Protein AF-0000000070211323 (afdb_homodimer)

Structure (mmCIF, N/CA/C/O backbone):
data_AF-0000000070211323-model_v1
#
loop_
_entity.id
_entity.type
_entity.pdbx_description
1 polymer 'DUF6590 domain-containing protein'
#
loop_
_atom_site.group_PDB
_atom_site.id
_atom_site.type_symbol
_atom_site.label_atom_id
_atom_site.label_alt_id
_atom_site.label_comp_id
_atom_site.label_asym_id
_atom_site.label_entity_id
_atom_site.label_seq_id
_atom_site.pdbx_PDB_ins_code
_atom_site.Cartn_x
_atom_site.Cartn_y
_atom_site.Cartn_z
_atom_site.occupancy
_atom_site.B_iso_or_equiv
_atom_site.auth_seq_id
_atom_site.auth_comp_id
_atom_site.auth_asym_id
_atom_site.auth_atom_id
_atom_site.pdbx_PDB_model_num
ATOM 1 N N . MET A 1 1 ? 38.844 -28.625 9.797 1 27.36 1 MET A N 1
ATOM 2 C CA . MET A 1 1 ? 38.656 -27.453 10.641 1 27.36 1 MET A CA 1
ATOM 3 C C . MET A 1 1 ? 37.281 -26.812 10.414 1 27.36 1 MET A C 1
ATOM 5 O O . MET A 1 1 ? 37.062 -26.203 9.375 1 27.36 1 MET A O 1
ATOM 9 N N . SER A 1 2 ? 36.188 -27.453 10.875 1 35.66 2 SER A N 1
ATOM 10 C CA . SER A 1 2 ? 34.812 -27.016 10.688 1 35.66 2 SER A CA 1
ATOM 11 C C . SER A 1 2 ? 34.625 -25.578 11.148 1 35.66 2 SER A C 1
ATOM 13 O O . SER A 1 2 ? 34.969 -25.234 12.289 1 35.66 2 SER A O 1
ATOM 15 N N . SER A 1 3 ? 34.844 -24.578 10.297 1 41.53 3 SER A N 1
ATOM 16 C CA . SER A 1 3 ? 34.688 -23.156 10.523 1 41.53 3 SER A CA 1
ATOM 17 C C . SER A 1 3 ? 33.375 -22.812 11.203 1 41.53 3 SER A C 1
ATOM 19 O O . SER A 1 3 ? 32.312 -23.125 10.672 1 41.53 3 SER A O 1
ATOM 21 N N . THR A 1 4 ? 33.25 -22.828 12.516 1 47.28 4 THR A N 1
ATOM 22 C CA . THR A 1 4 ? 32.125 -22.359 13.32 1 47.28 4 THR A CA 1
ATOM 23 C C . THR A 1 4 ? 31.734 -20.938 12.938 1 47.28 4 THR A C 1
ATOM 25 O O . THR A 1 4 ? 32.562 -20.016 13.047 1 47.28 4 THR A O 1
ATOM 28 N N . ASN A 1 5 ? 30.859 -20.797 12.031 1 51.59 5 ASN A N 1
ATOM 29 C CA . ASN A 1 5 ? 30.328 -19.516 11.594 1 51.59 5 ASN A CA 1
ATOM 30 C C . ASN A 1 5 ? 29.656 -18.766 12.75 1 51.59 5 ASN A C 1
ATOM 32 O O . ASN A 1 5 ? 28.609 -19.188 13.234 1 51.59 5 ASN A O 1
ATOM 36 N N . TRP A 1 6 ? 30.312 -17.875 13.453 1 62.31 6 TRP A N 1
ATOM 37 C CA . TRP A 1 6 ? 29.812 -17 14.508 1 62.31 6 TRP A CA 1
ATOM 38 C C . TRP A 1 6 ? 28.953 -15.891 13.93 1 62.31 6 TRP A C 1
ATOM 40 O O . TRP A 1 6 ? 29.297 -15.289 12.906 1 62.31 6 TRP A O 1
ATOM 50 N N . ILE A 1 7 ? 27.75 -15.922 14.391 1 62.44 7 ILE A N 1
ATOM 51 C CA . ILE A 1 7 ? 26.781 -14.906 13.992 1 62.44 7 ILE A CA 1
ATOM 52 C C . ILE A 1 7 ? 26.672 -13.852 15.094 1 62.44 7 ILE A C 1
ATOM 54 O O . ILE A 1 7 ? 26.531 -14.195 16.266 1 62.44 7 ILE A O 1
ATOM 58 N N . TRP A 1 8 ? 26.844 -12.57 14.969 1 61.06 8 TRP A N 1
ATOM 59 C CA . TRP A 1 8 ? 26.719 -11.469 15.914 1 61.06 8 TRP A CA 1
ATOM 60 C C . TRP A 1 8 ? 25.25 -11.219 16.266 1 61.06 8 TRP A C 1
ATOM 62 O O . TRP A 1 8 ? 24.406 -11.117 15.383 1 61.06 8 TRP A O 1
ATOM 72 N N . SER A 1 9 ? 25.062 -11.352 17.578 1 59.03 9 SER A N 1
ATOM 73 C CA . SER A 1 9 ? 23.781 -10.898 18.125 1 59.03 9 SER A CA 1
ATOM 74 C C . SER A 1 9 ? 23.938 -9.562 18.844 1 59.03 9 SER A C 1
ATOM 76 O O . SER A 1 9 ? 24.641 -9.469 19.844 1 59.03 9 SER A O 1
ATOM 78 N N . ALA A 1 10 ? 23.312 -8.57 18.359 1 57.69 10 ALA A N 1
ATOM 79 C CA . ALA A 1 10 ? 23.359 -7.25 18.984 1 57.69 10 ALA A CA 1
ATOM 80 C C . ALA A 1 10 ? 22.562 -7.23 20.281 1 57.69 10 ALA A C 1
ATOM 82 O O . ALA A 1 10 ? 22.906 -6.504 21.219 1 57.69 10 ALA A O 1
ATOM 83 N N . GLN A 1 11 ? 21.625 -7.988 20.391 1 50.47 11 GLN A N 1
ATOM 84 C CA . GLN A 1 11 ? 20.812 -8.062 21.594 1 50.47 11 GLN A CA 1
ATOM 85 C C . GLN A 1 11 ? 21.641 -8.516 22.797 1 50.47 11 GLN A C 1
ATOM 87 O O . GLN A 1 11 ? 21.5 -7.988 23.891 1 50.47 11 GLN A O 1
ATOM 92 N N . TYR A 1 12 ? 22.516 -9.383 22.531 1 59.28 12 TYR A N 1
ATOM 93 C CA . TYR A 1 12 ? 23.312 -9.953 23.625 1 59.28 12 TYR A CA 1
ATOM 94 C C . TYR A 1 12 ? 24.75 -9.477 23.562 1 59.28 12 TYR A C 1
ATOM 96 O O . TYR A 1 12 ? 25.578 -9.875 24.375 1 59.28 12 TYR A O 1
ATOM 104 N N . ASN A 1 13 ? 24.906 -8.531 22.609 1 58 13 ASN A N 1
ATOM 105 C CA . ASN A 1 13 ? 26.266 -8.031 22.422 1 58 13 ASN A CA 1
ATOM 106 C C . ASN A 1 13 ? 27.297 -9.156 22.453 1 58 13 ASN A C 1
ATOM 108 O O . ASN A 1 13 ? 28.297 -9.07 23.172 1 58 13 ASN A O 1
ATOM 112 N N . ASP A 1 14 ? 26.938 -10.219 21.953 1 62.78 14 ASP A N 1
ATOM 113 C CA . ASP A 1 14 ? 27.766 -11.406 21.938 1 62.78 14 ASP A CA 1
ATOM 114 C C . ASP A 1 14 ? 27.656 -12.141 20.594 1 62.78 14 ASP A C 1
ATOM 116 O O . ASP A 1 14 ? 26.688 -11.953 19.859 1 62.78 14 ASP A O 1
ATOM 120 N N . TYR A 1 15 ? 28.75 -12.734 20.172 1 66.81 15 TYR A N 1
ATOM 121 C CA . TYR A 1 15 ? 28.75 -13.656 19.031 1 66.81 15 TYR A CA 1
ATOM 122 C C . TYR A 1 15 ? 28.219 -15.023 19.453 1 66.81 15 TYR A C 1
ATOM 124 O O . TYR A 1 15 ? 28.469 -15.492 20.562 1 66.81 15 TYR A O 1
ATOM 132 N N . TYR A 1 16 ? 27.281 -15.555 18.703 1 65.12 16 TYR A N 1
ATOM 133 C CA . TYR A 1 16 ? 26.844 -16.922 18.984 1 65.12 16 TYR A CA 1
ATOM 134 C C . TYR A 1 16 ? 27 -17.797 17.75 1 65.12 16 TYR A C 1
ATOM 136 O O . TYR A 1 16 ? 27.047 -17.297 16.625 1 65.12 16 TYR A O 1
ATOM 144 N N . CYS A 1 17 ? 27.484 -19.031 17.969 1 66.38 17 CYS A N 1
ATOM 145 C CA . CYS A 1 17 ? 27.422 -20.062 16.938 1 66.38 17 CYS A CA 1
ATOM 146 C C . CYS A 1 17 ? 26.438 -21.172 17.328 1 66.38 17 CYS A C 1
ATOM 148 O O . CYS A 1 17 ? 26.188 -21.375 18.516 1 66.38 17 CYS A O 1
ATOM 150 N N . VAL A 1 18 ? 25.719 -21.688 16.359 1 62.56 18 VAL A N 1
ATOM 151 C CA . VAL A 1 18 ? 24.719 -22.719 16.594 1 62.56 18 VAL A CA 1
ATOM 152 C C . VAL A 1 18 ? 25.281 -24.078 16.203 1 62.56 18 VAL A C 1
ATOM 154 O O . VAL A 1 18 ? 25.766 -24.266 15.086 1 62.56 18 VAL A O 1
ATOM 157 N N . THR A 1 19 ? 25.422 -24.891 17.234 1 63.66 19 THR A N 1
ATOM 158 C CA . THR A 1 19 ? 25.703 -26.312 17 1 63.66 19 THR A CA 1
ATOM 159 C C . THR A 1 19 ? 24.484 -27.172 17.281 1 63.66 19 THR A C 1
ATOM 161 O O . THR A 1 19 ? 23.469 -26.672 17.797 1 63.66 19 THR A O 1
ATOM 164 N N . TYR A 1 20 ? 24.453 -28.359 16.656 1 59.72 20 TYR A N 1
ATOM 165 C CA . TYR A 1 20 ? 23.328 -29.266 16.844 1 59.72 20 TYR A CA 1
ATOM 166 C C . TYR A 1 20 ? 23.75 -30.469 17.703 1 59.72 20 TYR A C 1
ATOM 168 O O . TYR A 1 20 ? 24.859 -30.969 17.578 1 59.72 20 TYR A O 1
ATOM 176 N N . ASP A 1 21 ? 23 -30.719 18.672 1 53.22 21 ASP A N 1
ATOM 177 C CA . ASP A 1 21 ? 23.312 -31.875 19.516 1 53.22 21 ASP A CA 1
ATOM 178 C C . ASP A 1 21 ? 22.938 -33.188 18.797 1 53.22 21 ASP A C 1
ATOM 180 O O . ASP A 1 21 ? 22.484 -33.156 17.656 1 53.22 21 ASP A O 1
ATOM 184 N N . GLU A 1 22 ? 23.406 -34.281 19.406 1 56.22 22 GLU A N 1
ATOM 185 C CA . GLU A 1 22 ? 23.234 -35.625 18.875 1 56.22 22 GLU A CA 1
ATOM 186 C C . GLU A 1 22 ? 21.797 -35.875 18.422 1 56.22 22 GLU A C 1
ATOM 188 O O . GLU A 1 22 ? 21.531 -36.719 17.547 1 56.22 22 GLU A O 1
ATOM 193 N N . TYR A 1 23 ? 20.922 -35 18.875 1 55.41 23 TYR A N 1
ATOM 194 C CA . TYR A 1 23 ? 19.516 -35.125 18.547 1 55.41 23 TYR A CA 1
ATOM 195 C C . TYR A 1 23 ? 19.094 -34.031 17.562 1 55.41 23 TYR A C 1
ATOM 197 O O . TYR A 1 23 ? 17.906 -33.781 17.391 1 55.41 23 TYR A O 1
ATOM 205 N N . ASN A 1 24 ? 20.047 -33.312 16.938 1 52.94 24 ASN A N 1
ATOM 206 C CA . ASN A 1 24 ? 19.906 -32.281 15.93 1 52.94 24 ASN A CA 1
ATOM 207 C C . ASN A 1 24 ? 19.141 -31.062 16.469 1 52.94 24 ASN A C 1
ATOM 209 O O . ASN A 1 24 ? 18.453 -30.359 15.727 1 52.94 24 ASN A O 1
ATOM 213 N N . ARG A 1 25 ? 19.234 -30.922 17.609 1 54.88 25 ARG A N 1
ATOM 214 C CA . ARG A 1 25 ? 18.734 -29.703 18.25 1 54.88 25 ARG A CA 1
ATOM 215 C C . ARG A 1 25 ? 19.812 -28.625 18.266 1 54.88 25 ARG A C 1
ATOM 217 O O . ARG A 1 25 ? 20.984 -28.906 18.5 1 54.88 25 ARG A O 1
ATOM 224 N N . PRO A 1 26 ? 19.375 -27.344 17.906 1 55.75 26 PRO A N 1
ATOM 225 C CA . PRO A 1 26 ? 20.391 -26.297 17.906 1 55.75 26 PRO A CA 1
ATOM 226 C C . PRO A 1 26 ? 20.844 -25.922 19.312 1 55.75 26 PRO A C 1
ATOM 228 O O . PRO A 1 26 ? 20.031 -25.812 20.234 1 55.75 26 PRO A O 1
ATOM 231 N N . VAL A 1 27 ? 22.078 -25.969 19.516 1 64.19 27 VAL A N 1
ATOM 232 C CA . VAL A 1 27 ? 22.781 -25.516 20.719 1 64.19 27 VAL A CA 1
ATOM 233 C C . VAL A 1 27 ? 23.5 -24.203 20.422 1 64.19 27 VAL A C 1
ATOM 235 O O . VAL A 1 27 ? 24.328 -24.125 19.5 1 64.19 27 VAL A O 1
ATOM 238 N N . TYR A 1 28 ? 23.016 -23.141 21.141 1 60.88 28 TYR A N 1
ATOM 239 C CA . TYR A 1 28 ? 23.656 -21.844 20.953 1 60.88 28 TYR A CA 1
ATOM 240 C C . TYR A 1 28 ? 24.891 -21.719 21.844 1 60.88 28 TYR A C 1
ATOM 242 O O . TYR A 1 28 ? 24.844 -22.031 23.031 1 60.88 28 TYR A O 1
ATOM 250 N N . HIS A 1 29 ? 25.969 -21.344 21.25 1 67.44 29 HIS A N 1
ATOM 251 C CA . HIS A 1 29 ? 27.25 -21.078 21.891 1 67.44 29 HIS A CA 1
ATOM 252 C C . HIS A 1 29 ? 27.609 -19.594 21.812 1 67.44 29 HIS A C 1
ATOM 254 O O . HIS A 1 29 ? 27.688 -19.031 20.734 1 67.44 29 HIS A O 1
ATOM 260 N N . TRP A 1 30 ? 27.594 -18.922 23.047 1 63.94 30 TRP A N 1
ATOM 261 C CA . TRP A 1 30 ? 27.938 -17.5 23.078 1 63.94 30 TRP A CA 1
ATOM 262 C C . TRP A 1 30 ? 29.422 -17.312 23.375 1 63.94 30 TRP A C 1
ATOM 264 O O . TRP A 1 30 ? 30 -18.047 24.188 1 63.94 30 TRP A O 1
ATOM 274 N N . SER A 1 31 ? 29.969 -16.391 22.719 1 62.88 31 SER A N 1
ATOM 275 C CA . SER A 1 31 ? 31.422 -16.188 22.734 1 62.88 31 SER A CA 1
ATOM 276 C C . SER A 1 31 ? 31.891 -15.703 24.109 1 62.88 31 SER A C 1
ATOM 278 O O . SER A 1 31 ? 32.938 -16.156 24.609 1 62.88 31 SER A O 1
ATOM 280 N N . LYS A 1 32 ? 31.125 -14.781 24.688 1 55.84 32 LYS A N 1
ATOM 281 C CA . LYS A 1 32 ? 31.547 -14.266 25.984 1 55.84 32 LYS A CA 1
ATOM 282 C C . LYS A 1 32 ? 31.391 -15.312 27.078 1 55.84 32 LYS A C 1
ATOM 284 O O . LYS A 1 32 ? 32.125 -15.32 28.062 1 55.84 32 LYS A O 1
ATOM 289 N N . GLN A 1 33 ? 30.469 -16.156 26.953 1 46.75 33 GLN A N 1
ATOM 290 C CA . GLN A 1 33 ? 30.25 -17.156 27.984 1 46.75 33 GLN A CA 1
ATOM 291 C C . GLN A 1 33 ? 31.344 -18.219 27.969 1 46.75 33 GLN A C 1
ATOM 293 O O . GLN A 1 33 ? 31.531 -18.953 28.938 1 46.75 33 GLN A O 1
ATOM 298 N N . THR A 1 34 ? 32 -18.328 26.766 1 38.97 34 THR A N 1
ATOM 299 C CA . THR A 1 34 ? 33.031 -19.375 26.75 1 38.97 34 THR A CA 1
ATOM 300 C C . THR A 1 34 ? 34.312 -18.875 27.391 1 38.97 34 THR A C 1
ATOM 302 O O . THR A 1 34 ? 35.344 -19.562 27.359 1 38.97 34 THR A O 1
ATOM 305 N N . ALA A 1 35 ? 34.469 -17.547 27.703 1 33.62 35 ALA A N 1
ATOM 306 C CA . ALA A 1 35 ? 35.75 -17.219 28.359 1 33.62 35 ALA A CA 1
ATOM 307 C C . ALA A 1 35 ? 35.906 -18 29.656 1 33.62 35 ALA A C 1
ATOM 309 O O . ALA A 1 35 ? 34.938 -18.281 30.344 1 33.62 35 ALA A O 1
ATOM 310 N N . THR A 1 36 ? 37.094 -18.359 30.016 1 29.55 36 THR A N 1
ATOM 311 C CA . THR A 1 36 ? 37.75 -19.172 31.016 1 29.55 36 THR A CA 1
ATOM 312 C C . THR A 1 36 ? 37.375 -18.719 32.438 1 29.55 36 THR A C 1
ATOM 314 O O . THR A 1 36 ? 37.781 -17.641 32.875 1 29.55 36 THR A O 1
ATOM 317 N N . ALA A 1 37 ? 36.25 -18.969 32.938 1 30.92 37 ALA A N 1
ATOM 318 C CA . ALA A 1 37 ? 36.156 -18.812 34.406 1 30.92 37 ALA A CA 1
ATOM 319 C C . ALA A 1 37 ? 37.344 -19.5 35.094 1 30.92 37 ALA A C 1
ATOM 321 O O . ALA A 1 37 ? 37.5 -20.719 34.969 1 30.92 37 ALA A O 1
ATOM 322 N N . LEU A 1 38 ? 38.406 -18.891 35.188 1 28.06 38 LEU A N 1
ATOM 323 C CA . LEU A 1 38 ? 39.406 -19.359 36.188 1 28.06 38 LEU A CA 1
ATOM 324 C C . LEU A 1 38 ? 38.719 -19.75 37.469 1 28.06 38 LEU A C 1
ATOM 326 O O . LEU A 1 38 ? 37.75 -19.094 37.906 1 28.06 38 LEU A O 1
ATOM 330 N N . PRO A 1 39 ? 38.938 -20.953 38.031 1 27.45 39 PRO A N 1
ATOM 331 C CA . PRO A 1 39 ? 38.375 -21.516 39.25 1 27.45 39 PRO A CA 1
ATOM 332 C C . PRO A 1 39 ? 38.531 -20.609 40.438 1 27.45 39 PRO A C 1
ATOM 334 O O . PRO A 1 39 ? 39.688 -20.297 40.844 1 27.45 39 PRO A O 1
ATOM 337 N N . ARG A 1 40 ? 38 -19.453 40.5 1 26.92 40 ARG A N 1
ATOM 338 C CA . ARG A 1 40 ? 38.25 -18.844 41.812 1 26.92 40 ARG A CA 1
ATOM 339 C C . ARG A 1 40 ? 37.938 -19.812 42.938 1 26.92 40 ARG A C 1
ATOM 341 O O . ARG A 1 40 ? 36.938 -20.516 42.906 1 26.92 40 ARG A O 1
ATOM 348 N N . GLN A 1 41 ? 38.875 -20.281 43.75 1 22.44 41 GLN A N 1
ATOM 349 C CA . GLN A 1 41 ? 39.062 -21.219 44.875 1 22.44 41 GLN A CA 1
ATOM 350 C C . GLN A 1 41 ? 38 -21.031 45.938 1 22.44 41 GLN A C 1
ATOM 352 O O . GLN A 1 41 ? 37.688 -21.969 46.688 1 22.44 41 GLN A O 1
ATOM 357 N N . ASP A 1 42 ? 37.812 -19.797 46.438 1 21.34 42 ASP A N 1
ATOM 358 C CA . ASP A 1 42 ? 37.594 -19.797 47.906 1 21.34 42 ASP A CA 1
ATOM 359 C C . ASP A 1 42 ? 36.219 -20.375 48.25 1 21.34 42 ASP A C 1
ATOM 361 O O . ASP A 1 42 ? 36.031 -20.969 49.312 1 21.34 42 ASP A O 1
ATOM 365 N N . SER A 1 43 ? 35.031 -19.609 47.844 1 22.81 43 SER A N 1
ATOM 366 C CA . SER A 1 43 ? 33.969 -19.453 48.844 1 22.81 43 SER A CA 1
ATOM 367 C C . SER A 1 43 ? 33.188 -20.75 49.031 1 22.81 43 SER A C 1
ATOM 369 O O . SER A 1 43 ? 33.25 -21.641 48.156 1 22.81 43 SER A O 1
ATOM 371 N N . GLY A 1 44 ? 32.406 -20.922 50.188 1 23.16 44 GLY A N 1
ATOM 372 C CA . GLY A 1 44 ? 31.75 -22.016 50.906 1 23.16 44 GLY A CA 1
ATOM 373 C C . GLY A 1 44 ? 30.797 -22.797 50.031 1 23.16 44 GLY A C 1
ATOM 374 O O . GLY A 1 44 ? 30.438 -22.359 48.938 1 23.16 44 GLY A O 1
ATOM 375 N N . PRO A 1 45 ? 30.531 -24.031 50.406 1 22.94 45 PRO A N 1
ATOM 376 C CA . PRO A 1 45 ? 29.859 -25.141 49.719 1 22.94 45 PRO A CA 1
ATOM 377 C C . PRO A 1 45 ? 28.453 -24.781 49.25 1 22.94 45 PRO A C 1
ATOM 379 O O . PRO A 1 45 ? 27.562 -24.594 50.094 1 22.94 45 PRO A O 1
ATOM 382 N N . GLN A 1 46 ? 28.312 -23.641 48.688 1 21.08 46 GLN A N 1
ATOM 383 C CA . GLN A 1 46 ? 26.906 -23.281 48.469 1 21.08 46 GLN A CA 1
ATOM 384 C C . GLN A 1 46 ? 26.141 -24.422 47.812 1 21.08 46 GLN A C 1
ATOM 386 O O . GLN A 1 46 ? 26.656 -25.062 46.875 1 21.08 46 GLN A O 1
ATOM 391 N N . GLN A 1 47 ? 25.125 -24.906 48.562 1 21.61 47 GLN A N 1
ATOM 392 C CA . GLN A 1 47 ? 24.203 -25.984 48.281 1 21.61 47 GLN A CA 1
ATOM 393 C C . GLN A 1 47 ? 23.703 -25.906 46.844 1 21.61 47 GLN A C 1
ATOM 395 O O . GLN A 1 47 ? 23.469 -24.812 46.312 1 21.61 47 GLN A O 1
ATOM 400 N N . ASP A 1 48 ? 24.031 -26.906 46.094 1 21.33 48 ASP A N 1
ATOM 401 C CA . ASP A 1 48 ? 23.781 -27.203 44.688 1 21.33 48 ASP A CA 1
ATOM 402 C C . ASP A 1 48 ? 22.297 -27.094 44.344 1 21.33 48 ASP A C 1
ATOM 404 O O . ASP A 1 48 ? 21.5 -27.922 44.781 1 21.33 48 ASP A O 1
ATOM 408 N N . TYR A 1 49 ? 21.766 -25.953 44.719 1 21.86 49 TYR A N 1
ATOM 409 C CA . TYR A 1 49 ? 20.344 -25.859 44.375 1 21.86 49 TYR A CA 1
ATOM 410 C C . TYR A 1 49 ? 20.078 -26.469 43 1 21.86 49 TYR A C 1
ATOM 412 O O . TYR A 1 49 ? 20.828 -26.234 42.031 1 21.86 49 TYR A O 1
ATOM 420 N N . GLY A 1 50 ? 19.547 -27.672 43 1 21.67 50 GLY A N 1
ATOM 421 C CA . GLY A 1 50 ? 19.094 -28.516 41.938 1 21.67 50 GLY A CA 1
ATOM 422 C C . GLY A 1 50 ? 18.453 -27.75 40.781 1 21.67 50 GLY A C 1
ATOM 423 O O . GLY A 1 50 ? 17.781 -26.75 41 1 21.67 50 GLY A O 1
ATOM 424 N N . SER A 1 51 ? 19.219 -27.625 39.781 1 23.56 51 SER A N 1
ATOM 425 C CA . SER A 1 51 ? 18.891 -27.078 38.469 1 23.56 51 SER A CA 1
ATOM 426 C C . SER A 1 51 ? 17.531 -27.594 37.969 1 23.56 51 SER A C 1
ATOM 428 O O . SER A 1 51 ? 17.375 -28.781 37.719 1 23.56 51 SER A O 1
ATOM 430 N N . ASN A 1 52 ? 16.5 -27.312 38.719 1 21.44 52 ASN A N 1
ATOM 431 C CA . ASN A 1 52 ? 15.172 -27.656 38.219 1 21.44 52 ASN A CA 1
ATOM 432 C C . ASN A 1 52 ? 15.062 -27.438 36.719 1 21.44 52 ASN A C 1
ATOM 434 O O . ASN A 1 52 ? 14.992 -26.297 36.281 1 21.44 52 ASN A O 1
ATOM 438 N N . VAL A 1 53 ? 15.781 -28.219 36 1 22.47 53 VAL A N 1
ATOM 439 C CA . VAL A 1 53 ? 15.641 -28.312 34.562 1 22.47 53 VAL A CA 1
ATOM 440 C C . VAL A 1 53 ? 14.18 -28.531 34.188 1 22.47 53 VAL A C 1
ATOM 442 O O . VAL A 1 53 ? 13.547 -29.484 34.688 1 22.47 53 VAL A O 1
ATOM 445 N N . ALA A 1 54 ? 13.445 -27.516 34.094 1 21.42 54 ALA A N 1
ATOM 446 C CA . ALA A 1 54 ? 12.094 -27.625 33.562 1 21.42 54 ALA A CA 1
ATOM 447 C C . ALA A 1 54 ? 12.016 -28.703 32.5 1 21.42 54 ALA A C 1
ATOM 449 O O . ALA A 1 54 ? 12.836 -28.734 31.578 1 21.42 54 ALA A O 1
ATOM 450 N N . LEU A 1 55 ? 11.672 -29.828 32.906 1 22.09 55 LEU A N 1
ATOM 451 C CA . LEU A 1 55 ? 11.406 -30.969 32.031 1 22.09 55 LEU A CA 1
ATOM 452 C C . LEU A 1 55 ? 10.609 -30.547 30.797 1 22.09 55 LEU A C 1
ATOM 454 O O . LEU A 1 55 ? 9.562 -29.906 30.906 1 22.09 55 LEU A O 1
ATOM 458 N N . MET A 1 56 ? 11.312 -30.25 29.766 1 23.52 56 MET A N 1
ATOM 459 C CA . MET A 1 56 ? 10.703 -29.922 28.484 1 23.52 56 MET A CA 1
ATOM 460 C C . MET A 1 56 ? 9.672 -30.969 28.094 1 23.52 56 MET A C 1
ATOM 462 O O . MET A 1 56 ? 9.875 -32.156 28.328 1 23.52 56 MET A O 1
ATOM 466 N N . PRO A 1 57 ? 8.398 -30.641 27.953 1 22.86 57 PRO A N 1
ATOM 467 C CA . PRO A 1 57 ? 7.371 -31.641 27.641 1 22.86 57 PRO A CA 1
ATOM 468 C C . PRO A 1 57 ? 7.781 -32.562 26.5 1 22.86 57 PRO A C 1
ATOM 470 O O . PRO A 1 57 ? 8.672 -32.25 25.719 1 22.86 57 PRO A O 1
ATOM 473 N N . ASP A 1 58 ? 7.441 -33.844 26.531 1 23.59 58 ASP A N 1
ATOM 474 C CA . ASP A 1 58 ? 7.715 -34.969 25.656 1 23.59 58 ASP A CA 1
ATOM 475 C C . ASP A 1 58 ? 7.438 -34.594 24.188 1 23.59 58 ASP A C 1
ATOM 477 O O . ASP A 1 58 ? 6.523 -33.812 23.906 1 23.59 58 ASP A O 1
ATOM 481 N N . PRO A 1 59 ? 8.414 -34.812 23.312 1 24.64 59 PRO A N 1
ATOM 482 C CA . PRO A 1 59 ? 8.305 -34.531 21.875 1 24.64 59 PRO A CA 1
ATOM 483 C C . PRO A 1 59 ? 7.074 -35.188 21.25 1 24.64 59 PRO A C 1
ATOM 485 O O . PRO A 1 59 ? 6.637 -36.25 21.688 1 24.64 59 PRO A O 1
ATOM 488 N N . ALA A 1 60 ? 6.152 -34.406 20.719 1 24.05 60 ALA A N 1
ATOM 489 C CA . ALA A 1 60 ? 4.957 -34.969 20.094 1 24.05 60 ALA A CA 1
ATOM 490 C C . ALA A 1 60 ? 5.324 -36 19.047 1 24.05 60 ALA A C 1
ATOM 492 O O . ALA A 1 60 ? 6.406 -35.969 18.453 1 24.05 60 ALA A O 1
ATOM 493 N N . PRO A 1 61 ? 4.633 -37.125 18.969 1 23.5 61 PRO A N 1
ATOM 494 C CA . PRO A 1 61 ? 4.926 -38.25 18.078 1 23.5 61 PRO A CA 1
ATOM 495 C C . PRO A 1 61 ? 5.02 -37.844 16.609 1 23.5 61 PRO A C 1
ATOM 497 O O . PRO A 1 61 ? 4.453 -36.812 16.219 1 23.5 61 PRO A O 1
ATOM 500 N N . PRO A 1 62 ? 5.91 -38.469 15.766 1 23.5 62 PRO A N 1
ATOM 501 C CA . PRO A 1 62 ? 6.355 -38.312 14.375 1 23.5 62 PRO A CA 1
ATOM 502 C C . PRO A 1 62 ? 5.195 -38.219 13.391 1 23.5 62 PRO A C 1
ATOM 504 O O . PRO A 1 62 ? 5.414 -38.031 12.188 1 23.5 62 PRO A O 1
ATOM 507 N N . GLN A 1 63 ? 3.998 -38.688 13.758 1 26.39 63 GLN A N 1
ATOM 508 C CA . GLN A 1 63 ? 3.086 -39.031 12.68 1 26.39 63 GLN A CA 1
ATOM 509 C C . GLN A 1 63 ? 2.584 -37.781 11.938 1 26.39 63 GLN A C 1
ATOM 511 O O . GLN A 1 63 ? 1.771 -37.906 11.023 1 26.39 63 GLN A O 1
ATOM 516 N N . PHE A 1 64 ? 2.609 -36.656 12.641 1 25.06 64 PHE A N 1
ATOM 517 C CA . PHE A 1 64 ? 1.754 -35.656 12.016 1 25.06 64 PHE A CA 1
ATOM 518 C C . PHE A 1 64 ? 2.418 -35.062 10.766 1 25.06 64 PHE A C 1
ATOM 520 O O . PHE A 1 64 ? 2.457 -33.844 10.594 1 25.06 64 PHE A O 1
ATOM 527 N N . ARG A 1 65 ? 3.504 -35.688 10.188 1 26.98 65 ARG A N 1
ATOM 528 C CA . ARG A 1 65 ? 4.238 -35.188 9.023 1 26.98 65 ARG A CA 1
ATOM 529 C C . ARG A 1 65 ? 3.336 -35.125 7.801 1 26.98 65 ARG A C 1
ATOM 531 O O . ARG A 1 65 ? 3.748 -34.594 6.754 1 26.98 65 ARG A O 1
ATOM 538 N N . SER A 1 66 ? 2.389 -36 7.645 1 25.5 66 SER A N 1
ATOM 539 C CA . SER A 1 66 ? 1.965 -36.281 6.273 1 25.5 66 SER A CA 1
ATOM 540 C C . SER A 1 66 ? 1.096 -35.156 5.727 1 25.5 66 SER A C 1
ATOM 542 O O . SER A 1 66 ? 0.557 -35.25 4.625 1 25.5 66 SER A O 1
ATOM 544 N N . LEU A 1 67 ? 0.49 -34.344 6.656 1 25.14 67 LEU A N 1
ATOM 545 C CA . LEU A 1 67 ? -0.55 -33.688 5.883 1 25.14 67 LEU A CA 1
ATOM 546 C C . LEU A 1 67 ? 0.049 -32.594 4.977 1 25.14 67 LEU A C 1
ATOM 548 O O . LEU A 1 67 ? 0.796 -31.734 5.438 1 25.14 67 LEU A O 1
ATOM 552 N N . ARG A 1 68 ? 0.149 -32.844 3.656 1 28.48 68 ARG A N 1
ATOM 553 C CA . ARG A 1 68 ? 0.847 -32.25 2.529 1 28.48 68 ARG A CA 1
ATOM 554 C C . ARG A 1 68 ? 0.76 -30.719 2.588 1 28.48 68 ARG A C 1
ATOM 556 O O . ARG A 1 68 ? 1.73 -30.031 2.281 1 28.48 68 ARG A O 1
ATOM 563 N N . GLY A 1 69 ? -0.416 -30.047 2.586 1 29.73 69 GLY A N 1
ATOM 564 C CA . GLY A 1 69 ? -0.537 -28.625 2.285 1 29.73 69 GLY A CA 1
ATOM 565 C C . GLY A 1 69 ? -0.621 -27.766 3.527 1 29.73 69 GLY A C 1
ATOM 566 O O . GLY A 1 69 ? -1.03 -26.594 3.455 1 29.73 69 GLY A O 1
ATOM 567 N N . ALA A 1 70 ? -1.036 -28.406 4.609 1 25.61 70 ALA A N 1
ATOM 568 C CA . ALA A 1 70 ? -1.347 -27.641 5.812 1 25.61 70 ALA A CA 1
ATOM 569 C C . ALA A 1 70 ? -0.125 -26.875 6.301 1 25.61 70 ALA A C 1
ATOM 571 O O . ALA A 1 70 ? 0.954 -27.438 6.469 1 25.61 70 ALA A O 1
ATOM 572 N N . ILE A 1 71 ? -0.241 -25.562 6.086 1 28.41 71 ILE A N 1
ATOM 573 C CA . ILE A 1 71 ? 0.748 -24.844 6.883 1 28.41 71 ILE A CA 1
ATOM 574 C C . ILE A 1 71 ? 0.624 -25.25 8.352 1 28.41 71 ILE A C 1
ATOM 576 O O . ILE A 1 71 ? -0.424 -25.047 8.969 1 28.41 71 ILE A O 1
ATOM 580 N N . GLN A 1 72 ? 1.212 -26.375 8.648 1 26.84 72 GLN A N 1
ATOM 581 C CA . GLN A 1 72 ? 1.222 -26.844 10.031 1 26.84 72 GLN A CA 1
ATOM 582 C C . GLN A 1 72 ? 1.558 -25.719 10.992 1 26.84 72 GLN A C 1
ATOM 584 O O . GLN A 1 72 ? 2.693 -25.234 11.023 1 26.84 72 GLN A O 1
ATOM 589 N N . GLY A 1 73 ? 0.63 -24.812 11.211 1 27.78 73 GLY A N 1
ATOM 590 C CA . GLY A 1 73 ? 0.933 -24.016 12.391 1 27.78 73 GLY A CA 1
ATOM 591 C C . GLY A 1 73 ? 1.007 -24.844 13.656 1 27.78 73 GLY A C 1
ATOM 592 O O . GLY A 1 73 ? 0.023 -25.469 14.055 1 27.78 73 GLY A O 1
ATOM 593 N N . THR A 1 74 ? 2.059 -25.688 13.844 1 27.56 74 THR A N 1
ATOM 594 C CA . THR A 1 74 ? 2.195 -26.438 15.078 1 27.56 74 THR A CA 1
ATOM 595 C C . THR A 1 74 ? 2.162 -25.5 16.297 1 27.56 74 THR A C 1
ATOM 597 O O . THR A 1 74 ? 2.926 -24.547 16.359 1 27.56 74 THR A O 1
ATOM 600 N N . PRO A 1 75 ? 1.11 -25.406 17.031 1 29.53 75 PRO A N 1
ATOM 601 C CA . PRO A 1 75 ? 0.895 -24.672 18.297 1 29.53 75 PRO A CA 1
ATOM 602 C C . PRO A 1 75 ? 2.098 -24.75 19.234 1 29.53 75 PRO A C 1
ATOM 604 O O . PRO A 1 75 ? 2.279 -23.875 20.078 1 29.53 75 PRO A O 1
ATOM 607 N N . GLN A 1 76 ? 2.66 -25.922 19.516 1 27.97 76 GLN A N 1
ATOM 608 C CA . GLN A 1 76 ? 3.514 -26.172 20.672 1 27.97 76 GLN A CA 1
ATOM 609 C C . GLN A 1 76 ? 4.828 -25.406 20.562 1 27.97 76 GLN A C 1
ATOM 611 O O . GLN A 1 76 ? 5.352 -24.922 21.562 1 27.97 76 GLN A O 1
ATOM 616 N N . THR A 1 77 ? 5.879 -25.891 19.688 1 30.48 77 THR A N 1
ATOM 617 C CA . THR A 1 77 ? 7.227 -25.344 19.578 1 30.48 77 THR A CA 1
ATOM 618 C C . THR A 1 77 ? 7.195 -23.969 18.906 1 30.48 77 THR A C 1
ATOM 620 O O . THR A 1 77 ? 6.652 -23.812 17.812 1 30.48 77 THR A O 1
ATOM 623 N N . GLY A 1 78 ? 7.02 -22.812 19.547 1 32.16 78 GLY A N 1
ATOM 624 C CA . GLY A 1 78 ? 7.125 -21.453 19.047 1 32.16 78 GLY A CA 1
ATOM 625 C C . GLY A 1 78 ? 8.031 -21.328 17.844 1 32.16 78 GLY A C 1
ATOM 626 O O . GLY A 1 78 ? 9.016 -20.594 17.875 1 32.16 78 GLY A O 1
ATOM 627 N N . TRP A 1 79 ? 8.398 -22.359 17.062 1 32.09 79 TRP A N 1
ATOM 628 C CA . TRP A 1 79 ? 9.242 -22.266 15.867 1 32.09 79 TRP A CA 1
ATOM 629 C C . TRP A 1 79 ? 8.75 -21.156 14.945 1 32.09 79 TRP A C 1
ATOM 631 O O . TRP A 1 79 ? 7.59 -21.141 14.539 1 32.09 79 TRP A O 1
ATOM 641 N N . TYR A 1 80 ? 9.258 -19.953 15.266 1 39.78 80 TYR A N 1
ATOM 642 C CA . TYR A 1 80 ? 9.016 -18.891 14.297 1 39.78 80 TYR A CA 1
ATOM 643 C C . TYR A 1 80 ? 9.328 -19.375 12.883 1 39.78 80 TYR A C 1
ATOM 645 O O . TYR A 1 80 ? 10.375 -19.969 12.633 1 39.78 80 TYR A O 1
ATOM 653 N N . ASP A 1 81 ? 8.484 -19.922 12.211 1 49.31 81 ASP A N 1
ATOM 654 C CA . ASP A 1 81 ? 8.68 -20.234 10.797 1 49.31 81 ASP A CA 1
ATOM 655 C C . ASP A 1 81 ? 9.383 -19.094 10.07 1 49.31 81 ASP A C 1
ATOM 657 O O . ASP A 1 81 ? 8.992 -17.938 10.211 1 49.31 81 ASP A O 1
ATOM 661 N N . LEU A 1 82 ? 10.789 -19.188 9.867 1 59.47 82 LEU A N 1
ATOM 662 C CA . LEU A 1 82 ? 11.547 -18.281 9.008 1 59.47 82 LEU A CA 1
ATOM 663 C C . LEU A 1 82 ? 11.062 -18.375 7.566 1 59.47 82 LEU A C 1
ATOM 665 O O . LEU A 1 82 ? 10.508 -19.391 7.152 1 59.47 82 LEU A O 1
ATOM 669 N N . LEU A 1 83 ? 11.125 -17.234 6.953 1 73.19 83 LEU A N 1
ATOM 670 C CA . LEU A 1 83 ? 10.906 -17.297 5.512 1 73.19 83 LEU A CA 1
ATOM 671 C C . LEU A 1 83 ? 11.883 -18.266 4.852 1 73.19 83 LEU A C 1
ATOM 673 O O . LEU A 1 83 ? 13.055 -18.328 5.238 1 73.19 83 LEU A O 1
ATOM 677 N N . ASP A 1 84 ? 11.344 -19.094 4.016 1 75.94 84 ASP A N 1
ATOM 678 C CA . ASP A 1 84 ? 12.203 -19.969 3.215 1 75.94 84 ASP A CA 1
ATOM 679 C C . ASP A 1 84 ? 13.297 -19.156 2.516 1 75.94 84 ASP A C 1
ATOM 681 O O . ASP A 1 84 ? 13.164 -17.953 2.33 1 75.94 84 ASP A O 1
ATOM 685 N N . LEU A 1 85 ? 14.477 -19.688 2.279 1 77.62 85 LEU A N 1
ATOM 686 C CA . LEU A 1 85 ? 15.648 -19.062 1.674 1 77.62 85 LEU A CA 1
ATOM 687 C C . LEU A 1 85 ? 15.305 -18.484 0.3 1 77.62 85 LEU A C 1
ATOM 689 O O . LEU A 1 85 ? 16.062 -17.672 -0.245 1 77.62 85 LEU A O 1
ATOM 693 N N . SER A 1 86 ? 14.156 -18.922 -0.185 1 84.75 86 SER A N 1
ATOM 694 C CA . SER A 1 86 ? 13.758 -18.438 -1.499 1 84.75 86 SER A CA 1
ATOM 695 C C . SER A 1 86 ? 13.336 -16.969 -1.434 1 84.75 86 SER A C 1
ATOM 697 O O . SER A 1 86 ? 13.234 -16.297 -2.465 1 84.75 86 SER A O 1
ATOM 699 N N . TYR A 1 87 ? 13.141 -16.562 -0.245 1 88.56 87 TYR A N 1
ATOM 700 C CA . TYR A 1 87 ? 12.852 -15.141 -0.059 1 88.56 87 TYR A CA 1
ATOM 701 C C . TYR A 1 87 ? 14.133 -14.352 0.174 1 88.56 87 TYR A C 1
ATOM 703 O O . TYR A 1 87 ? 14.836 -14.578 1.159 1 88.56 87 TYR A O 1
ATOM 711 N N . ARG A 1 88 ? 14.352 -13.406 -0.729 1 88.62 88 ARG A N 1
ATOM 712 C CA . ARG A 1 88 ? 15.57 -12.617 -0.561 1 88.62 88 ARG A CA 1
ATOM 713 C C . ARG A 1 88 ? 15.398 -11.219 -1.136 1 88.62 88 ARG A C 1
ATOM 715 O O . ARG A 1 88 ? 14.609 -11.016 -2.061 1 88.62 88 ARG A O 1
ATOM 722 N N . MET A 1 89 ? 16.109 -10.352 -0.549 1 89.69 89 MET A N 1
ATOM 723 C CA . MET A 1 89 ? 16.156 -8.984 -1.052 1 89.69 89 MET A CA 1
ATOM 724 C C . MET A 1 89 ? 17.109 -8.867 -2.232 1 89.69 89 MET A C 1
ATOM 726 O O . MET A 1 89 ? 18.188 -9.469 -2.227 1 89.69 89 MET A O 1
ATOM 730 N N . ARG A 1 90 ? 16.703 -8.18 -3.227 1 89.38 90 ARG A N 1
ATOM 731 C CA . ARG A 1 90 ? 17.547 -7.906 -4.383 1 89.38 90 ARG A CA 1
ATOM 732 C C . ARG A 1 90 ? 18.016 -6.453 -4.387 1 89.38 90 ARG A C 1
ATOM 734 O O . ARG A 1 90 ? 17.312 -5.566 -3.906 1 89.38 90 ARG A O 1
ATOM 741 N N . THR A 1 91 ? 19.25 -6.203 -4.906 1 87.38 91 THR A N 1
ATOM 742 C CA . THR A 1 91 ? 19.781 -4.848 -4.863 1 87.38 91 THR A CA 1
ATOM 743 C C . THR A 1 91 ? 20.375 -4.461 -6.211 1 87.38 91 THR A C 1
ATOM 745 O O . THR A 1 91 ? 20.656 -5.324 -7.047 1 87.38 91 THR A O 1
ATOM 748 N N . GLY A 1 92 ? 20.453 -3.109 -6.387 1 88.31 92 GLY A N 1
ATOM 749 C CA . GLY A 1 92 ? 21.125 -2.576 -7.562 1 88.31 92 GLY A CA 1
ATOM 750 C C . GLY A 1 92 ? 20.516 -3.059 -8.867 1 88.31 92 GLY A C 1
ATOM 751 O O . GLY A 1 92 ? 19.297 -2.965 -9.062 1 88.31 92 GLY A O 1
ATOM 752 N N . THR A 1 93 ? 21.344 -3.598 -9.672 1 90.5 93 THR A N 1
ATOM 753 C CA . THR A 1 93 ? 20.969 -4.031 -11.016 1 90.5 93 THR A CA 1
ATOM 754 C C . THR A 1 93 ? 20.031 -5.242 -10.945 1 90.5 93 THR A C 1
ATOM 756 O O . THR A 1 93 ? 19.109 -5.363 -11.75 1 90.5 93 THR A O 1
ATOM 759 N N . GLU A 1 94 ? 20.266 -6.074 -9.992 1 93.62 94 GLU A N 1
ATOM 760 C CA . GLU A 1 94 ? 19.422 -7.258 -9.844 1 93.62 94 GLU A CA 1
ATOM 761 C C . GLU A 1 94 ? 17.984 -6.867 -9.555 1 93.62 94 GLU A C 1
ATOM 763 O O . GLU A 1 94 ? 17.047 -7.48 -10.07 1 93.62 94 GLU A O 1
ATOM 768 N N . ALA A 1 95 ? 17.812 -5.883 -8.703 1 92.94 95 ALA A N 1
ATOM 769 C CA . ALA A 1 95 ? 16.469 -5.398 -8.398 1 92.94 95 ALA A CA 1
ATOM 770 C C . ALA A 1 95 ? 15.805 -4.824 -9.648 1 92.94 95 ALA A C 1
ATOM 772 O O . ALA A 1 95 ? 14.625 -5.082 -9.898 1 92.94 95 ALA A O 1
ATOM 773 N N . ARG A 1 96 ? 16.547 -4.098 -10.406 1 93.25 96 ARG A N 1
ATOM 774 C CA . ARG A 1 96 ? 16.031 -3.484 -11.625 1 93.25 96 ARG A CA 1
ATOM 775 C C . ARG A 1 96 ? 15.586 -4.547 -12.617 1 93.25 96 ARG A C 1
ATOM 777 O O . ARG A 1 96 ? 14.547 -4.398 -13.273 1 93.25 96 ARG A O 1
ATOM 784 N N . ASP A 1 97 ? 16.328 -5.586 -12.672 1 95.62 97 ASP A N 1
ATOM 785 C CA . ASP A 1 97 ? 16.031 -6.656 -13.609 1 95.62 97 ASP A CA 1
ATOM 786 C C . ASP A 1 97 ? 14.859 -7.512 -13.117 1 95.62 97 ASP A C 1
ATOM 788 O O . ASP A 1 97 ? 14.133 -8.094 -13.922 1 95.62 97 ASP A O 1
ATOM 792 N N . PHE A 1 98 ? 14.773 -7.578 -11.867 1 97.25 98 PHE A N 1
ATOM 793 C CA . PHE A 1 98 ? 13.742 -8.43 -11.289 1 97.25 98 PHE A CA 1
ATOM 794 C C . PHE A 1 98 ? 12.383 -7.746 -11.359 1 97.25 98 PHE A C 1
ATOM 796 O O . PHE A 1 98 ? 11.398 -8.352 -11.797 1 97.25 98 PHE A O 1
ATOM 803 N N . PHE A 1 99 ? 12.359 -6.516 -10.914 1 97.94 99 PHE A N 1
ATOM 804 C CA . PHE A 1 99 ? 11.094 -5.801 -10.797 1 97.94 99 PHE A CA 1
ATOM 805 C C . PHE A 1 99 ? 10.719 -5.145 -12.125 1 97.94 99 PHE A C 1
ATOM 807 O O . PHE A 1 99 ? 10.789 -3.922 -12.258 1 97.94 99 PHE A O 1
ATOM 814 N N . VAL A 1 100 ? 10.258 -5.938 -13.008 1 98.12 100 VAL A N 1
ATOM 815 C CA . VAL A 1 100 ? 9.805 -5.484 -14.32 1 98.12 100 VAL A CA 1
ATOM 816 C C . VAL A 1 100 ? 8.344 -5.859 -14.523 1 98.12 100 VAL A C 1
ATOM 818 O O . VAL A 1 100 ? 7.824 -6.754 -13.852 1 98.12 100 VAL A O 1
ATOM 821 N N . VAL A 1 101 ? 7.723 -5.156 -15.383 1 98.56 101 VAL A N 1
ATOM 822 C CA . VAL A 1 101 ? 6.32 -5.418 -15.68 1 98.56 101 VAL A CA 1
ATOM 823 C C . VAL A 1 101 ? 6.133 -6.895 -16.031 1 98.56 101 VAL A C 1
ATOM 825 O O . VAL A 1 101 ? 6.895 -7.449 -16.828 1 98.56 101 VAL A O 1
ATOM 828 N N . GLY A 1 102 ? 5.125 -7.543 -15.391 1 98.88 102 GLY A N 1
ATOM 829 C CA . GLY A 1 102 ? 4.828 -8.945 -15.656 1 98.88 102 GLY A CA 1
ATOM 830 C C . GLY A 1 102 ? 5.477 -9.883 -14.656 1 98.88 102 GLY A C 1
ATOM 831 O O . GLY A 1 102 ? 5.141 -11.07 -14.602 1 98.88 102 GLY A O 1
ATOM 832 N N . ARG A 1 103 ? 6.422 -9.398 -13.844 1 98.81 103 ARG A N 1
ATOM 833 C CA . ARG A 1 103 ? 7.023 -10.234 -12.805 1 98.81 103 ARG A CA 1
ATOM 834 C C . ARG A 1 103 ? 5.988 -10.633 -11.758 1 98.81 103 ARG A C 1
ATOM 836 O O . ARG A 1 103 ? 5.207 -9.797 -11.297 1 98.81 103 ARG A O 1
ATOM 843 N N . VAL A 1 104 ? 5.941 -11.914 -11.453 1 98.75 104 VAL A N 1
ATOM 844 C CA . VAL A 1 104 ? 5.102 -12.438 -10.383 1 98.75 104 VAL A CA 1
ATOM 845 C C . VAL A 1 104 ? 5.973 -12.875 -9.211 1 98.75 104 VAL A C 1
ATOM 847 O O . VAL A 1 104 ? 6.945 -13.609 -9.391 1 98.75 104 VAL A O 1
ATOM 850 N N . PHE A 1 105 ? 5.672 -12.422 -7.992 1 97.94 105 PHE A N 1
ATOM 851 C CA . PHE A 1 105 ? 6.488 -12.734 -6.828 1 97.94 105 PHE A CA 1
ATOM 852 C C . PHE A 1 105 ? 5.625 -12.844 -5.574 1 97.94 105 PHE A C 1
ATOM 854 O O . PHE A 1 105 ? 4.453 -12.461 -5.586 1 97.94 105 PHE A O 1
ATOM 861 N N . ALA A 1 106 ? 6.109 -13.531 -4.625 1 95.94 106 ALA A N 1
ATOM 862 C CA . ALA A 1 106 ? 5.512 -13.602 -3.293 1 95.94 106 ALA A CA 1
ATOM 863 C C . ALA A 1 106 ? 6.34 -12.828 -2.275 1 95.94 106 ALA A C 1
ATOM 865 O O . ALA A 1 106 ? 7.559 -12.711 -2.416 1 95.94 106 ALA A O 1
ATOM 866 N N . MET A 1 107 ? 5.645 -12.266 -1.294 1 93.56 107 MET A N 1
ATOM 867 C CA . MET A 1 107 ? 6.328 -11.531 -0.23 1 93.56 107 MET A CA 1
ATOM 868 C C . MET A 1 107 ? 5.512 -11.555 1.059 1 93.56 107 MET A C 1
ATOM 870 O O . MET A 1 107 ? 4.332 -11.898 1.043 1 93.56 107 MET A O 1
ATOM 874 N N . LEU A 1 108 ? 6.223 -11.25 2.115 1 89.62 108 LEU A N 1
ATOM 875 C CA . LEU A 1 108 ? 5.516 -10.977 3.361 1 89.62 108 LEU A CA 1
ATOM 876 C C . LEU A 1 108 ? 4.906 -9.578 3.348 1 89.62 108 LEU A C 1
ATOM 878 O O . LEU A 1 108 ? 5.609 -8.586 3.146 1 89.62 108 LEU A O 1
ATOM 882 N N . TYR A 1 109 ? 3.676 -9.5 3.453 1 90.44 109 TYR A N 1
ATOM 883 C CA . TYR A 1 109 ? 2.943 -8.242 3.408 1 90.44 109 TYR A CA 1
ATOM 884 C C . TYR A 1 109 ? 2.207 -7.988 4.719 1 90.44 109 TYR A C 1
ATOM 886 O O . TYR A 1 109 ? 1.516 -8.875 5.227 1 90.44 109 TYR A O 1
ATOM 894 N N . SER A 1 110 ? 2.383 -6.793 5.262 1 87.25 110 SER A N 1
ATOM 895 C CA . SER A 1 110 ? 1.782 -6.426 6.539 1 87.25 110 SER A CA 1
ATOM 896 C C . SER A 1 110 ? 0.794 -5.277 6.379 1 87.25 110 SER A C 1
ATOM 898 O O . SER A 1 110 ? 1.077 -4.301 5.676 1 87.25 110 SER A O 1
ATOM 900 N N . GLU A 1 111 ? -0.334 -5.398 7 1 86.5 111 GLU A N 1
ATOM 901 C CA . GLU A 1 111 ? -1.358 -4.359 6.98 1 86.5 111 GLU A CA 1
ATOM 902 C C . GLU A 1 111 ? -2.023 -4.215 8.352 1 86.5 111 GLU A C 1
ATOM 904 O O . GLU A 1 111 ? -1.972 -5.133 9.172 1 86.5 111 GLU A O 1
ATOM 909 N N . ALA A 1 112 ? -2.48 -3.014 8.594 1 81.25 112 ALA A N 1
ATOM 910 C CA . ALA A 1 112 ? -3.236 -2.793 9.828 1 81.25 112 ALA A CA 1
ATOM 911 C C . ALA A 1 112 ? -4.434 -3.736 9.906 1 81.25 112 ALA A C 1
ATOM 913 O O . ALA A 1 112 ? -5.145 -3.936 8.922 1 81.25 112 ALA A O 1
ATOM 914 N N . ALA A 1 113 ? -4.523 -4.309 11.102 1 79.94 113 ALA A N 1
ATOM 915 C CA . ALA A 1 113 ? -5.672 -5.188 11.297 1 79.94 113 ALA A CA 1
ATOM 916 C C . ALA A 1 113 ? -6.961 -4.383 11.453 1 79.94 113 ALA A C 1
ATOM 918 O O . ALA A 1 113 ? -6.969 -3.33 12.094 1 79.94 113 ALA A O 1
ATOM 919 N N . GLY A 1 114 ? -7.906 -4.734 10.633 1 72.12 114 GLY A N 1
ATOM 920 C CA . GLY A 1 114 ? -9.195 -4.09 10.805 1 72.12 114 GLY A CA 1
ATOM 921 C C . GLY A 1 114 ? -9.797 -4.297 12.18 1 72.12 114 GLY A C 1
ATOM 922 O O . GLY A 1 114 ? -9.281 -5.094 12.969 1 72.12 114 GLY A O 1
ATOM 923 N N . GLY A 1 115 ? -10.734 -3.432 12.492 1 62.91 115 GLY A N 1
ATOM 924 C CA . GLY A 1 115 ? -11.398 -3.449 13.789 1 62.91 115 GLY A CA 1
ATOM 925 C C . GLY A 1 115 ? -11.953 -4.812 14.148 1 62.91 115 GLY A C 1
ATOM 926 O O . GLY A 1 115 ? -12.055 -5.152 15.336 1 62.91 115 GLY A O 1
ATOM 927 N N . THR A 1 116 ? -12.266 -5.531 13.164 1 57.75 116 THR A N 1
ATOM 928 C CA . THR A 1 116 ? -12.906 -6.809 13.469 1 57.75 116 THR A CA 1
ATOM 929 C C . THR A 1 116 ? -11.867 -7.918 13.602 1 57.75 116 THR A C 1
ATOM 931 O O . THR A 1 116 ? -12.203 -9.062 13.906 1 57.75 116 THR A O 1
ATOM 934 N N . ALA A 1 117 ? -10.688 -7.496 13.281 1 59.25 117 ALA A N 1
ATOM 935 C CA . ALA A 1 117 ? -9.656 -8.531 13.352 1 59.25 117 ALA A CA 1
ATOM 936 C C . ALA A 1 117 ? -9.344 -8.891 14.797 1 59.25 117 ALA A C 1
ATOM 938 O O . ALA A 1 117 ? -9.188 -8.008 15.648 1 59.25 117 ALA A O 1
ATOM 939 N N . GLN A 1 118 ? -9.836 -10.062 15.281 1 51.22 118 GLN A N 1
ATOM 940 C CA . GLN A 1 118 ? -9.484 -10.586 16.594 1 51.22 118 GLN A CA 1
ATOM 941 C C . GLN A 1 118 ? -8.156 -11.344 16.547 1 51.22 118 GLN A C 1
ATOM 943 O O . GLN A 1 118 ? -8.023 -12.312 15.805 1 51.22 118 GLN A O 1
ATOM 948 N N . ALA A 1 119 ? -7.078 -10.617 16.969 1 53.56 119 ALA A N 1
ATOM 949 C CA . ALA A 1 119 ? -5.824 -11.359 17.109 1 53.56 119 ALA A CA 1
ATOM 950 C C . ALA A 1 119 ? -6.023 -12.617 17.953 1 53.56 119 ALA A C 1
ATOM 952 O O . ALA A 1 119 ? -6.457 -12.539 19.094 1 53.56 119 ALA A O 1
ATOM 953 N N . GLN A 1 120 ? -6.293 -13.68 17.281 1 51.56 120 GLN A N 1
ATOM 954 C CA . GLN A 1 120 ? -6.309 -14.898 18.094 1 51.56 120 GLN A CA 1
ATOM 955 C C . GLN A 1 120 ? -4.914 -15.242 18.594 1 51.56 120 GLN A C 1
ATOM 957 O O . GLN A 1 120 ? -3.928 -15.094 17.875 1 51.56 120 GLN A O 1
ATOM 962 N N . PRO A 1 121 ? -4.688 -15.336 19.922 1 47.91 121 PRO A N 1
ATOM 963 C CA . PRO A 1 121 ? -3.393 -15.578 20.562 1 47.91 121 PRO A CA 1
ATOM 964 C C . PRO A 1 121 ? -2.521 -16.562 19.781 1 47.91 121 PRO A C 1
ATOM 966 O O . PRO A 1 121 ? -1.294 -16.438 19.797 1 47.91 121 PRO A O 1
ATOM 969 N N . ASN A 1 122 ? -3.273 -17.375 19 1 48.41 122 ASN A N 1
ATOM 970 C CA . ASN A 1 122 ? -2.486 -18.406 18.344 1 48.41 122 ASN A CA 1
ATOM 971 C C . ASN A 1 122 ? -2.387 -18.156 16.844 1 48.41 122 ASN A C 1
ATOM 973 O O . ASN A 1 122 ? -1.921 -19.031 16.094 1 48.41 122 ASN A O 1
ATOM 977 N N . ASP A 1 123 ? -2.814 -16.938 16.641 1 60.28 123 ASP A N 1
ATOM 978 C CA . ASP A 1 123 ? -2.691 -16.672 15.211 1 60.28 123 ASP A CA 1
ATOM 979 C C . ASP A 1 123 ? -1.449 -15.828 14.922 1 60.28 123 ASP A C 1
ATOM 981 O O . ASP A 1 123 ? -1.433 -14.625 15.18 1 60.28 123 ASP A O 1
ATOM 985 N N . ASP A 1 124 ? -0.38 -16.516 14.539 1 65.5 124 ASP A N 1
ATOM 986 C CA . ASP A 1 124 ? 0.921 -15.898 14.289 1 65.5 124 ASP A CA 1
ATOM 987 C C . ASP A 1 124 ? 0.823 -14.828 13.203 1 65.5 124 ASP A C 1
ATOM 989 O O . ASP A 1 124 ? 1.777 -14.086 12.969 1 65.5 124 ASP A O 1
ATOM 993 N N . ALA A 1 125 ? -0.37 -14.734 12.719 1 76.62 125 ALA A N 1
ATOM 994 C CA . ALA A 1 125 ? -0.518 -13.75 11.641 1 76.62 125 ALA A CA 1
ATOM 995 C C . ALA A 1 125 ? -0.759 -12.359 12.211 1 76.62 125 ALA A C 1
ATOM 997 O O . ALA A 1 125 ? -0.6 -11.359 11.5 1 76.62 125 ALA A O 1
ATOM 998 N N . TYR A 1 126 ? -1.086 -12.336 13.453 1 78.75 126 TYR A N 1
ATOM 999 C CA . TYR A 1 126 ? -1.369 -11.055 14.078 1 78.75 126 TYR A CA 1
ATOM 1000 C C . TYR A 1 126 ? -0.297 -10.695 15.102 1 78.75 126 TYR A C 1
ATOM 1002 O O . TYR A 1 126 ? 0.07 -11.523 15.945 1 78.75 126 TYR A O 1
ATOM 1010 N N . THR A 1 127 ? 0.288 -9.617 14.961 1 79.06 127 THR A N 1
ATOM 1011 C CA . THR A 1 127 ? 1.367 -9.18 15.844 1 79.06 127 THR A CA 1
ATOM 1012 C C . THR A 1 127 ? 1.073 -7.789 16.406 1 79.06 127 THR A C 1
ATOM 1014 O O . THR A 1 127 ? 0.58 -6.914 15.688 1 79.06 127 THR A O 1
ATOM 1017 N N . LEU A 1 128 ? 1.349 -7.672 17.641 1 78.38 128 LEU A N 1
ATOM 1018 C CA . LEU A 1 128 ? 1.253 -6.355 18.266 1 78.38 128 LEU A CA 1
ATOM 1019 C C . LEU A 1 128 ? 2.418 -5.465 17.828 1 78.38 128 LEU A C 1
ATOM 1021 O O . LEU A 1 128 ? 3.564 -5.914 17.797 1 78.38 128 LEU A O 1
ATOM 1025 N N . VAL A 1 129 ? 2.029 -4.289 17.422 1 78.12 129 VAL A N 1
ATOM 1026 C CA . VAL A 1 129 ? 3.059 -3.34 17.016 1 78.12 129 VAL A CA 1
ATOM 1027 C C . VAL A 1 129 ? 2.988 -2.094 17.891 1 78.12 129 VAL A C 1
ATOM 1029 O O . VAL A 1 129 ? 2.363 -2.109 18.953 1 78.12 129 VAL A O 1
ATOM 1032 N N . ARG A 1 130 ? 3.717 -1.108 17.375 1 77.06 130 ARG A N 1
ATOM 1033 C CA . ARG A 1 130 ? 3.777 0.158 18.094 1 77.06 130 ARG A CA 1
ATOM 1034 C C . ARG A 1 130 ? 2.381 0.652 18.469 1 77.06 130 ARG A C 1
ATOM 1036 O O . ARG A 1 130 ? 1.452 0.547 17.656 1 77.06 130 ARG A O 1
ATOM 1043 N N . PHE A 1 131 ? 2.229 1.257 19.75 1 79.38 131 PHE A N 1
ATOM 1044 C CA . PHE A 1 131 ? 0.997 1.854 20.25 1 79.38 131 PHE A CA 1
ATOM 1045 C C . PHE A 1 131 ? -0.044 0.78 20.547 1 79.38 131 PHE A C 1
ATOM 1047 O O . PHE A 1 131 ? -1.245 1.058 20.547 1 79.38 131 PHE A O 1
ATOM 1054 N N . ASN A 1 132 ? 0.388 -0.441 20.516 1 76.75 132 ASN A N 1
ATOM 1055 C CA . ASN A 1 132 ? -0.453 -1.58 20.875 1 76.75 132 ASN A CA 1
ATOM 1056 C C . ASN A 1 132 ? -1.483 -1.871 19.781 1 76.75 132 ASN A C 1
ATOM 1058 O O . ASN A 1 132 ? -2.6 -2.303 20.078 1 76.75 132 ASN A O 1
ATOM 1062 N N . GLU A 1 133 ? -1.084 -1.487 18.703 1 82 133 GLU A N 1
ATOM 1063 C CA . GLU A 1 133 ? -1.937 -1.818 17.562 1 82 133 GLU A CA 1
ATOM 1064 C C . GLU A 1 133 ? -1.564 -3.174 16.969 1 82 133 GLU A C 1
ATOM 1066 O O . GLU A 1 133 ? -0.49 -3.707 17.266 1 82 133 GLU A O 1
ATOM 1071 N N . VAL A 1 134 ? -2.523 -3.682 16.266 1 81.56 134 VAL A N 1
ATOM 1072 C CA . VAL A 1 134 ? -2.324 -5.023 15.727 1 81.56 134 VAL A CA 1
ATOM 1073 C C . VAL A 1 134 ? -2.129 -4.953 14.219 1 81.56 134 VAL A C 1
ATOM 1075 O O . VAL A 1 134 ? -2.863 -4.246 13.523 1 81.56 134 VAL A O 1
ATOM 1078 N N . VAL A 1 135 ? -1.13 -5.621 13.805 1 84.31 135 VAL A N 1
ATOM 1079 C CA . VAL A 1 135 ? -0.876 -5.746 12.367 1 84.31 135 VAL A CA 1
ATOM 1080 C C . VAL A 1 135 ? -1.075 -7.199 11.938 1 84.31 135 VAL A C 1
ATOM 1082 O O . VAL A 1 135 ? -0.699 -8.125 12.656 1 84.31 135 VAL A O 1
ATOM 1085 N N . HIS A 1 136 ? -1.721 -7.316 10.805 1 86.44 136 HIS A N 1
ATOM 1086 C CA . HIS A 1 136 ? -1.88 -8.617 10.156 1 86.44 136 HIS A CA 1
ATOM 1087 C C . HIS A 1 136 ? -0.8 -8.844 9.109 1 86.44 136 HIS A C 1
ATOM 1089 O O . HIS A 1 136 ? -0.618 -8.016 8.211 1 86.44 136 HIS A O 1
ATOM 1095 N N . THR A 1 137 ? -0.094 -9.914 9.297 1 86.12 137 THR A N 1
ATOM 1096 C CA . THR A 1 137 ? 0.995 -10.227 8.383 1 86.12 137 THR A CA 1
ATOM 1097 C C . THR A 1 137 ? 0.77 -11.586 7.723 1 86.12 137 THR A C 1
ATOM 1099 O O . THR A 1 137 ? 0.487 -12.57 8.406 1 86.12 137 THR A O 1
ATOM 1102 N N . ASN A 1 138 ? 0.846 -11.594 6.402 1 85.75 138 ASN A N 1
ATOM 1103 C CA . ASN A 1 138 ? 0.719 -12.836 5.648 1 85.75 138 ASN A CA 1
ATOM 1104 C C . ASN A 1 138 ? 1.518 -12.789 4.348 1 85.75 138 ASN A C 1
ATOM 1106 O O . ASN A 1 138 ? 1.955 -11.719 3.922 1 85.75 138 ASN A O 1
ATOM 1110 N N . ILE A 1 139 ? 1.763 -14 3.809 1 89.31 139 ILE A N 1
ATOM 1111 C CA . ILE A 1 139 ? 2.402 -14.055 2.498 1 89.31 139 ILE A CA 1
ATOM 1112 C C . ILE A 1 139 ? 1.381 -13.734 1.411 1 89.31 139 ILE A C 1
ATOM 1114 O O . ILE A 1 139 ? 0.282 -14.289 1.396 1 89.31 139 ILE A O 1
ATOM 1118 N N . ARG A 1 140 ? 1.736 -12.797 0.574 1 93.69 140 ARG A N 1
ATOM 1119 C CA . ARG A 1 140 ? 0.883 -12.414 -0.548 1 93.69 140 ARG A CA 1
ATOM 1120 C C . ARG A 1 140 ? 1.65 -12.477 -1.864 1 93.69 140 ARG A C 1
ATOM 1122 O O . ARG A 1 140 ? 2.875 -12.336 -1.883 1 93.69 140 ARG A O 1
ATOM 1129 N N . ARG A 1 141 ? 0.896 -12.75 -2.883 1 97.44 141 ARG A N 1
ATOM 1130 C CA . ARG A 1 141 ? 1.464 -12.781 -4.227 1 97.44 141 ARG A CA 1
ATOM 1131 C C . ARG A 1 141 ? 1.034 -11.555 -5.027 1 97.44 141 ARG A C 1
ATOM 1133 O O . ARG A 1 141 ? -0.106 -11.102 -4.914 1 97.44 141 ARG A O 1
ATOM 1140 N N . PHE A 1 142 ? 1.978 -11.078 -5.867 1 98.44 142 PHE A N 1
ATOM 1141 C CA . PHE A 1 142 ? 1.741 -9.875 -6.66 1 98.44 142 PHE A CA 1
ATOM 1142 C C . PHE A 1 142 ? 2.232 -10.07 -8.094 1 98.44 142 PHE A C 1
ATOM 1144 O O . PHE A 1 142 ? 3.105 -10.906 -8.344 1 98.44 142 PHE A O 1
ATOM 1151 N N . VAL A 1 143 ? 1.641 -9.32 -8.969 1 98.88 143 VAL A N 1
ATOM 1152 C CA . VAL A 1 143 ? 2.141 -9.18 -10.328 1 98.88 143 VAL A CA 1
ATOM 1153 C C . VAL A 1 143 ? 2.408 -7.711 -10.641 1 98.88 143 VAL A C 1
ATOM 1155 O O . VAL A 1 143 ? 1.555 -6.855 -10.398 1 98.88 143 VAL A O 1
ATOM 1158 N N . VAL A 1 144 ? 3.57 -7.43 -11.141 1 98.81 144 VAL A N 1
ATOM 1159 C CA . VAL A 1 144 ? 3.979 -6.055 -11.414 1 98.81 144 VAL A CA 1
ATOM 1160 C C . VAL A 1 144 ? 3.256 -5.539 -12.656 1 98.81 144 VAL A C 1
ATOM 1162 O O . VAL A 1 144 ? 3.24 -6.203 -13.695 1 98.81 144 VAL A O 1
ATOM 1165 N N . VAL A 1 145 ? 2.734 -4.309 -12.578 1 98.62 145 VAL A N 1
ATOM 1166 C CA . VAL A 1 145 ? 1.991 -3.771 -13.711 1 98.62 145 VAL A CA 1
ATOM 1167 C C . VAL A 1 145 ? 2.629 -2.461 -14.172 1 98.62 145 VAL A C 1
ATOM 1169 O O . VAL A 1 145 ? 2.371 -1.996 -15.281 1 98.62 145 VAL A O 1
ATOM 1172 N N . GLU A 1 146 ? 3.436 -1.871 -13.328 1 97.94 146 GLU A N 1
ATOM 1173 C CA . GLU A 1 146 ? 4.133 -0.646 -13.711 1 97.94 146 GLU A CA 1
ATOM 1174 C C . GLU A 1 146 ? 5.426 -0.477 -12.914 1 97.94 146 GLU A C 1
ATOM 1176 O O . GLU A 1 146 ? 5.441 -0.679 -11.695 1 97.94 146 GLU A O 1
ATOM 1181 N N . ASP A 1 147 ? 6.488 -0.191 -13.648 1 96.25 147 ASP A N 1
ATOM 1182 C CA . ASP A 1 147 ? 7.781 0.091 -13.031 1 96.25 147 ASP A CA 1
ATOM 1183 C C . ASP A 1 147 ? 7.938 1.582 -12.742 1 96.25 147 ASP A C 1
ATOM 1185 O O . ASP A 1 147 ? 7.812 2.41 -13.648 1 96.25 147 ASP A O 1
ATOM 1189 N N . LYS A 1 148 ? 8.109 1.949 -11.484 1 94.62 148 LYS A N 1
ATOM 1190 C CA . LYS A 1 148 ? 8.344 3.322 -11.047 1 94.62 148 LYS A CA 1
ATOM 1191 C C . LYS A 1 148 ? 9.742 3.477 -10.453 1 94.62 148 LYS A C 1
ATOM 1193 O O . LYS A 1 148 ? 10.492 2.504 -10.359 1 94.62 148 LYS A O 1
ATOM 1198 N N . HIS A 1 149 ? 10.109 4.711 -10.148 1 88.56 149 HIS A N 1
ATOM 1199 C CA . HIS A 1 149 ? 11.406 4.961 -9.531 1 88.56 149 HIS A CA 1
ATOM 1200 C C . HIS A 1 149 ? 11.406 4.547 -8.062 1 88.56 149 HIS A C 1
ATOM 1202 O O . HIS A 1 149 ? 10.742 5.18 -7.234 1 88.56 149 HIS A O 1
ATOM 1208 N N . GLY A 1 150 ? 12.141 3.459 -7.773 1 89.38 150 GLY A N 1
ATOM 1209 C CA . GLY A 1 150 ? 12.32 3.023 -6.398 1 89.38 150 GLY A CA 1
ATOM 1210 C C . GLY A 1 150 ? 11.266 2.035 -5.938 1 89.38 150 GLY A C 1
ATOM 1211 O O . GLY A 1 150 ? 11.445 1.349 -4.93 1 89.38 150 GLY A O 1
ATOM 1212 N N . PHE A 1 151 ? 10.195 2.004 -6.668 1 94.62 151 PHE A N 1
ATOM 1213 C CA . PHE A 1 151 ? 9.109 1.089 -6.332 1 94.62 151 PHE A CA 1
ATOM 1214 C C . PHE A 1 151 ? 8.352 0.656 -7.582 1 94.62 151 PHE A C 1
ATOM 1216 O O . PHE A 1 151 ? 8.641 1.137 -8.68 1 94.62 151 PHE A O 1
ATOM 1223 N N . VAL A 1 152 ? 7.434 -0.336 -7.414 1 97.75 152 VAL A N 1
ATOM 1224 C CA . VAL A 1 152 ? 6.57 -0.76 -8.508 1 97.75 152 VAL A CA 1
ATOM 1225 C C . VAL A 1 152 ? 5.113 -0.742 -8.055 1 97.75 152 VAL A C 1
ATOM 1227 O O . VAL A 1 152 ? 4.824 -0.858 -6.863 1 97.75 152 VAL A O 1
ATOM 1230 N N . TYR A 1 153 ? 4.297 -0.543 -8.992 1 98 153 TYR A N 1
ATOM 1231 C CA . TYR A 1 153 ? 2.891 -0.849 -8.766 1 98 153 TYR A CA 1
ATOM 1232 C C . TYR A 1 153 ? 2.584 -2.301 -9.117 1 98 153 TYR A C 1
ATOM 1234 O O . TYR A 1 153 ? 3.037 -2.807 -10.148 1 98 153 TYR A O 1
ATOM 1242 N N . ALA A 1 154 ? 1.873 -2.916 -8.281 1 98.5 154 ALA A N 1
ATOM 1243 C CA . ALA A 1 154 ? 1.548 -4.324 -8.484 1 98.5 154 ALA A CA 1
ATOM 1244 C C . ALA A 1 154 ? 0.113 -4.625 -8.055 1 98.5 154 ALA A C 1
ATOM 1246 O O . ALA A 1 154 ? -0.447 -3.928 -7.207 1 98.5 154 ALA A O 1
ATOM 1247 N N . CYS A 1 155 ? -0.443 -5.629 -8.672 1 98.56 155 CYS A N 1
ATOM 1248 C CA . CYS A 1 155 ? -1.769 -6.121 -8.32 1 98.56 155 CYS A CA 1
ATOM 1249 C C . CYS A 1 155 ? -1.674 -7.422 -7.527 1 98.56 155 CYS A C 1
ATOM 1251 O O . CYS A 1 155 ? -0.81 -8.258 -7.801 1 98.56 155 CYS A O 1
ATOM 1253 N N . GLY A 1 156 ? -2.611 -7.535 -6.609 1 97.75 156 GLY A N 1
ATOM 1254 C CA . GLY A 1 156 ? -2.611 -8.727 -5.773 1 97.75 156 GLY A CA 1
ATOM 1255 C C . GLY A 1 156 ? -3.186 -9.945 -6.477 1 97.75 156 GLY A C 1
ATOM 1256 O O . GLY A 1 156 ? -4.09 -9.82 -7.305 1 97.75 156 GLY A O 1
ATOM 1257 N N . ILE A 1 157 ? -2.662 -11.062 -6.133 1 97.94 157 ILE A N 1
ATOM 1258 C CA . ILE A 1 157 ? -3.166 -12.367 -6.555 1 97.94 157 ILE A CA 1
ATOM 1259 C C . ILE A 1 157 ? -3.709 -13.125 -5.344 1 97.94 157 ILE A C 1
ATOM 1261 O O . ILE A 1 157 ? -2.992 -13.336 -4.363 1 97.94 157 ILE A O 1
ATOM 1265 N N . GLY A 1 158 ? -4.953 -13.547 -5.41 1 95.56 158 GLY A N 1
ATOM 1266 C CA . GLY A 1 158 ? -5.562 -14.227 -4.277 1 95.56 158 GLY A CA 1
ATOM 1267 C C . GLY A 1 158 ? -6.574 -15.281 -4.688 1 95.56 158 GLY A C 1
ATOM 1268 O O . GLY A 1 158 ? -7.035 -15.297 -5.828 1 95.56 158 GLY A O 1
ATOM 1269 N N . THR A 1 159 ? -6.836 -16.203 -3.742 1 95.81 159 THR A N 1
ATOM 1270 C CA . THR A 1 159 ? -7.805 -17.266 -3.986 1 95.81 159 THR A CA 1
ATOM 1271 C C . THR A 1 159 ? -9.133 -16.953 -3.303 1 95.81 159 THR A C 1
ATOM 1273 O O . THR A 1 159 ? -10.141 -17.609 -3.562 1 95.81 159 THR A O 1
ATOM 1276 N N . TYR A 1 160 ? -9.078 -15.961 -2.41 1 91.81 160 TYR A N 1
ATOM 1277 C CA . TYR A 1 160 ? -10.242 -15.594 -1.609 1 91.81 160 TYR A CA 1
ATOM 1278 C C . TYR A 1 160 ? -10.82 -16.812 -0.896 1 91.81 160 TYR A C 1
ATOM 1280 O O . TYR A 1 160 ? -12.023 -17.078 -0.981 1 91.81 160 TYR A O 1
ATOM 1288 N N . SER A 1 161 ? -9.914 -17.5 -0.277 1 89.25 161 SER A N 1
ATOM 1289 C CA . SER A 1 161 ? -10.242 -18.703 0.482 1 89.25 161 SER A CA 1
ATOM 1290 C C . SER A 1 161 ? -10.961 -19.719 -0.39 1 89.25 161 SER A C 1
ATOM 1292 O O . SER A 1 161 ? -11.93 -20.344 0.048 1 89.25 161 SER A O 1
ATOM 1294 N N . GLY A 1 162 ? -10.641 -19.75 -1.574 1 92.81 162 GLY A N 1
ATOM 1295 C CA . GLY A 1 162 ? -11.164 -20.75 -2.492 1 92.81 162 GLY A CA 1
ATOM 1296 C C . GLY A 1 162 ? -12.453 -20.328 -3.166 1 92.81 162 GLY A C 1
ATOM 1297 O O . GLY A 1 162 ? -13.031 -21.094 -3.947 1 92.81 162 GLY A O 1
ATOM 1298 N N . ARG A 1 163 ? -12.914 -19.109 -2.943 1 93.25 163 ARG A N 1
ATOM 1299 C CA . ARG A 1 163 ? -14.188 -18.656 -3.484 1 93.25 163 ARG A CA 1
ATOM 1300 C C . ARG A 1 163 ? -13.984 -17.859 -4.77 1 93.25 163 ARG A C 1
ATOM 1302 O O . ARG A 1 163 ? -14.945 -17.594 -5.5 1 93.25 163 ARG A O 1
ATOM 1309 N N . GLY A 1 164 ? -12.734 -17.469 -5.02 1 94.81 164 GLY A N 1
ATOM 1310 C CA . GLY A 1 164 ? -12.508 -16.609 -6.18 1 94.81 164 GLY A CA 1
ATOM 1311 C C . GLY A 1 164 ? -13.367 -15.367 -6.176 1 94.81 164 GLY A C 1
ATOM 1312 O O . GLY A 1 164 ? -13.484 -14.688 -5.152 1 94.81 164 GLY A O 1
ATOM 1313 N N . THR A 1 165 ? -13.945 -15.078 -7.32 1 95.69 165 THR A N 1
ATOM 1314 C CA . THR A 1 165 ? -14.695 -13.828 -7.434 1 95.69 165 THR A CA 1
ATOM 1315 C C . THR A 1 165 ? -16.141 -14.031 -6.965 1 95.69 165 THR A C 1
ATOM 1317 O O . THR A 1 165 ? -16.953 -13.109 -7.051 1 95.69 165 THR A O 1
ATOM 1320 N N . LEU A 1 166 ? -16.469 -15.234 -6.488 1 94.38 166 LEU A N 1
ATOM 1321 C CA . LEU A 1 166 ? -17.781 -15.492 -5.914 1 94.38 166 LEU A CA 1
ATOM 1322 C C . LEU A 1 166 ? -17.844 -15 -4.469 1 94.38 166 LEU A C 1
ATOM 1324 O O . LEU A 1 166 ? -18.922 -15.016 -3.854 1 94.38 166 LEU A O 1
ATOM 1328 N N . LYS A 1 167 ? -16.75 -14.648 -3.967 1 92.25 167 LYS A N 1
ATOM 1329 C CA . LYS A 1 167 ? -16.719 -14.047 -2.639 1 92.25 167 LYS A CA 1
ATOM 1330 C C . LYS A 1 167 ? -17.641 -12.828 -2.574 1 92.25 167 LYS A C 1
ATOM 1332 O O . LYS A 1 167 ? -17.641 -11.992 -3.486 1 92.25 167 LYS A O 1
ATOM 1337 N N . GLU A 1 168 ? -18.297 -12.688 -1.491 1 89.44 168 GLU A N 1
ATOM 1338 C CA . GLU A 1 168 ? -19.188 -11.555 -1.315 1 89.44 168 GLU A CA 1
ATOM 1339 C C . GLU A 1 168 ? -18.438 -10.227 -1.349 1 89.44 168 GLU A C 1
ATOM 1341 O O . GLU A 1 168 ? -17.359 -10.109 -0.751 1 89.44 168 GLU A O 1
ATOM 1346 N N . GLY A 1 169 ? -18.969 -9.242 -2.121 1 87.69 169 GLY A N 1
ATOM 1347 C CA . GLY A 1 169 ? -18.359 -7.922 -2.176 1 87.69 169 GLY A CA 1
ATOM 1348 C C . GLY A 1 169 ? -17.344 -7.777 -3.291 1 87.69 169 GLY A C 1
ATOM 1349 O O . GLY A 1 169 ? -16.922 -6.664 -3.623 1 87.69 169 GLY A O 1
ATOM 1350 N N . CYS A 1 170 ? -17.031 -8.859 -3.834 1 90.94 170 CYS A N 1
ATOM 1351 C CA . CYS A 1 170 ? -16.062 -8.836 -4.93 1 90.94 170 CYS A CA 1
ATOM 1352 C C . CYS A 1 170 ? -16.719 -8.344 -6.219 1 90.94 170 CYS A C 1
ATOM 1354 O O . CYS A 1 170 ? -17.891 -8.633 -6.477 1 90.94 170 CYS A O 1
ATOM 1356 N N . VAL A 1 171 ? -15.938 -7.586 -6.98 1 94.62 171 VAL A N 1
ATOM 1357 C CA . VAL A 1 171 ? -16.359 -7.172 -8.312 1 94.62 171 VAL A CA 1
ATOM 1358 C C . VAL A 1 171 ? -15.688 -8.055 -9.367 1 94.62 171 VAL A C 1
ATOM 1360 O O . VAL A 1 171 ? -14.531 -7.824 -9.727 1 94.62 171 VAL A O 1
ATOM 1363 N N . PRO A 1 172 ? -16.406 -9.008 -9.883 1 96.19 172 PRO A N 1
ATOM 1364 C CA . PRO A 1 172 ? -15.797 -10 -10.766 1 96.19 172 PRO A CA 1
ATOM 1365 C C . PRO A 1 172 ? -15.117 -9.367 -11.984 1 96.19 172 PRO A C 1
ATOM 1367 O O . PRO A 1 172 ? -14.07 -9.844 -12.422 1 96.19 172 PRO A O 1
ATOM 1370 N N . GLU A 1 173 ? -15.617 -8.289 -12.492 1 96.25 173 GLU A N 1
ATOM 1371 C CA . GLU A 1 173 ? -15.109 -7.645 -13.703 1 96.25 173 GLU A CA 1
ATOM 1372 C C . GLU A 1 173 ? -13.703 -7.094 -13.484 1 96.25 173 GLU A C 1
ATOM 1374 O O . GLU A 1 173 ? -12.969 -6.852 -14.445 1 96.25 173 GLU A O 1
ATOM 1379 N N . GLU A 1 174 ? -13.312 -6.914 -12.266 1 96.81 174 GLU A N 1
ATOM 1380 C CA . GLU A 1 174 ? -11.992 -6.379 -11.945 1 96.81 174 GLU A CA 1
ATOM 1381 C C . GLU A 1 174 ? -10.953 -7.496 -11.836 1 96.81 174 GLU A C 1
ATOM 1383 O O . GLU A 1 174 ? -9.797 -7.246 -11.5 1 96.81 174 GLU A O 1
ATOM 1388 N N . HIS A 1 175 ? -11.391 -8.703 -12.078 1 97.94 175 HIS A N 1
ATOM 1389 C CA . HIS A 1 175 ? -10.516 -9.844 -11.852 1 97.94 175 HIS A CA 1
ATOM 1390 C C . HIS A 1 175 ? -10.344 -10.672 -13.125 1 97.94 175 HIS A C 1
ATOM 1392 O O . HIS A 1 175 ? -11.133 -10.547 -14.055 1 97.94 175 HIS A O 1
ATOM 1398 N N . THR A 1 176 ? -9.336 -11.477 -13.109 1 98.19 176 THR A N 1
ATOM 1399 C CA . THR A 1 176 ? -9.188 -12.539 -14.094 1 98.19 176 THR A CA 1
ATOM 1400 C C . THR A 1 176 ? -8.445 -13.734 -13.492 1 98.19 176 THR A C 1
ATOM 1402 O O . THR A 1 176 ? -7.898 -13.641 -12.391 1 98.19 176 THR A O 1
ATOM 1405 N N . ILE A 1 177 ? -8.469 -14.805 -14.219 1 98.06 177 ILE A N 1
ATOM 1406 C CA . ILE A 1 177 ? -7.738 -16.016 -13.859 1 98.06 177 ILE A CA 1
ATOM 1407 C C . ILE A 1 177 ? -6.254 -15.828 -14.156 1 98.06 177 ILE A C 1
ATOM 1409 O O . ILE A 1 177 ? -5.887 -15.258 -15.188 1 98.06 177 ILE A O 1
ATOM 1413 N N . VAL A 1 178 ? -5.406 -16.25 -13.289 1 98.69 178 VAL A N 1
ATOM 1414 C CA . VAL A 1 178 ? -3.977 -16.391 -13.523 1 98.69 178 VAL A CA 1
ATOM 1415 C C . VAL A 1 178 ? -3.576 -17.859 -13.367 1 98.69 178 VAL A C 1
ATOM 1417 O O . VAL A 1 178 ? -4.02 -18.531 -12.438 1 98.69 178 VAL A O 1
ATOM 1420 N N . TYR A 1 179 ? -2.785 -18.359 -14.297 1 98.25 179 TYR A N 1
ATOM 1421 C CA . TYR A 1 179 ? -2.43 -19.766 -14.305 1 98.25 179 TYR A CA 1
ATOM 1422 C C . TYR A 1 179 ? -0.994 -19.969 -14.773 1 98.25 179 TYR A C 1
ATOM 1424 O O . TYR A 1 179 ? -0.422 -19.094 -15.43 1 98.25 179 TYR A O 1
ATOM 1432 N N . LEU A 1 180 ? -0.425 -21.094 -14.367 1 98.12 180 LEU A N 1
ATOM 1433 C CA . LEU A 1 180 ? 0.937 -21.406 -14.789 1 98.12 180 LEU A CA 1
ATOM 1434 C C . LEU A 1 180 ? 0.94 -22.094 -16.156 1 98.12 180 LEU A C 1
ATOM 1436 O O . LEU A 1 180 ? 0.032 -22.859 -16.469 1 98.12 180 LEU A O 1
ATOM 1440 N N . SER A 1 181 ? 2.004 -21.781 -16.859 1 97.69 181 SER A N 1
ATOM 1441 C CA . SER A 1 181 ? 2.197 -22.484 -18.141 1 97.69 181 SER A CA 1
ATOM 1442 C C . SER A 1 181 ? 2.068 -24 -17.953 1 97.69 181 SER A C 1
ATOM 1444 O O . SER A 1 181 ? 2.584 -24.562 -16.984 1 97.69 181 SER A O 1
ATOM 1446 N N . GLY A 1 182 ? 1.371 -24.656 -18.906 1 95.19 182 GLY A N 1
ATOM 1447 C CA . GLY A 1 182 ? 1.13 -26.094 -18.828 1 95.19 182 GLY A CA 1
ATOM 1448 C C . GLY A 1 182 ? -0.226 -26.438 -18.234 1 95.19 182 GLY A C 1
ATOM 1449 O O . GLY A 1 182 ? -0.656 -27.594 -18.297 1 95.19 182 GLY A O 1
ATOM 1450 N N . THR A 1 183 ? -0.835 -25.469 -17.656 1 95.56 183 THR A N 1
ATOM 1451 C CA . THR A 1 183 ? -2.174 -25.641 -17.094 1 95.56 183 THR A CA 1
ATOM 1452 C C . THR A 1 183 ? -3.236 -25.203 -18.094 1 95.56 183 THR A C 1
ATOM 1454 O O . THR A 1 183 ? -3.072 -24.188 -18.781 1 95.56 183 THR A O 1
ATOM 1457 N N . ASP A 1 184 ? -4.32 -25.906 -18.203 1 95.81 184 ASP A N 1
ATOM 1458 C CA . ASP A 1 184 ? -5.469 -25.484 -19.016 1 95.81 184 ASP A CA 1
ATOM 1459 C C . ASP A 1 184 ? -6.266 -24.406 -18.297 1 95.81 184 ASP A C 1
ATOM 1461 O O . ASP A 1 184 ? -6.879 -24.641 -17.266 1 95.81 184 ASP A O 1
ATOM 1465 N N . PRO A 1 185 ? -6.262 -23.219 -18.844 1 94.88 185 PRO A N 1
ATOM 1466 C CA . PRO A 1 185 ? -6.992 -22.125 -18.188 1 94.88 185 PRO A CA 1
ATOM 1467 C C . PRO A 1 185 ? -8.484 -22.422 -18.031 1 94.88 185 PRO A C 1
ATOM 1469 O O . PRO A 1 185 ? -9.125 -21.938 -17.109 1 94.88 185 PRO A O 1
ATOM 1472 N N . GLY A 1 186 ? -9.109 -23.156 -18.953 1 94.25 186 GLY A N 1
ATOM 1473 C CA . GLY A 1 186 ? -10.516 -23.531 -18.859 1 94.25 186 GLY A CA 1
ATOM 1474 C C . GLY A 1 186 ? -10.844 -24.297 -17.594 1 94.25 186 GLY A C 1
ATOM 1475 O O . GLY A 1 186 ? -11.961 -24.203 -17.078 1 94.25 186 GLY A O 1
ATOM 1476 N N . SER A 1 187 ? -9.852 -25 -17.078 1 94.19 187 SER A N 1
ATOM 1477 C CA . SER A 1 187 ? -10.047 -25.797 -15.867 1 94.19 187 SER A CA 1
ATOM 1478 C C . SER A 1 187 ? -9.984 -24.922 -14.617 1 94.19 187 SER A C 1
ATOM 1480 O O . SER A 1 187 ? -10.281 -25.391 -13.516 1 94.19 187 SER A O 1
ATOM 1482 N N . CYS A 1 188 ? -9.641 -23.703 -14.789 1 95.5 188 CYS A N 1
ATOM 1483 C CA . CYS A 1 188 ? -9.406 -22.828 -13.641 1 95.5 188 CYS A CA 1
ATOM 1484 C C . CYS A 1 188 ? -10.664 -22.031 -13.305 1 95.5 188 CYS A C 1
ATOM 1486 O O . CYS A 1 188 ? -10.719 -21.359 -12.273 1 95.5 188 CYS A O 1
ATOM 1488 N N . TYR A 1 189 ? -11.711 -22.141 -14.102 1 94.88 189 TYR A N 1
ATOM 1489 C CA . TYR A 1 189 ? -12.953 -21.422 -13.812 1 94.88 189 TYR A CA 1
ATOM 1490 C C . TYR A 1 189 ? -13.734 -22.109 -12.703 1 94.88 189 TYR A C 1
ATOM 1492 O O . TYR A 1 189 ? -13.914 -23.328 -12.719 1 94.88 189 TYR A O 1
ATOM 1500 N N . LEU A 1 190 ? -14.094 -21.328 -11.758 1 95.88 190 LEU A N 1
ATOM 1501 C CA . LEU A 1 190 ? -15.094 -21.797 -10.805 1 95.88 190 LEU A CA 1
ATOM 1502 C C . LEU A 1 190 ? -16.5 -21.609 -11.367 1 95.88 190 LEU A C 1
ATOM 1504 O O . LEU A 1 190 ? -16.781 -20.625 -12.047 1 95.88 190 LEU A O 1
ATOM 1508 N N . ARG A 1 191 ? -17.312 -22.562 -11.031 1 94.38 191 ARG A N 1
ATOM 1509 C CA . ARG A 1 191 ? -18.688 -22.469 -11.516 1 94.38 191 ARG A CA 1
ATOM 1510 C C . ARG A 1 191 ? -19.359 -21.172 -11.062 1 94.38 191 ARG A C 1
ATOM 1512 O O . ARG A 1 191 ? -19.375 -20.875 -9.867 1 94.38 191 ARG A O 1
ATOM 1519 N N . GLY A 1 192 ? -19.875 -20.391 -12.062 1 95 192 GLY A N 1
ATOM 1520 C CA . GLY A 1 192 ? -20.609 -19.172 -11.727 1 95 192 GLY A CA 1
ATOM 1521 C C . GLY A 1 192 ? -19.781 -17.906 -11.93 1 95 192 GLY A C 1
ATOM 1522 O O . GLY A 1 192 ? -20.344 -16.812 -12.047 1 95 192 GLY A O 1
ATOM 1523 N N . GLU A 1 193 ? -18.422 -17.938 -12.023 1 95.06 193 GLU A N 1
ATOM 1524 C CA . GLU A 1 193 ? -17.562 -16.766 -12.094 1 95.06 193 GLU A CA 1
ATOM 1525 C C . GLU A 1 193 ? -17.75 -16.016 -13.406 1 95.06 193 GLU A C 1
ATOM 1527 O O . GLU A 1 193 ? -17.844 -14.781 -13.422 1 95.06 193 GLU A O 1
ATOM 1532 N N . TYR A 1 194 ? -17.797 -16.828 -14.438 1 94.25 194 TYR A N 1
ATOM 1533 C CA . TYR A 1 194 ? -17.969 -16.219 -15.75 1 94.25 194 TYR A CA 1
ATOM 1534 C C . TYR A 1 194 ? -19.328 -15.523 -15.844 1 94.25 194 TYR A C 1
ATOM 1536 O O . TYR A 1 194 ? -19.422 -14.375 -16.297 1 94.25 194 TYR A O 1
ATOM 1544 N N . GLN A 1 195 ? -20.375 -16.125 -15.375 1 94.62 195 GLN A N 1
ATOM 1545 C CA . GLN A 1 195 ? -21.734 -15.594 -15.398 1 94.62 195 GLN A CA 1
ATOM 1546 C C . GLN A 1 195 ? -21.859 -14.352 -14.516 1 94.62 195 GLN A C 1
ATOM 1548 O O . GLN A 1 195 ? -22.688 -13.477 -14.781 1 94.62 195 GLN A O 1
ATOM 1553 N N . SER A 1 196 ? -21 -14.344 -13.531 1 94.44 196 SER A N 1
ATOM 1554 C CA . SER A 1 196 ? -21.078 -13.234 -12.594 1 94.44 196 SER A CA 1
ATOM 1555 C C . SER A 1 196 ? -20.328 -12.016 -13.117 1 94.44 196 SER A C 1
ATOM 1557 O O . SER A 1 196 ? -20.375 -10.938 -12.516 1 94.44 196 SER A O 1
ATOM 1559 N N . GLY A 1 197 ? -19.5 -12.188 -14.219 1 95.62 197 GLY A N 1
ATOM 1560 C CA . GLY A 1 197 ? -18.922 -11 -14.828 1 95.62 197 GLY A CA 1
ATOM 1561 C C . GLY A 1 197 ? -17.422 -11.086 -15.008 1 95.62 197 GLY A C 1
ATOM 1562 O O . GLY A 1 197 ? -16.797 -10.141 -15.492 1 95.62 197 GLY A O 1
ATOM 1563 N N . MET A 1 198 ? -16.781 -12.148 -14.578 1 96.81 198 MET A N 1
ATOM 1564 C CA . MET A 1 198 ? -15.352 -12.289 -14.859 1 96.81 198 MET A CA 1
ATOM 1565 C C . MET A 1 198 ? -15.117 -12.789 -16.281 1 96.81 198 MET A C 1
ATOM 1567 O O . MET A 1 198 ? -14.906 -13.984 -16.5 1 96.81 198 MET A O 1
ATOM 1571 N N . VAL A 1 199 ? -14.969 -11.906 -17.156 1 95.69 199 VAL A N 1
ATOM 1572 C CA . VAL A 1 199 ? -15 -12.289 -18.562 1 95.69 199 VAL A CA 1
ATOM 1573 C C . VAL A 1 199 ? -13.641 -12.016 -19.203 1 95.69 199 VAL A C 1
ATOM 1575 O O . VAL A 1 199 ? -13.422 -12.336 -20.375 1 95.69 199 VAL A O 1
ATOM 1578 N N . LYS A 1 200 ? -12.742 -11.422 -18.484 1 97.31 200 LYS A N 1
ATOM 1579 C CA . LYS A 1 200 ? -11.406 -11.18 -19.031 1 97.31 200 LYS A CA 1
ATOM 1580 C C . LYS A 1 200 ? -10.68 -12.484 -19.312 1 97.31 200 LYS A C 1
ATOM 1582 O O . LYS A 1 200 ? -10.773 -13.438 -18.531 1 97.31 200 LYS A O 1
ATOM 1587 N N . GLU A 1 201 ? -9.992 -12.492 -20.422 1 97.75 201 GLU A N 1
ATOM 1588 C CA . GLU A 1 201 ? -9.203 -13.672 -20.75 1 97.75 201 GLU A CA 1
ATOM 1589 C C . GLU A 1 201 ? -8.141 -13.945 -19.688 1 97.75 201 GLU A C 1
ATOM 1591 O O . GLU A 1 201 ? -7.516 -13.016 -19.188 1 97.75 201 GLU A O 1
ATO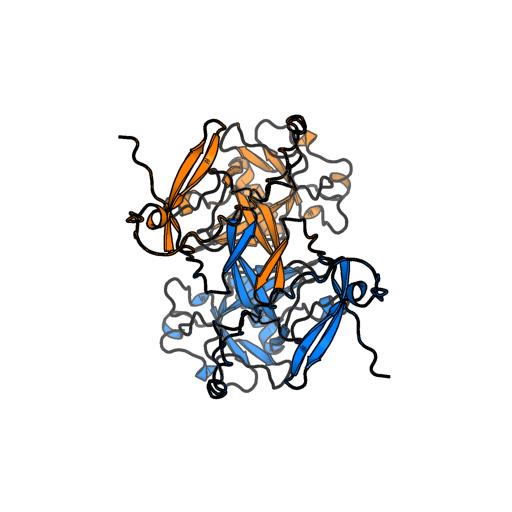M 1596 N N . PRO A 1 202 ? -7.945 -15.195 -19.406 1 98.38 202 PRO A N 1
ATOM 1597 C CA . PRO A 1 202 ? -6.965 -15.562 -18.375 1 98.38 202 PRO A CA 1
ATOM 1598 C C . PRO A 1 202 ? -5.543 -15.133 -18.734 1 98.38 202 PRO A C 1
ATOM 1600 O O . PRO A 1 202 ? -5.227 -14.961 -19.922 1 98.38 202 PRO A O 1
ATOM 1603 N N . ILE A 1 203 ? -4.688 -14.961 -17.734 1 98.88 203 ILE A N 1
ATOM 1604 C CA . ILE A 1 203 ? -3.299 -14.547 -17.906 1 98.88 203 ILE A CA 1
ATOM 1605 C C . ILE A 1 203 ? -2.373 -15.719 -17.578 1 98.88 203 ILE A C 1
ATOM 1607 O O . ILE A 1 203 ? -2.482 -16.328 -16.516 1 98.88 203 ILE A O 1
ATOM 1611 N N . GLU A 1 204 ? -1.468 -16 -18.469 1 98.81 204 GLU A N 1
ATOM 1612 C CA . GLU A 1 204 ? -0.514 -17.094 -18.312 1 98.81 204 GLU A CA 1
ATOM 1613 C C . GLU A 1 204 ? 0.787 -16.609 -17.688 1 98.81 204 GLU A C 1
ATOM 1615 O O . GLU A 1 204 ? 1.326 -15.57 -18.078 1 98.81 204 GLU A O 1
ATOM 1620 N N . VAL A 1 205 ? 1.305 -17.391 -16.75 1 98.81 205 VAL A N 1
ATOM 1621 C CA . VAL A 1 205 ? 2.584 -17.109 -16.094 1 98.81 205 VAL A CA 1
ATOM 1622 C C . VAL A 1 205 ? 3.551 -18.266 -16.359 1 98.81 205 VAL A C 1
ATOM 1624 O O . VAL A 1 205 ? 3.197 -19.438 -16.188 1 98.81 205 VAL A O 1
ATOM 1627 N N . VAL A 1 206 ? 4.711 -17.906 -16.781 1 98.75 206 VAL A N 1
ATOM 1628 C CA . VAL A 1 206 ? 5.801 -18.859 -16.906 1 98.75 206 VAL A CA 1
ATOM 1629 C C . VAL A 1 206 ? 6.543 -18.969 -15.57 1 98.75 206 VAL A C 1
ATOM 1631 O O . VAL A 1 206 ? 7.191 -18.016 -15.133 1 98.75 206 VAL A O 1
ATOM 1634 N N . PRO A 1 207 ? 6.422 -20.141 -14.945 1 98.06 207 PRO A N 1
ATOM 1635 C CA . PRO A 1 207 ? 7.09 -20.266 -13.648 1 98.06 207 PRO A CA 1
ATOM 1636 C C . PRO A 1 207 ? 8.609 -20.203 -13.758 1 98.06 207 PRO A C 1
ATOM 1638 O O . PRO A 1 207 ? 9.18 -20.578 -14.789 1 98.06 207 PRO A O 1
ATOM 1641 N N . VAL A 1 208 ? 9.281 -19.719 -12.688 1 96.75 208 VAL A N 1
ATOM 1642 C CA . VAL A 1 208 ? 10.734 -19.578 -12.688 1 96.75 208 VAL A CA 1
ATOM 1643 C C . VAL A 1 208 ? 11.383 -20.953 -12.688 1 96.75 208 VAL A C 1
ATOM 1645 O O . VAL A 1 208 ? 12.469 -21.141 -13.25 1 96.75 208 VAL A O 1
ATOM 1648 N N . ASP A 1 209 ? 10.727 -21.875 -12.039 1 94.75 209 ASP A N 1
ATOM 1649 C CA . ASP A 1 209 ? 11.195 -23.266 -12.055 1 94.75 209 ASP A CA 1
ATOM 1650 C C . ASP A 1 209 ? 10.055 -24.234 -11.789 1 94.75 209 ASP A C 1
ATOM 1652 O O . ASP A 1 209 ? 8.914 -23.812 -11.562 1 94.75 209 ASP A O 1
ATOM 1656 N N . ALA A 1 210 ? 10.312 -25.5 -11.758 1 93.81 210 ALA A N 1
ATOM 1657 C CA . ALA A 1 210 ? 9.297 -26.547 -11.734 1 93.81 210 ALA A CA 1
ATOM 1658 C C . ALA A 1 210 ? 8.688 -26.688 -10.344 1 93.81 210 ALA A C 1
ATOM 1660 O O . ALA A 1 210 ? 7.633 -27.312 -10.18 1 93.81 210 ALA A O 1
ATOM 1661 N N . SER A 1 211 ? 9.297 -26.141 -9.328 1 92.62 211 SER A N 1
ATOM 1662 C CA . SER A 1 211 ? 8.812 -26.297 -7.961 1 92.62 211 SER A CA 1
ATOM 1663 C C . SER A 1 211 ? 7.684 -25.328 -7.656 1 92.62 211 SER A C 1
ATOM 1665 O O . SER A 1 211 ? 6.984 -25.469 -6.652 1 92.62 211 SER A O 1
ATOM 1667 N N . ILE A 1 212 ? 7.527 -24.359 -8.539 1 95 212 ILE A N 1
ATOM 1668 C CA . ILE A 1 212 ? 6.516 -23.328 -8.32 1 95 212 ILE A CA 1
ATOM 1669 C C . ILE A 1 212 ? 5.125 -23.922 -8.539 1 95 212 ILE A C 1
ATOM 1671 O O . ILE A 1 212 ? 4.891 -24.641 -9.516 1 95 212 ILE A O 1
ATOM 1675 N N . THR A 1 213 ? 4.219 -23.656 -7.578 1 93.75 213 THR A N 1
ATOM 1676 C CA . THR A 1 213 ? 2.822 -24.062 -7.715 1 93.75 213 THR A CA 1
ATOM 1677 C C . THR A 1 213 ? 1.903 -22.844 -7.555 1 93.75 213 THR A C 1
ATOM 1679 O O . THR A 1 213 ? 2.248 -21.891 -6.867 1 93.75 213 THR A O 1
ATOM 1682 N N . LEU A 1 214 ? 0.826 -22.891 -8.234 1 94.81 214 LEU A N 1
ATOM 1683 C CA . LEU A 1 214 ? -0.24 -21.906 -8.156 1 94.81 214 LEU A CA 1
ATOM 1684 C C . LEU A 1 214 ? -1.61 -22.562 -8.195 1 94.81 214 LEU A C 1
ATOM 1686 O O . LEU A 1 214 ? -1.885 -23.375 -9.078 1 94.81 214 LEU A O 1
ATOM 1690 N N . ARG A 1 215 ? -2.449 -22.266 -7.219 1 95.81 215 ARG A N 1
ATOM 1691 C CA . ARG A 1 215 ? -3.779 -22.859 -7.172 1 95.81 215 ARG A CA 1
ATOM 1692 C C . ARG A 1 215 ? -4.613 -22.438 -8.375 1 95.81 215 ARG A C 1
ATOM 1694 O O . ARG A 1 215 ? -4.488 -21.312 -8.867 1 95.81 215 ARG A O 1
ATOM 1701 N N . TYR A 1 216 ? -5.5 -23.328 -8.781 1 95.69 216 TYR A N 1
ATOM 1702 C CA . TYR A 1 216 ? -6.328 -23.078 -9.953 1 95.69 216 TYR A CA 1
ATOM 1703 C C . TYR A 1 216 ? -7.309 -21.938 -9.695 1 95.69 216 TYR A C 1
ATOM 1705 O O . TYR A 1 216 ? -7.777 -21.281 -10.633 1 95.69 216 TYR A O 1
ATOM 1713 N N . ASP A 1 217 ? -7.609 -21.625 -8.398 1 96.69 217 ASP A N 1
ATOM 1714 C CA . ASP A 1 217 ? -8.586 -20.594 -8.062 1 96.69 217 ASP A CA 1
ATOM 1715 C C . ASP A 1 217 ? -7.902 -19.266 -7.789 1 96.69 217 ASP A C 1
ATOM 1717 O O . ASP A 1 217 ? -8.477 -18.391 -7.141 1 96.69 217 ASP A O 1
ATOM 1721 N N . SER A 1 218 ? -6.66 -19.109 -8.25 1 97.5 218 SER A N 1
ATOM 1722 C CA . SER A 1 218 ? -5.934 -17.844 -8.117 1 97.5 218 SER A CA 1
ATOM 1723 C C . SER A 1 218 ? -6.469 -16.797 -9.086 1 97.5 218 SER A C 1
ATOM 1725 O O . SER A 1 218 ? -6.66 -17.078 -10.266 1 97.5 218 SER A O 1
ATOM 1727 N N . ARG A 1 219 ? -6.766 -15.602 -8.562 1 98.5 219 ARG A N 1
ATOM 1728 C CA . ARG A 1 219 ? -7.289 -14.484 -9.344 1 98.5 219 ARG A CA 1
ATOM 1729 C C . ARG A 1 219 ? -6.414 -13.25 -9.188 1 98.5 219 ARG A C 1
ATOM 1731 O O . ARG A 1 219 ? -5.945 -12.945 -8.086 1 98.5 219 ARG A O 1
ATOM 1738 N N . ILE A 1 220 ? -6.105 -12.547 -10.289 1 98.5 220 ILE A N 1
ATOM 1739 C CA . ILE A 1 220 ? -5.52 -11.211 -10.219 1 98.5 220 ILE A CA 1
ATOM 1740 C C . ILE A 1 220 ? -6.621 -10.18 -10.016 1 98.5 220 ILE A C 1
ATOM 1742 O O . ILE A 1 220 ? -7.645 -10.203 -10.703 1 98.5 220 ILE A O 1
ATOM 1746 N N . ARG A 1 221 ? -6.469 -9.328 -9.07 1 97.81 221 ARG A N 1
ATOM 1747 C CA . ARG A 1 221 ? -7.375 -8.195 -8.883 1 97.81 221 ARG A CA 1
ATOM 1748 C C . ARG A 1 221 ? -6.773 -6.91 -9.438 1 97.81 221 ARG A C 1
ATOM 1750 O O . ARG A 1 221 ? -5.879 -6.324 -8.828 1 97.81 221 ARG A O 1
ATOM 1757 N N . PHE A 1 222 ? -7.336 -6.426 -10.531 1 97.81 222 PHE A N 1
ATOM 1758 C CA . PHE A 1 222 ? -6.812 -5.23 -11.18 1 97.81 222 PHE A CA 1
ATOM 1759 C C . PHE A 1 222 ? -7.359 -3.969 -10.531 1 97.81 222 PHE A C 1
ATOM 1761 O O . PHE A 1 222 ? -6.793 -2.885 -10.688 1 97.81 222 PHE A O 1
ATOM 1768 N N . GLY A 1 223 ? -8.391 -4.102 -9.805 1 95.75 223 GLY A N 1
ATOM 1769 C CA . GLY A 1 223 ? -9.078 -2.949 -9.25 1 95.75 223 GLY A CA 1
ATOM 1770 C C . GLY A 1 223 ? -8.391 -2.365 -8.039 1 95.75 223 GLY A C 1
ATOM 1771 O O . GLY A 1 223 ? -8.836 -1.355 -7.484 1 95.75 223 GLY A O 1
ATOM 1772 N N . LYS A 1 224 ? -7.379 -2.965 -7.52 1 96.38 224 LYS A N 1
ATOM 1773 C CA . LYS A 1 224 ? -6.621 -2.492 -6.363 1 96.38 224 LYS A CA 1
ATOM 1774 C C . LYS A 1 224 ? -5.121 -2.641 -6.594 1 96.38 224 LYS A C 1
ATOM 1776 O O . LYS A 1 224 ? -4.613 -3.758 -6.699 1 96.38 224 LYS A O 1
ATOM 1781 N N . THR A 1 225 ? -4.457 -1.496 -6.652 1 97.25 225 THR A N 1
ATOM 1782 C CA . THR A 1 225 ? -3.029 -1.451 -6.957 1 97.25 225 THR A CA 1
ATOM 1783 C C . THR A 1 225 ? -2.221 -1.093 -5.715 1 97.25 225 THR A C 1
ATOM 1785 O O . THR A 1 225 ? -2.611 -0.213 -4.945 1 97.25 225 THR A O 1
ATOM 1788 N N . TYR A 1 226 ? -1.099 -1.767 -5.574 1 97 226 TYR A N 1
ATOM 1789 C CA . TYR A 1 226 ? -0.234 -1.567 -4.418 1 97 226 TYR A CA 1
ATOM 1790 C C . TYR A 1 226 ? 1.132 -1.04 -4.84 1 97 226 TYR A C 1
ATOM 1792 O O . TYR A 1 226 ? 1.731 -1.545 -5.793 1 97 226 TYR A O 1
ATOM 1800 N N . PRO A 1 227 ? 1.63 -0.023 -4.156 1 97.06 227 PRO A N 1
ATOM 1801 C CA . PRO A 1 227 ? 3.045 0.317 -4.328 1 97.06 227 PRO A CA 1
ATOM 1802 C C . PRO A 1 227 ? 3.973 -0.618 -3.557 1 97.06 227 PRO A C 1
ATOM 1804 O O . PRO A 1 227 ? 3.857 -0.737 -2.334 1 97.06 227 PRO A O 1
ATOM 1807 N N . ILE A 1 228 ? 4.812 -1.304 -4.184 1 96 228 ILE A N 1
ATOM 1808 C CA . ILE A 1 228 ? 5.742 -2.232 -3.545 1 96 228 ILE A CA 1
ATOM 1809 C C . ILE A 1 228 ? 7.176 -1.739 -3.729 1 96 228 ILE A C 1
ATOM 1811 O O . ILE A 1 228 ? 7.633 -1.553 -4.859 1 96 228 ILE A O 1
ATOM 1815 N N . GLU A 1 229 ? 7.844 -1.528 -2.592 1 93.38 229 GLU A N 1
ATOM 1816 C CA . GLU A 1 229 ? 9.234 -1.101 -2.646 1 93.38 229 GLU A CA 1
ATOM 1817 C C . GLU A 1 229 ? 10.125 -2.193 -3.236 1 93.38 229 GLU A C 1
ATOM 1819 O O . GLU A 1 229 ? 9.883 -3.381 -3.018 1 93.38 229 GLU A O 1
ATOM 1824 N N . LYS A 1 230 ? 11.211 -1.767 -3.85 1 93.88 230 LYS A N 1
ATOM 1825 C CA . LYS A 1 230 ? 12.094 -2.725 -4.508 1 93.88 230 LYS A CA 1
ATOM 1826 C C . LYS A 1 230 ? 13.117 -3.299 -3.529 1 93.88 230 LYS A C 1
ATOM 1828 O O . LYS A 1 230 ? 13.797 -4.281 -3.836 1 93.88 230 LYS A O 1
ATOM 1833 N N . ASN A 1 231 ? 13.211 -2.717 -2.354 1 89.62 231 ASN A N 1
ATOM 1834 C CA . ASN A 1 231 ? 14.188 -3.158 -1.367 1 89.62 231 ASN A CA 1
ATOM 1835 C C . ASN A 1 231 ? 13.555 -4.062 -0.312 1 89.62 231 ASN A C 1
ATOM 1837 O O . ASN A 1 231 ? 13.82 -3.91 0.881 1 89.62 231 ASN A O 1
ATOM 1841 N N . VAL A 1 232 ? 12.703 -4.957 -0.676 1 90.5 232 VAL A N 1
ATOM 1842 C CA . VAL A 1 232 ? 12.039 -5.91 0.206 1 90.5 232 VAL A CA 1
ATOM 1843 C C . VAL A 1 232 ? 12.383 -7.336 -0.22 1 90.5 232 VAL A C 1
ATOM 1845 O O . VAL A 1 232 ? 12.797 -7.566 -1.357 1 90.5 232 VAL A O 1
ATOM 1848 N N . LYS A 1 233 ? 12.203 -8.266 0.693 1 90.12 233 LYS A N 1
ATOM 1849 C CA . LYS A 1 233 ? 12.438 -9.664 0.371 1 90.12 233 LYS A CA 1
ATOM 1850 C C . LYS A 1 233 ? 11.273 -10.25 -0.422 1 90.12 233 LYS A C 1
ATOM 1852 O O . LYS A 1 233 ? 10.117 -10.102 -0.029 1 90.12 233 LYS A O 1
ATOM 1857 N N . VAL A 1 234 ? 11.641 -10.859 -1.514 1 94.31 234 VAL A N 1
ATOM 1858 C CA . VAL A 1 234 ? 10.609 -11.445 -2.363 1 94.31 234 VAL A CA 1
ATOM 1859 C C . VAL A 1 234 ? 11.047 -12.836 -2.826 1 94.31 234 VAL A C 1
ATOM 1861 O O . VAL A 1 234 ? 12.242 -13.133 -2.869 1 94.31 234 VAL A O 1
ATOM 1864 N N . LYS A 1 235 ? 10.102 -13.703 -3.031 1 94.94 235 LYS A N 1
ATOM 1865 C CA . LYS A 1 235 ? 10.289 -14.984 -3.701 1 94.94 235 LYS A CA 1
ATOM 1866 C C . LYS A 1 235 ? 9.844 -14.914 -5.156 1 94.94 235 LYS A C 1
ATOM 1868 O O . LYS A 1 235 ? 8.719 -14.5 -5.445 1 94.94 235 LYS A O 1
ATOM 1873 N N . ASP A 1 236 ? 10.688 -15.297 -5.992 1 96.75 236 ASP A N 1
ATOM 1874 C CA . ASP A 1 236 ? 10.391 -15.305 -7.422 1 96.75 236 ASP A CA 1
ATOM 1875 C C . ASP A 1 236 ? 9.438 -16.438 -7.777 1 96.75 236 ASP A C 1
ATOM 1877 O O . ASP A 1 236 ? 9.719 -17.609 -7.512 1 96.75 236 ASP A O 1
ATOM 1881 N N . ILE A 1 237 ? 8.367 -16.125 -8.336 1 97.56 237 ILE A N 1
ATOM 1882 C CA . ILE A 1 237 ? 7.387 -17.109 -8.766 1 97.56 237 ILE A CA 1
ATOM 1883 C C . ILE A 1 237 ? 7.496 -17.328 -10.273 1 97.56 237 ILE A C 1
ATOM 1885 O O . ILE A 1 237 ? 7.41 -18.469 -10.742 1 97.56 237 ILE A O 1
ATOM 1889 N N . GLY A 1 238 ? 7.656 -16.219 -10.992 1 98.38 238 GLY A N 1
ATOM 1890 C CA . GLY A 1 238 ? 7.738 -16.312 -12.438 1 98.38 238 GLY A CA 1
ATOM 1891 C C . GLY A 1 238 ? 7.422 -15.016 -13.148 1 98.38 238 GLY A C 1
ATOM 1892 O O . GLY A 1 238 ? 7.512 -13.938 -12.555 1 98.38 238 GLY A O 1
ATOM 1893 N N . GLN A 1 239 ? 7.137 -15.188 -14.477 1 98.69 239 GLN A N 1
ATOM 1894 C CA . GLN A 1 239 ? 6.859 -14.047 -15.336 1 98.69 239 GLN A CA 1
ATOM 1895 C C . GLN A 1 239 ? 5.637 -14.305 -16.219 1 98.69 239 GLN A C 1
ATOM 1897 O O . GLN A 1 239 ? 5.465 -15.406 -16.734 1 98.69 239 GLN A O 1
ATOM 1902 N N . VAL A 1 240 ? 4.871 -13.25 -16.281 1 98.88 240 VAL A N 1
ATOM 1903 C CA . VAL A 1 240 ? 3.766 -13.344 -17.234 1 98.88 240 VAL A CA 1
ATOM 1904 C C . VAL A 1 240 ? 4.309 -13.633 -18.641 1 98.88 240 VAL A C 1
ATOM 1906 O O . VAL A 1 240 ? 5.309 -13.047 -19.047 1 98.88 240 VAL A O 1
ATOM 1909 N N . HIS A 1 241 ? 3.617 -14.555 -19.312 1 98.69 241 HIS A N 1
ATOM 1910 C CA . HIS A 1 241 ? 4.012 -14.859 -20.688 1 98.69 241 HIS A CA 1
ATOM 1911 C C . HIS A 1 241 ? 4.09 -13.586 -21.531 1 98.69 241 HIS A C 1
ATOM 1913 O O . HIS A 1 241 ? 3.201 -12.734 -21.453 1 98.69 241 HIS A O 1
ATOM 1919 N N . PRO A 1 242 ? 5.086 -13.461 -22.359 1 97.94 242 PRO A N 1
ATOM 1920 C CA . PRO A 1 242 ? 5.277 -12.242 -23.156 1 97.94 242 PRO A CA 1
ATOM 1921 C C . PRO A 1 242 ? 4.059 -11.891 -24 1 97.94 242 PRO A C 1
ATOM 1923 O O . PRO A 1 242 ? 3.725 -10.711 -24.156 1 97.94 242 PRO A O 1
ATOM 1926 N N . SER A 1 243 ? 3.385 -12.844 -24.484 1 98.06 243 SER A N 1
ATOM 1927 C CA . SER A 1 243 ? 2.227 -12.586 -25.328 1 98.06 243 SER A CA 1
ATOM 1928 C C . SER A 1 243 ? 1.049 -12.062 -24.516 1 98.06 243 SER A C 1
ATOM 1930 O O . SER A 1 243 ? 0.065 -11.578 -25.078 1 98.06 243 SER A O 1
ATOM 1932 N N . HIS A 1 244 ? 1.085 -12.172 -23.156 1 98.62 244 HIS A N 1
ATOM 1933 C CA . HIS A 1 244 ? -0.026 -11.758 -22.312 1 98.62 244 HIS A CA 1
ATOM 1934 C C . HIS A 1 244 ? 0.288 -10.445 -21.594 1 98.62 244 HIS A C 1
ATOM 1936 O O . HIS A 1 244 ? -0.567 -9.883 -20.906 1 98.62 244 HIS A O 1
ATOM 1942 N N . THR A 1 245 ? 1.496 -9.953 -21.719 1 98.19 245 THR A N 1
ATOM 1943 C CA . THR A 1 245 ? 1.904 -8.758 -21 1 98.19 245 THR A CA 1
ATOM 1944 C C . THR A 1 245 ? 1.065 -7.551 -21.422 1 98.19 245 THR A C 1
ATOM 1946 O O . THR A 1 245 ? 0.663 -6.746 -20.578 1 98.19 245 THR A O 1
ATOM 1949 N N . GLY A 1 246 ? 0.857 -7.402 -22.703 1 97.62 246 GLY A N 1
ATOM 1950 C CA . GLY A 1 246 ? 0.003 -6.328 -23.188 1 97.62 246 GLY A CA 1
ATOM 1951 C C . GLY A 1 246 ? -1.396 -6.375 -22.594 1 97.62 246 GLY A C 1
ATOM 1952 O O . GLY A 1 246 ? -1.94 -5.344 -22.203 1 97.62 246 GLY A O 1
ATOM 1953 N N . LYS A 1 247 ? -1.961 -7.551 -22.594 1 97.69 247 LYS A N 1
ATOM 1954 C CA . LYS A 1 247 ? -3.285 -7.766 -22.016 1 97.69 247 LYS A CA 1
ATOM 1955 C C . LYS A 1 247 ? -3.299 -7.418 -20.531 1 97.69 247 LYS A C 1
ATOM 1957 O O . LYS A 1 247 ? -4.238 -6.785 -20.047 1 97.69 247 LYS A O 1
ATOM 1962 N N . LEU A 1 248 ? -2.262 -7.816 -19.875 1 98.44 248 LEU A N 1
ATOM 1963 C CA . LEU A 1 248 ? -2.127 -7.516 -18.453 1 98.44 248 LEU A CA 1
ATOM 1964 C C . LEU A 1 248 ? -2.199 -6.016 -18.203 1 98.44 248 LEU A C 1
ATOM 1966 O O . LEU A 1 248 ? -2.994 -5.555 -17.375 1 98.44 248 LEU A O 1
ATOM 1970 N N . VAL A 1 249 ? -1.431 -5.289 -18.906 1 98.25 249 VAL A N 1
ATOM 1971 C CA . VAL A 1 249 ? -1.344 -3.844 -18.734 1 98.25 249 VAL A CA 1
ATOM 1972 C C . VAL A 1 249 ? -2.658 -3.189 -19.156 1 98.25 249 VAL A C 1
ATOM 1974 O O . VAL A 1 249 ? -3.125 -2.25 -18.5 1 98.25 249 VAL A O 1
ATOM 1977 N N . GLN A 1 250 ? -3.254 -3.713 -20.188 1 98 250 GLN A N 1
ATOM 1978 C CA . GLN A 1 250 ? -4.531 -3.178 -20.656 1 98 250 GLN A CA 1
ATOM 1979 C C . GLN A 1 250 ? -5.617 -3.367 -19.594 1 98 250 GLN A C 1
ATOM 1981 O O . GLN A 1 250 ? -6.391 -2.445 -19.328 1 98 250 GLN A O 1
ATOM 1986 N N . TYR A 1 251 ? -5.691 -4.609 -19.047 1 98.19 251 TYR A N 1
ATOM 1987 C CA . TYR A 1 251 ? -6.68 -4.879 -18.01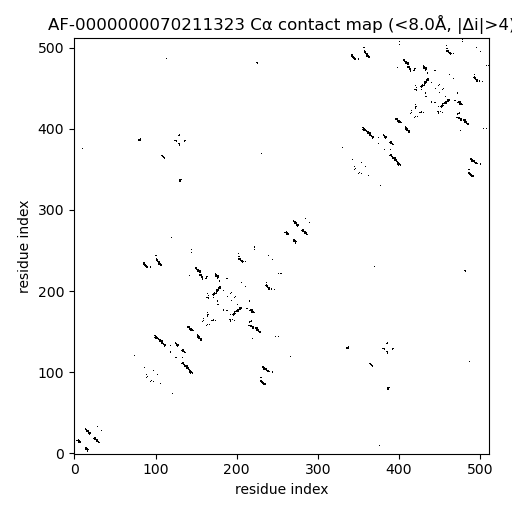6 1 98.19 251 TYR A CA 1
ATOM 1988 C C . TYR A 1 251 ? -6.52 -3.918 -16.844 1 98.19 251 TYR A C 1
ATOM 1990 O O . TYR A 1 251 ? -7.508 -3.406 -16.312 1 98.19 251 TYR A O 1
ATOM 1998 N N . TRP A 1 252 ? -5.273 -3.65 -16.484 1 97.75 252 TRP A N 1
ATOM 1999 C CA . TRP A 1 252 ? -4.98 -2.762 -15.367 1 97.75 252 TRP A CA 1
ATOM 2000 C C . TRP A 1 252 ? -5.352 -1.321 -15.703 1 97.75 252 TRP A C 1
ATOM 2002 O O . TRP A 1 252 ? -6.004 -0.64 -14.906 1 97.75 252 TRP A O 1
ATOM 2012 N N . THR A 1 253 ? -5.023 -0.839 -16.875 1 95.06 253 THR A N 1
ATOM 2013 C CA . THR A 1 253 ? -5.301 0.526 -17.297 1 95.06 253 THR A CA 1
ATOM 2014 C C . THR A 1 253 ? -6.801 0.77 -17.391 1 95.06 253 THR A C 1
ATOM 2016 O O . THR A 1 253 ? -7.281 1.857 -17.078 1 95.06 253 THR A O 1
ATOM 2019 N N . ASP A 1 254 ? -7.516 -0.239 -17.781 1 93.25 254 ASP A N 1
ATOM 2020 C CA . ASP A 1 254 ? -8.969 -0.127 -17.906 1 93.25 254 ASP A CA 1
ATOM 2021 C C . ASP A 1 254 ? -9.617 0.08 -16.531 1 93.25 254 ASP A C 1
ATOM 2023 O O . ASP A 1 254 ? -10.695 0.668 -16.438 1 93.25 254 ASP A O 1
ATOM 2027 N N . GLN A 1 255 ? -8.992 -0.453 -15.5 1 88.06 255 GLN A N 1
ATOM 2028 C CA . GLN A 1 255 ? -9.562 -0.39 -14.156 1 88.06 255 GLN A CA 1
ATOM 2029 C C . GLN A 1 255 ? -9.055 0.829 -13.398 1 88.06 255 GLN A C 1
ATOM 2031 O O . GLN A 1 255 ? -9.586 1.179 -12.344 1 88.06 255 GLN A O 1
ATOM 2036 N N . SER A 1 256 ? -7.973 1.479 -13.859 1 79.25 256 SER A N 1
ATOM 2037 C CA . SER A 1 256 ? -7.352 2.613 -13.18 1 79.25 256 SER A CA 1
ATOM 2038 C C . SER A 1 256 ? -7.957 3.934 -13.648 1 79.25 256 SER A C 1
ATOM 2040 O O . SER A 1 256 ? -8.43 4.039 -14.781 1 79.25 256 SER A O 1
ATOM 2042 N N . MET B 1 1 ? -21.922 4.23 44 1 27.95 1 MET B N 1
ATOM 2043 C CA . MET B 1 1 ? -21.516 2.893 43.594 1 27.95 1 MET B CA 1
ATOM 2044 C C . MET B 1 1 ? -20.609 2.955 42.344 1 27.95 1 MET B C 1
ATOM 2046 O O . MET B 1 1 ? -21.094 3.242 41.25 1 27.95 1 MET B O 1
ATOM 2050 N N . SER B 1 2 ? -19.359 3.398 42.5 1 36 2 SER B N 1
ATOM 2051 C CA . SER B 1 2 ? -18.406 3.582 41.406 1 36 2 SER B CA 1
ATOM 2052 C C . SER B 1 2 ? -18.266 2.307 40.594 1 36 2 SER B C 1
ATOM 2054 O O . SER B 1 2 ? -17.984 1.235 41.125 1 36 2 SER B O 1
ATOM 2056 N N . SER B 1 3 ? -19.047 2.125 39.531 1 41.94 3 SER B N 1
ATOM 2057 C CA . SER B 1 3 ? -19.094 0.996 38.625 1 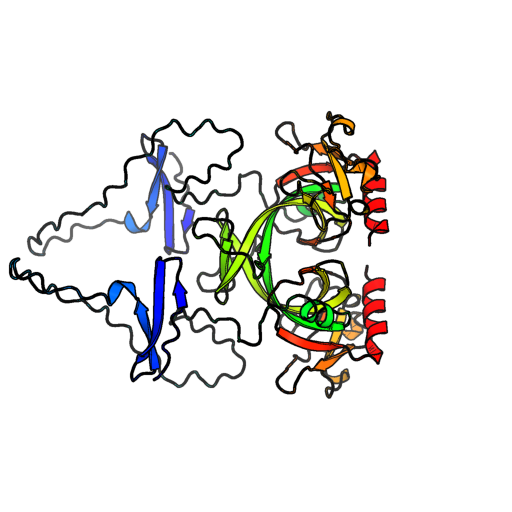41.94 3 SER B CA 1
ATOM 2058 C C . SER B 1 3 ? -17.703 0.654 38.094 1 41.94 3 SER B C 1
ATOM 2060 O O . SER B 1 3 ? -17.031 1.488 37.469 1 41.94 3 SER B O 1
ATOM 2062 N N . THR B 1 4 ? -16.891 -0.152 38.75 1 47.47 4 THR B N 1
ATOM 2063 C CA . THR B 1 4 ? -15.633 -0.722 38.312 1 47.47 4 THR B CA 1
ATOM 2064 C C . THR B 1 4 ? -15.789 -1.397 36.969 1 47.47 4 THR B C 1
ATOM 2066 O O . THR B 1 4 ? -16.562 -2.346 36.812 1 47.47 4 THR B O 1
ATOM 2069 N N . ASN B 1 5 ? -15.57 -0.672 35.938 1 52 5 ASN B N 1
ATOM 2070 C CA . ASN B 1 5 ? -15.609 -1.191 34.562 1 52 5 ASN B CA 1
ATOM 2071 C C . ASN B 1 5 ? -14.578 -2.293 34.375 1 52 5 ASN B C 1
ATOM 2073 O O . ASN B 1 5 ? -13.375 -2.029 34.375 1 52 5 ASN B O 1
ATOM 2077 N N . TRP B 1 6 ? -14.914 -3.561 34.469 1 62.12 6 TRP B N 1
ATOM 2078 C CA . TRP B 1 6 ? -14.086 -4.738 34.219 1 62.12 6 TRP B CA 1
ATOM 2079 C C . TRP B 1 6 ? -13.883 -4.945 32.719 1 62.12 6 TRP B C 1
ATOM 2081 O O . TRP B 1 6 ? -14.828 -4.816 31.938 1 62.12 6 TRP B O 1
ATOM 2091 N N . ILE B 1 7 ? -12.648 -4.898 32.406 1 62.19 7 ILE B N 1
ATOM 2092 C CA . ILE B 1 7 ? -12.266 -5.125 31.016 1 62.19 7 ILE B CA 1
ATOM 2093 C C . ILE B 1 7 ? -11.766 -6.559 30.844 1 62.19 7 ILE B C 1
ATOM 2095 O O . ILE B 1 7 ? -10.953 -7.035 31.641 1 62.19 7 ILE B O 1
ATOM 2099 N N . TRP B 1 8 ? -12.227 -7.418 30.016 1 60.72 8 TRP B N 1
ATOM 2100 C CA . TRP B 1 8 ? -11.82 -8.789 29.734 1 60.72 8 TRP B CA 1
ATOM 2101 C C . TRP B 1 8 ? -10.477 -8.82 29.016 1 60.72 8 TRP B C 1
ATOM 2103 O O . TRP B 1 8 ? -10.266 -8.102 28.031 1 60.72 8 TRP B O 1
ATOM 2113 N N . SER B 1 9 ? -9.594 -9.523 29.703 1 59.22 9 SER B N 1
ATOM 2114 C CA . SER B 1 9 ? -8.328 -9.867 29.062 1 59.22 9 SER B CA 1
ATOM 2115 C C . SER B 1 9 ? -8.312 -11.336 28.625 1 59.22 9 SER B C 1
ATOM 2117 O O . SER B 1 9 ? -8.359 -12.234 29.469 1 59.22 9 SER B O 1
ATOM 2119 N N . ALA B 1 10 ? -8.266 -11.555 27.391 1 57.28 10 ALA B N 1
ATOM 2120 C CA . ALA B 1 10 ? -8.219 -12.914 26.859 1 57.28 10 ALA B CA 1
ATOM 2121 C C . ALA B 1 10 ? -6.867 -13.57 27.156 1 57.28 10 ALA B C 1
ATOM 2123 O O . ALA B 1 10 ? -6.789 -14.781 27.359 1 57.28 10 ALA B O 1
ATOM 2124 N N . GLN B 1 11 ? -5.898 -12.852 27.25 1 50.53 11 GLN B N 1
ATOM 2125 C CA . GLN B 1 11 ? -4.566 -13.375 27.531 1 50.53 11 GLN B CA 1
ATOM 2126 C C . GLN B 1 11 ? -4.516 -14.031 28.906 1 50.53 11 GLN B C 1
ATOM 2128 O O . GLN B 1 11 ? -3.896 -15.078 29.078 1 50.53 11 GLN B O 1
ATOM 2133 N N . TYR B 1 12 ? -5.215 -13.461 29.797 1 59.03 12 TYR B N 1
ATOM 2134 C CA . TYR B 1 12 ? -5.156 -13.961 31.156 1 59.03 12 TYR B CA 1
ATOM 2135 C C . TYR B 1 12 ? -6.469 -14.633 31.547 1 59.03 12 TYR B C 1
ATOM 2137 O O . TYR B 1 12 ? -6.629 -15.078 32.688 1 59.03 12 TYR B O 1
ATOM 2145 N N . ASN B 1 13 ? -7.27 -14.734 30.469 1 58 13 ASN B N 1
ATOM 2146 C CA . ASN B 1 13 ? -8.578 -15.32 30.719 1 58 13 ASN B CA 1
ATOM 2147 C C . ASN B 1 13 ? -9.195 -14.797 32 1 58 13 ASN B C 1
ATOM 2149 O O . ASN B 1 13 ? -9.656 -15.578 32.844 1 58 13 ASN B O 1
ATOM 2153 N N . ASP B 1 14 ? -8.961 -13.617 32.25 1 63.09 14 ASP B N 1
ATOM 2154 C CA . ASP B 1 14 ? -9.445 -12.961 33.469 1 63.09 14 ASP B CA 1
ATOM 2155 C C . ASP B 1 14 ? -9.93 -11.547 33.188 1 63.09 14 ASP B C 1
ATOM 2157 O O . ASP B 1 14 ? -9.562 -10.953 32.156 1 63.09 14 ASP B O 1
ATOM 2161 N N . TYR B 1 15 ? -10.953 -11.133 33.906 1 66.25 15 TYR B N 1
ATOM 2162 C CA . TYR B 1 15 ? -11.383 -9.742 33.906 1 66.25 15 TYR B CA 1
ATOM 2163 C C . TYR B 1 15 ? -10.469 -8.883 34.781 1 66.25 15 TYR B C 1
ATOM 2165 O O . TYR B 1 15 ? -10.008 -9.328 35.812 1 66.25 15 TYR B O 1
ATOM 2173 N N . TYR B 1 16 ? -10 -7.781 34.25 1 65.19 16 TYR B N 1
ATOM 2174 C CA . TYR B 1 16 ? -9.242 -6.871 35.094 1 65.19 16 TYR B CA 1
ATOM 2175 C C . TYR B 1 16 ? -9.859 -5.48 35.094 1 65.19 16 TYR B C 1
ATOM 2177 O O . TYR B 1 16 ? -10.609 -5.125 34.188 1 65.19 16 TYR B O 1
ATOM 2185 N N . CYS B 1 17 ? -9.898 -4.863 36.281 1 66.12 17 CYS B N 1
ATOM 2186 C CA . CYS B 1 17 ? -10.203 -3.441 36.344 1 66.12 17 CYS B CA 1
ATOM 2187 C C . CYS B 1 17 ? -8.992 -2.646 36.812 1 66.12 17 CYS B C 1
ATOM 2189 O O . CYS B 1 17 ? -8.109 -3.188 37.5 1 66.12 17 CYS B O 1
ATOM 2191 N N . VAL B 1 18 ? -8.812 -1.449 36.25 1 62.72 18 VAL B N 1
ATOM 2192 C CA . VAL B 1 18 ? -7.66 -0.607 36.562 1 62.72 18 VAL B CA 1
ATOM 2193 C C . VAL B 1 18 ? -8.07 0.494 37.562 1 62.72 18 VAL B C 1
ATOM 2195 O O . VAL B 1 18 ? -9.047 1.211 37.312 1 62.72 18 VAL B O 1
ATOM 2198 N N . THR B 1 19 ? -7.469 0.38 38.719 1 64 19 THR B N 1
ATOM 2199 C CA . THR B 1 19 ? -7.578 1.482 39.656 1 64 19 THR B CA 1
ATOM 2200 C C . THR B 1 19 ? -6.258 2.242 39.75 1 64 19 THR B C 1
ATOM 2202 O O . THR B 1 19 ? -5.242 1.801 39.219 1 64 19 THR B O 1
ATOM 2205 N N . TYR B 1 20 ? -6.34 3.52 40.188 1 59.81 20 TYR B N 1
ATOM 2206 C CA . TYR B 1 20 ? -5.145 4.34 40.312 1 59.81 20 TYR B CA 1
ATOM 2207 C C . TYR B 1 20 ? -4.805 4.559 41.781 1 59.81 20 TYR B C 1
ATOM 2209 O O . TYR B 1 20 ? -5.699 4.738 42.625 1 59.81 20 TYR B O 1
ATOM 2217 N N . ASP B 1 21 ? -3.607 4.344 42.125 1 53.44 21 ASP B N 1
ATOM 2218 C CA . ASP B 1 21 ? -3.195 4.57 43.5 1 53.44 21 ASP B CA 1
ATOM 2219 C C . ASP B 1 21 ? -3.035 6.062 43.781 1 53.44 21 ASP B C 1
ATOM 2221 O O . ASP B 1 21 ? -3.281 6.898 42.906 1 53.44 21 ASP B O 1
ATOM 2225 N N . GLU B 1 22 ? -2.873 6.375 45.094 1 56.53 22 GLU B N 1
ATOM 2226 C CA . GLU B 1 22 ? -2.766 7.746 45.594 1 56.53 22 GLU B CA 1
ATOM 2227 C C . GLU B 1 22 ? -1.78 8.562 44.75 1 56.53 22 GLU B C 1
ATOM 2229 O O . GLU B 1 22 ? -1.872 9.789 44.688 1 56.53 22 GLU B O 1
ATOM 2234 N N . TYR B 1 23 ? -0.987 7.863 44.031 1 56.16 23 TYR B N 1
ATOM 2235 C CA . TYR B 1 23 ? 0.015 8.523 43.188 1 56.16 23 TYR B CA 1
ATOM 2236 C C . TYR B 1 23 ? -0.362 8.453 41.719 1 56.16 23 TYR B C 1
ATOM 2238 O O . TYR B 1 23 ? 0.48 8.672 40.844 1 56.16 23 TYR B O 1
ATOM 2246 N N . ASN B 1 24 ? -1.616 8.086 41.375 1 53.56 24 ASN B N 1
ATOM 2247 C CA . ASN B 1 24 ? -2.229 8.008 40.062 1 53.56 24 ASN B CA 1
ATOM 2248 C C . ASN B 1 24 ? -1.546 6.969 39.188 1 53.56 24 ASN B C 1
ATOM 2250 O O . ASN B 1 24 ? -1.507 7.109 37.969 1 53.56 24 ASN B O 1
ATOM 2254 N N . ARG B 1 25 ? -1.045 6.125 39.781 1 55.19 25 ARG B N 1
ATOM 2255 C CA . ARG B 1 25 ? -0.518 4.957 39.094 1 55.19 25 ARG B CA 1
ATOM 2256 C C . ARG B 1 25 ? -1.594 3.889 38.906 1 55.19 25 ARG B C 1
ATOM 2258 O O . ARG B 1 25 ? -2.371 3.635 39.844 1 55.19 25 ARG B O 1
ATOM 2265 N N . PRO B 1 26 ? -1.682 3.295 37.656 1 56.06 26 PRO B N 1
ATOM 2266 C CA . PRO B 1 26 ? -2.717 2.273 37.469 1 56.06 26 PRO B CA 1
ATOM 2267 C C . PRO B 1 26 ? -2.408 0.982 38.219 1 56.06 26 PRO B C 1
ATOM 2269 O O . PRO B 1 26 ? -1.265 0.521 38.219 1 56.06 26 PRO B O 1
ATOM 2272 N N . VAL B 1 27 ? -3.326 0.559 39 1 64.56 27 VAL B N 1
ATOM 2273 C CA . VAL B 1 27 ? -3.344 -0.713 39.688 1 64.56 27 VAL B CA 1
ATOM 2274 C C . VAL B 1 27 ? -4.336 -1.665 39.031 1 64.56 27 VAL B C 1
ATOM 2276 O O . VAL B 1 27 ? -5.52 -1.346 38.906 1 64.56 27 VAL B O 1
ATOM 2279 N N . TYR B 1 28 ? -3.746 -2.762 38.5 1 60.94 28 TYR B N 1
ATOM 2280 C CA . TYR B 1 28 ? -4.621 -3.74 37.875 1 60.94 28 TYR B CA 1
ATOM 2281 C C . TYR B 1 28 ? -5.188 -4.715 38.906 1 60.94 28 TYR B C 1
ATOM 2283 O O . TYR B 1 28 ? -4.449 -5.246 39.719 1 60.94 28 TYR B O 1
ATOM 2291 N N . HIS B 1 29 ? -6.461 -4.906 38.844 1 67.44 29 HIS B N 1
ATOM 2292 C CA . HIS B 1 29 ? -7.215 -5.844 39.656 1 67.44 29 HIS B CA 1
ATOM 2293 C C . HIS B 1 29 ? -7.824 -6.957 38.812 1 67.44 29 HIS B C 1
ATOM 2295 O O . HIS B 1 29 ? -8.57 -6.684 37.875 1 67.44 29 HIS B O 1
ATOM 2301 N N . TRP B 1 30 ? -7.309 -8.195 39 1 63.44 30 TRP B N 1
ATOM 2302 C CA . TRP B 1 30 ? -7.836 -9.32 38.25 1 63.44 30 TRP B CA 1
ATOM 2303 C C . TRP B 1 30 ? -8.938 -10.039 39.031 1 63.44 30 TRP B C 1
ATOM 2305 O O . TRP B 1 30 ? -8.836 -10.195 40.25 1 63.44 30 TRP B O 1
ATOM 2315 N N . SER B 1 31 ? -9.922 -10.406 38.312 1 62.72 31 SER B N 1
ATOM 2316 C CA . SER B 1 31 ? -11.141 -10.922 38.938 1 62.72 31 SER B CA 1
ATOM 2317 C C . SER B 1 31 ? -10.898 -12.281 39.594 1 62.72 31 SER B C 1
ATOM 2319 O O . SER B 1 31 ? -11.398 -12.539 40.688 1 62.72 31 SER B O 1
ATOM 2321 N N . LYS B 1 32 ? -10.125 -13.109 38.906 1 55.66 32 LYS B N 1
ATOM 2322 C CA . LYS B 1 32 ? -9.883 -14.43 39.5 1 55.66 32 LYS B CA 1
ATOM 2323 C C . LYS B 1 32 ? -8.984 -14.344 40.719 1 55.66 32 LYS B C 1
ATOM 2325 O O . LYS B 1 32 ? -9.102 -15.156 41.625 1 55.66 32 LYS B O 1
ATOM 2330 N N . GLN B 1 33 ? -8.141 -13.422 40.75 1 46.97 33 GLN B N 1
ATOM 2331 C CA . GLN B 1 33 ? -7.242 -13.312 41.875 1 46.97 33 GLN B CA 1
ATOM 2332 C C . GLN B 1 33 ? -7.984 -12.797 43.125 1 46.97 33 GLN B C 1
ATOM 2334 O O . GLN B 1 33 ? -7.523 -12.984 44.25 1 46.97 33 GLN B O 1
ATOM 2339 N N . THR B 1 34 ? -9.109 -12.133 42.812 1 39.12 34 THR B N 1
ATOM 2340 C CA . THR B 1 34 ? -9.797 -11.641 44 1 39.12 34 THR B CA 1
ATOM 2341 C C . THR B 1 34 ? -10.633 -12.742 44.656 1 39.12 34 THR B C 1
ATOM 2343 O O . THR B 1 34 ? -11.375 -12.5 45.625 1 39.12 34 THR B O 1
ATOM 2346 N N . ALA B 1 35 ? -10.891 -13.938 44 1 33.22 35 ALA B N 1
ATOM 2347 C CA . ALA B 1 35 ? -11.688 -14.914 44.75 1 33.22 35 ALA B CA 1
ATOM 2348 C C . ALA B 1 35 ? -11.008 -15.289 46.062 1 33.22 35 ALA B C 1
ATOM 2350 O O . ALA B 1 35 ? -9.781 -15.227 46.156 1 33.22 35 ALA B O 1
ATOM 2351 N N . THR B 1 36 ? -11.719 -15.82 47 1 29.67 36 THR B N 1
ATOM 2352 C CA . THR B 1 36 ? -11.68 -16.141 48.438 1 29.67 36 THR B CA 1
ATOM 2353 C C . THR B 1 36 ? -10.562 -17.141 48.719 1 29.67 36 THR B C 1
ATOM 2355 O O . THR B 1 36 ? -10.641 -18.297 48.344 1 29.67 36 THR B O 1
ATOM 2358 N N . ALA B 1 37 ? -9.344 -16.781 48.781 1 31.66 37 ALA B N 1
ATOM 2359 C CA . ALA B 1 37 ? -8.422 -17.688 49.438 1 31.66 37 ALA B CA 1
ATOM 2360 C C . ALA B 1 37 ? -8.992 -18.156 50.781 1 31.66 37 ALA B C 1
ATOM 2362 O O . ALA B 1 37 ? -9.117 -17.359 51.719 1 31.66 37 ALA B O 1
ATOM 2363 N N . LEU B 1 38 ? -9.938 -18.984 50.75 1 27.66 38 LEU B N 1
ATOM 2364 C CA . LEU B 1 38 ? -10.211 -19.641 52.031 1 27.66 38 LEU B CA 1
ATOM 2365 C C . LEU B 1 38 ? -8.914 -20.094 52.688 1 27.66 38 LEU B C 1
ATOM 2367 O O . LEU B 1 38 ? -8.008 -20.594 52.031 1 27.66 38 LEU B O 1
ATOM 2371 N N . PRO B 1 39 ? -8.641 -19.703 53.938 1 26.83 39 PRO B N 1
ATOM 2372 C CA . PRO B 1 39 ? -7.457 -20.031 54.719 1 26.83 39 PRO B CA 1
ATOM 2373 C C . PRO B 1 39 ? -7.199 -21.531 54.812 1 26.83 39 PRO B C 1
ATOM 2375 O O . PRO B 1 39 ? -8.039 -22.297 55.312 1 26.83 39 PRO B O 1
ATOM 2378 N N . ARG B 1 40 ? -6.918 -22.188 53.75 1 26.95 40 ARG B N 1
ATOM 2379 C CA . ARG B 1 40 ? -6.637 -23.578 54.094 1 26.95 40 ARG B CA 1
ATOM 2380 C C . ARG B 1 40 ? -5.637 -23.672 55.219 1 26.95 40 ARG B C 1
ATOM 2382 O O . ARG B 1 40 ? -4.652 -22.922 55.281 1 26.95 40 ARG B O 1
ATOM 2389 N N . GLN B 1 41 ? -5.965 -24.156 56.406 1 22.19 41 GLN B N 1
ATOM 2390 C CA . GLN B 1 41 ? -5.418 -24.359 57.75 1 22.19 41 GLN B CA 1
ATOM 2391 C C . GLN B 1 41 ? -4.02 -24.969 57.688 1 22.19 41 GLN B C 1
ATOM 2393 O O . GLN B 1 41 ? -3.207 -24.766 58.594 1 22.19 41 GLN B O 1
ATOM 2398 N N . ASP B 1 42 ? -3.867 -26.141 57 1 21.41 42 ASP B N 1
ATOM 2399 C CA . ASP B 1 42 ? -3.025 -27.094 57.719 1 21.41 42 ASP B CA 1
ATOM 2400 C C . ASP B 1 42 ? -1.559 -26.672 57.656 1 21.41 42 ASP B C 1
ATOM 2402 O O . ASP B 1 42 ? -0.816 -26.891 58.625 1 21.41 42 ASP B O 1
ATOM 2406 N N . SER B 1 43 ? -0.855 -26.75 56.406 1 23 43 SER B N 1
ATOM 2407 C CA . SER B 1 43 ? 0.464 -27.375 56.375 1 23 43 SER B CA 1
ATOM 2408 C C . SER B 1 43 ? 1.522 -26.453 56.969 1 23 43 SER B C 1
ATOM 2410 O O . SER B 1 43 ? 1.3 -25.25 57.094 1 23 43 SER B O 1
ATOM 2412 N N . GLY B 1 44 ? 2.818 -26.984 57.312 1 23.55 44 GLY B N 1
ATOM 2413 C CA . GLY B 1 44 ? 3.959 -26.609 58.125 1 23.55 44 GLY B CA 1
ATOM 2414 C C . GLY B 1 44 ? 4.531 -25.25 57.75 1 23.55 44 GLY B C 1
ATOM 2415 O O . GLY B 1 44 ? 4.211 -24.703 56.719 1 23.55 44 GLY B O 1
ATOM 2416 N N . PRO B 1 45 ? 5.25 -24.625 58.688 1 23.25 45 PRO B N 1
ATOM 2417 C CA . PRO B 1 45 ? 5.734 -23.25 58.781 1 23.25 45 PRO B CA 1
ATOM 2418 C C . PRO B 1 45 ? 6.598 -22.859 57.562 1 23.25 45 PRO B C 1
ATOM 2420 O O . PRO B 1 45 ? 7.73 -23.328 57.438 1 23.25 45 PRO B O 1
ATOM 2423 N N . GLN B 1 46 ? 6.18 -23.25 56.438 1 21.42 46 GLN B N 1
ATOM 2424 C CA . GLN B 1 46 ? 7.164 -23.062 55.375 1 21.42 46 GLN B CA 1
ATOM 2425 C C . GLN B 1 46 ? 7.715 -21.641 55.375 1 21.42 46 GLN B C 1
ATOM 2427 O O . GLN B 1 46 ? 6.961 -20.688 55.562 1 21.42 46 GLN B O 1
ATOM 2432 N N . GLN B 1 47 ? 9.078 -21.562 55.594 1 22.17 47 GLN B N 1
ATOM 2433 C CA . GLN B 1 47 ? 9.953 -20.391 55.688 1 22.17 47 GLN B CA 1
ATOM 2434 C C . GLN B 1 47 ? 9.609 -19.375 54.625 1 22.17 47 GLN B C 1
ATOM 2436 O O . GLN B 1 47 ? 9.289 -19.734 53.5 1 22.17 47 GLN B O 1
ATOM 2441 N N . ASP B 1 48 ? 9.156 -18.234 55.062 1 21.75 48 ASP B N 1
ATOM 2442 C CA . ASP B 1 48 ? 8.695 -17.016 54.406 1 21.75 48 ASP B CA 1
ATOM 2443 C C . ASP B 1 48 ? 9.711 -16.547 53.375 1 21.75 48 ASP B C 1
ATOM 2445 O O . ASP B 1 48 ? 10.773 -16.031 53.719 1 21.75 48 ASP B O 1
ATOM 2449 N N . TYR B 1 49 ? 10.078 -17.469 52.5 1 22.39 49 TYR B N 1
ATOM 2450 C CA . TYR B 1 49 ? 11.039 -16.969 51.531 1 22.39 49 TYR B CA 1
ATOM 2451 C C . TYR B 1 49 ? 10.664 -15.562 51.062 1 22.39 49 TYR B C 1
ATOM 2453 O O . TYR B 1 49 ? 9.5 -15.297 50.75 1 22.39 49 TYR B O 1
ATOM 2461 N N . GLY B 1 50 ? 11.336 -14.578 51.625 1 22.09 50 GLY B N 1
ATOM 2462 C CA . GLY B 1 50 ? 11.297 -13.141 51.375 1 22.09 50 GLY B CA 1
ATOM 2463 C C . GLY B 1 50 ? 11.062 -12.789 49.938 1 22.09 50 GLY B C 1
ATOM 2464 O O . GLY B 1 50 ? 11.539 -13.492 49.031 1 22.09 50 GLY B O 1
ATOM 2465 N N . SER B 1 51 ? 9.883 -12.398 49.719 1 23.81 51 SER B N 1
ATOM 2466 C CA . SER B 1 51 ? 9.352 -11.859 48.469 1 23.81 51 SER B CA 1
ATOM 2467 C C . SER B 1 51 ? 10.32 -10.867 47.844 1 23.81 51 SER B C 1
ATOM 2469 O O . SER B 1 51 ? 10.602 -9.812 48.406 1 23.81 51 SER B O 1
ATOM 2471 N N . ASN B 1 52 ? 11.508 -11.352 47.469 1 21.98 52 ASN B N 1
ATOM 2472 C CA . ASN B 1 52 ? 12.406 -10.469 46.75 1 21.98 52 ASN B CA 1
ATOM 2473 C C . ASN B 1 52 ? 11.641 -9.578 45.781 1 21.98 52 ASN B C 1
ATOM 2475 O O . ASN B 1 52 ? 11.18 -10.039 44.719 1 21.98 52 ASN B O 1
ATOM 2479 N N . VAL B 1 53 ? 10.844 -8.727 46.312 1 22.3 53 VAL B N 1
ATOM 2480 C CA . VAL B 1 53 ? 10.211 -7.664 45.531 1 22.3 53 VAL B CA 1
ATOM 2481 C C . VAL B 1 53 ? 11.266 -6.922 44.719 1 22.3 53 VAL B C 1
ATOM 2483 O O . VAL B 1 53 ? 12.25 -6.43 45.281 1 22.3 53 VAL B O 1
ATOM 2486 N N . ALA B 1 54 ? 11.539 -7.383 43.594 1 21.56 54 ALA B N 1
ATOM 2487 C CA . ALA B 1 54 ? 12.375 -6.617 42.656 1 21.56 54 ALA B CA 1
ATOM 2488 C C . ALA B 1 54 ? 12.125 -5.117 42.812 1 21.56 54 ALA B C 1
ATOM 2490 O O . ALA B 1 54 ? 10.984 -4.664 42.781 1 21.56 54 ALA B O 1
ATOM 2491 N N . LEU B 1 55 ? 12.867 -4.531 43.656 1 21.91 55 LEU B N 1
ATOM 2492 C CA . LEU B 1 55 ? 12.883 -3.082 43.812 1 21.91 55 LEU B CA 1
ATOM 2493 C C . LEU B 1 55 ? 12.836 -2.367 42.469 1 21.91 55 LEU B C 1
ATOM 2495 O O . LEU B 1 55 ? 13.625 -2.664 41.594 1 21.91 55 LEU B O 1
ATOM 2499 N N . MET B 1 56 ? 11.688 -1.991 42.094 1 23.33 56 MET B N 1
ATOM 2500 C CA . MET B 1 56 ? 11.484 -1.208 40.875 1 23.33 56 MET B CA 1
ATOM 2501 C C . MET B 1 56 ? 12.422 -0.006 40.844 1 23.33 56 MET B C 1
ATOM 2503 O O . MET B 1 56 ? 12.664 0.629 41.875 1 23.33 56 MET B O 1
ATOM 2507 N N . PRO B 1 57 ? 13.352 0.073 39.906 1 23.09 57 PRO B N 1
ATOM 2508 C CA . PRO B 1 57 ? 14.312 1.181 39.906 1 23.09 57 PRO B CA 1
ATOM 2509 C C . PRO B 1 57 ? 13.648 2.539 40.125 1 23.09 57 PRO B C 1
ATOM 2511 O O . PRO B 1 57 ? 12.445 2.682 39.906 1 23.09 57 PRO B O 1
ATOM 2514 N N . ASP B 1 58 ? 14.234 3.398 40.844 1 23.48 58 ASP B N 1
ATOM 2515 C CA . ASP B 1 58 ? 13.844 4.742 41.281 1 23.48 58 ASP B CA 1
ATOM 2516 C C . ASP B 1 58 ? 13.328 5.555 40.094 1 23.48 58 ASP B C 1
ATOM 2518 O O . ASP B 1 58 ? 13.797 5.387 38.969 1 23.48 58 ASP B O 1
ATOM 2522 N N . PRO B 1 59 ? 12.164 6.16 40.25 1 24.66 59 PRO B N 1
ATOM 2523 C CA . PRO B 1 59 ? 11.539 6.996 39.219 1 24.66 59 PRO B CA 1
ATOM 2524 C C . PRO B 1 59 ? 12.453 8.109 38.719 1 24.66 59 PRO B C 1
ATOM 2526 O O . PRO B 1 59 ? 13.305 8.594 39.469 1 24.66 59 PRO B O 1
ATOM 2529 N N . ALA B 1 60 ? 12.82 8.102 37.469 1 24.28 60 ALA B N 1
ATOM 2530 C CA . ALA B 1 60 ? 13.68 9.148 36.938 1 24.28 60 ALA B CA 1
ATOM 2531 C C . ALA B 1 60 ? 13.141 10.531 37.25 1 24.28 60 ALA B C 1
ATOM 2533 O O . ALA B 1 60 ? 11.938 10.711 37.438 1 24.28 60 ALA B O 1
ATOM 2534 N N . PRO B 1 61 ? 13.984 11.461 37.625 1 23.67 61 PRO B N 1
ATOM 2535 C CA . PRO B 1 61 ? 13.609 12.805 38.062 1 23.67 61 PRO B CA 1
ATOM 2536 C C . PRO B 1 61 ? 12.75 13.547 37.062 1 23.67 61 PRO B C 1
ATOM 2538 O O . PRO B 1 61 ? 12.789 13.219 35.875 1 23.67 61 PRO B O 1
ATOM 2541 N N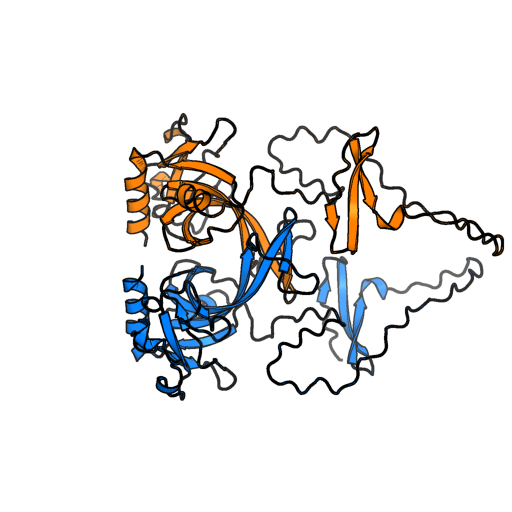 . PRO B 1 62 ? 11.758 14.43 37.469 1 23.47 62 PRO B N 1
ATOM 2542 C CA . PRO B 1 62 ? 10.703 15.219 36.844 1 23.47 62 PRO B CA 1
ATOM 2543 C C . PRO B 1 62 ? 11.219 16.078 35.688 1 23.47 62 PRO B C 1
ATOM 2545 O O . PRO B 1 62 ? 10.43 16.734 35 1 23.47 62 PRO B O 1
ATOM 2548 N N . GLN B 1 63 ? 12.523 16.328 35.594 1 26.75 63 GLN B N 1
ATOM 2549 C CA . GLN B 1 63 ? 12.906 17.5 34.812 1 26.75 63 GLN B CA 1
ATOM 2550 C C . GLN B 1 63 ? 12.68 17.25 33.312 1 26.75 63 GLN B C 1
ATOM 2552 O O . GLN B 1 63 ? 12.969 18.125 32.5 1 26.75 63 GLN B O 1
ATOM 2557 N N . PHE B 1 64 ? 12.695 15.961 32.906 1 25.42 64 PHE B N 1
ATOM 2558 C CA . PHE B 1 64 ? 12.867 15.859 31.453 1 25.42 64 PHE B CA 1
ATOM 2559 C C . PHE B 1 64 ? 11.57 16.188 30.734 1 25.42 64 PHE B C 1
ATOM 2561 O O . PHE B 1 64 ? 11.148 15.469 29.828 1 25.42 64 PHE B O 1
ATOM 2568 N N . ARG B 1 65 ? 10.539 16.844 31.375 1 27.52 65 ARG B N 1
ATOM 2569 C CA . ARG B 1 65 ? 9.258 17.172 30.781 1 27.52 65 ARG B CA 1
ATOM 2570 C C . ARG B 1 65 ? 9.43 18.141 29.609 1 27.52 65 ARG B C 1
ATOM 2572 O O . ARG B 1 65 ? 8.484 18.422 28.875 1 27.52 65 ARG B O 1
ATOM 2579 N N . SER B 1 66 ? 10.359 19.047 29.656 1 25.88 66 SER B N 1
ATOM 2580 C CA . SER B 1 66 ? 10.164 20.281 28.875 1 25.88 66 SER B CA 1
ATOM 2581 C C . SER B 1 66 ? 10.445 20.047 27.406 1 25.88 66 SER B C 1
ATOM 2583 O O . SER B 1 66 ? 10.461 21 26.609 1 25.88 66 SER B O 1
ATOM 2585 N N . LEU B 1 67 ? 11.188 18.938 27.078 1 25.66 67 LEU B N 1
ATOM 2586 C CA . LEU B 1 67 ? 11.57 19.203 25.703 1 25.66 67 LEU B CA 1
ATOM 2587 C C . LEU B 1 67 ? 10.391 18.984 24.75 1 25.66 67 LEU B C 1
ATOM 2589 O O . LEU B 1 67 ? 9.75 17.938 24.781 1 25.66 67 LEU B O 1
ATOM 2593 N N . ARG B 1 68 ? 9.75 20.031 24.188 1 27.7 68 ARG B N 1
ATOM 2594 C CA . ARG B 1 68 ? 8.523 20.219 23.422 1 27.7 68 ARG B CA 1
ATOM 2595 C C . ARG B 1 68 ? 8.352 19.125 22.375 1 27.7 68 ARG B C 1
ATOM 2597 O O . ARG B 1 68 ? 7.234 18.688 22.109 1 27.7 68 ARG B O 1
ATOM 2604 N N . GLY B 1 69 ? 9.305 18.984 21.422 1 29.47 69 GLY B N 1
ATOM 2605 C CA . GLY B 1 69 ? 9.055 18.234 20.203 1 29.47 69 GLY B CA 1
ATOM 2606 C C . GLY B 1 69 ? 9.383 16.75 20.344 1 29.47 69 GLY B C 1
ATOM 2607 O O . GLY B 1 69 ? 9.453 16.031 19.359 1 29.47 69 GLY B O 1
ATOM 2608 N N . ALA B 1 70 ? 10.242 16.5 21.266 1 25.61 70 ALA B N 1
ATOM 2609 C CA . ALA B 1 70 ? 10.781 15.141 21.359 1 25.61 70 ALA B CA 1
ATOM 2610 C C . ALA B 1 70 ? 9.688 14.133 21.703 1 25.61 70 ALA B C 1
ATOM 2612 O O . ALA B 1 70 ? 8.953 14.32 22.688 1 25.61 70 ALA B O 1
ATOM 2613 N N . ILE B 1 71 ? 9.344 13.383 20.656 1 28.19 71 ILE B N 1
ATOM 2614 C CA . ILE B 1 71 ? 8.617 12.203 21.125 1 28.19 71 ILE B CA 1
ATOM 2615 C C . ILE B 1 71 ? 9.406 11.508 22.234 1 28.19 71 ILE B C 1
ATOM 2617 O O . ILE B 1 71 ? 10.547 11.094 22.016 1 28.19 71 ILE B O 1
ATOM 2621 N N . GLN B 1 72 ? 9.203 11.977 23.438 1 27 72 GLN B N 1
ATOM 2622 C CA . GLN B 1 72 ? 9.844 11.359 24.594 1 27 72 GLN B CA 1
ATOM 2623 C C . GLN B 1 72 ? 9.773 9.836 24.516 1 27 72 GLN B C 1
ATOM 2625 O O . GLN B 1 72 ? 8.711 9.25 24.688 1 27 72 GLN B O 1
ATOM 2630 N N . GLY B 1 73 ? 10.516 9.266 23.594 1 27.91 73 GLY B N 1
ATOM 2631 C CA . GLY B 1 73 ? 10.617 7.84 23.859 1 27.91 73 GLY B CA 1
ATOM 2632 C C . GLY B 1 73 ? 11.312 7.523 25.172 1 27.91 73 GLY B C 1
ATOM 2633 O O . GLY B 1 73 ? 12.477 7.879 25.375 1 27.91 73 GLY B O 1
ATOM 2634 N N . THR B 1 74 ? 10.664 7.77 26.328 1 27.88 74 THR B N 1
ATOM 2635 C CA . THR B 1 74 ? 11.281 7.41 27.594 1 27.88 74 THR B CA 1
ATOM 2636 C C . THR B 1 74 ? 11.672 5.934 27.609 1 27.88 74 THR B C 1
ATOM 2638 O O . THR B 1 74 ? 10.836 5.062 27.359 1 27.88 74 THR B O 1
ATOM 2641 N N . PRO B 1 75 ? 12.891 5.578 27.438 1 30.05 75 PRO B N 1
ATOM 2642 C CA . PRO B 1 75 ? 13.5 4.25 27.531 1 30.05 75 PRO B CA 1
ATOM 2643 C C . PRO B 1 75 ? 12.945 3.412 28.672 1 30.05 75 PRO B C 1
ATOM 2645 O O . PRO B 1 75 ? 12.992 2.182 28.625 1 30.05 75 PRO B O 1
ATOM 2648 N N . GLN B 1 76 ? 12.852 3.939 29.906 1 28.5 76 GLN B N 1
ATOM 2649 C CA . GLN B 1 76 ? 12.703 3.143 31.109 1 28.5 76 GLN B CA 1
ATOM 2650 C C . GLN B 1 76 ? 11.367 2.408 31.125 1 28.5 76 GLN B C 1
ATOM 2652 O O . GLN B 1 76 ? 11.273 1.277 31.609 1 28.5 76 GLN B O 1
ATOM 2657 N N . THR B 1 77 ? 10.133 3.158 31.359 1 31.05 77 THR B N 1
ATOM 2658 C CA . THR B 1 77 ? 8.812 2.566 31.531 1 31.05 77 THR B CA 1
ATOM 2659 C C . THR B 1 77 ? 8.281 2.053 30.188 1 31.05 77 THR B C 1
ATOM 2661 O O . THR B 1 77 ? 8.211 2.807 29.219 1 31.05 77 THR B O 1
ATOM 2664 N N . GLY B 1 78 ? 8.555 0.878 29.656 1 32.66 78 GLY B N 1
ATOM 2665 C CA . GLY B 1 78 ? 7.973 0.24 28.5 1 32.66 78 GLY B CA 1
ATOM 2666 C C . GLY B 1 78 ? 6.598 0.778 28.156 1 32.66 78 GLY B C 1
ATOM 2667 O O . GLY B 1 78 ? 5.629 0.018 28.062 1 32.66 78 GLY B O 1
ATOM 2668 N N . TRP B 1 79 ? 6.105 1.973 28.609 1 31.97 79 TRP B N 1
ATOM 2669 C CA . TRP B 1 79 ? 4.801 2.529 28.281 1 31.97 79 TRP B CA 1
ATOM 2670 C C . TRP B 1 79 ? 4.551 2.494 26.781 1 31.97 79 TRP B C 1
ATOM 2672 O O . TRP B 1 79 ? 5.348 3.021 26 1 31.97 79 TRP B O 1
ATOM 2682 N N . TYR B 1 80 ? 4.031 1.342 26.391 1 40.38 80 TYR B N 1
ATOM 2683 C CA . TYR B 1 80 ? 3.555 1.321 25 1 40.38 80 TYR B CA 1
ATOM 2684 C C . TYR B 1 80 ? 2.695 2.545 24.703 1 40.38 80 TYR B C 1
ATOM 2686 O O . TYR B 1 80 ? 1.816 2.902 25.5 1 40.38 80 TYR B O 1
ATOM 2694 N N . ASP B 1 81 ? 3.197 3.555 24.281 1 50.69 81 ASP B N 1
ATOM 2695 C CA . ASP B 1 81 ? 2.406 4.691 23.828 1 50.69 81 ASP B CA 1
ATOM 2696 C C . ASP B 1 81 ? 1.214 4.234 22.984 1 50.69 81 ASP B C 1
ATOM 2698 O O . ASP B 1 81 ? 1.361 3.402 22.094 1 50.69 81 ASP B O 1
ATOM 2702 N N . LEU B 1 82 ? -0.064 4.152 23.625 1 60.34 82 LEU B N 1
ATOM 2703 C CA . LEU B 1 82 ? -1.312 3.939 22.891 1 60.34 82 LEU B CA 1
ATOM 2704 C C . LEU B 1 82 ? -1.587 5.09 21.938 1 60.34 82 LEU B C 1
ATOM 2706 O O . LEU B 1 82 ? -1.094 6.203 22.125 1 60.34 82 LEU B O 1
ATOM 2710 N N . LEU B 1 83 ? -2.176 4.691 20.844 1 73.31 83 LEU B N 1
ATOM 2711 C CA . LEU B 1 83 ? -2.693 5.762 20 1 73.31 83 LEU B CA 1
ATOM 2712 C C . LEU B 1 83 ? -3.637 6.668 20.781 1 73.31 83 LEU B C 1
ATOM 2714 O O . LEU B 1 83 ? -4.418 6.188 21.609 1 73.31 83 LEU B O 1
ATOM 2718 N N . ASP B 1 84 ? -3.402 7.953 20.656 1 76.12 84 ASP B N 1
ATOM 2719 C CA . ASP B 1 84 ? -4.332 8.906 21.25 1 76.12 84 ASP B CA 1
ATOM 2720 C C . ASP B 1 84 ? -5.77 8.602 20.844 1 76.12 84 ASP B C 1
ATOM 2722 O O . ASP B 1 84 ? -6.008 7.926 19.844 1 76.12 84 ASP B O 1
ATOM 2726 N N . LEU B 1 85 ? -6.773 8.867 21.625 1 77.94 85 LEU B N 1
ATOM 2727 C CA . LEU B 1 85 ? -8.195 8.602 21.438 1 77.94 85 LEU B CA 1
ATOM 2728 C C . LEU B 1 85 ? -8.695 9.211 20.141 1 77.94 85 LEU B C 1
ATOM 2730 O O . LEU B 1 85 ? -9.781 8.867 19.656 1 77.94 85 LEU B O 1
ATOM 2734 N N . SER B 1 86 ? -7.863 10.102 19.625 1 85.25 86 SER B N 1
ATOM 2735 C CA . SER B 1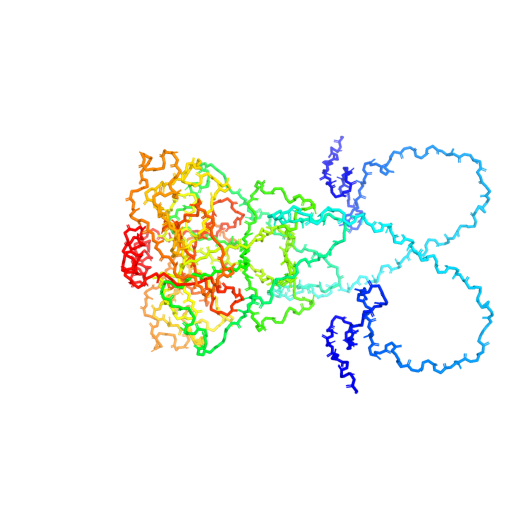 86 ? -8.266 10.742 18.375 1 85.25 86 SER B CA 1
ATOM 2736 C C . SER B 1 86 ? -8.203 9.766 17.203 1 85.25 86 SER B C 1
ATOM 2738 O O . SER B 1 86 ? -8.766 10.031 16.141 1 85.25 86 SER B O 1
ATOM 2740 N N . TYR B 1 87 ? -7.547 8.727 17.469 1 88.81 87 TYR B N 1
ATOM 2741 C CA . TYR B 1 87 ? -7.52 7.672 16.469 1 88.81 87 TYR B CA 1
ATOM 2742 C C . TYR B 1 87 ? -8.664 6.684 16.672 1 88.81 87 TYR B C 1
ATOM 2744 O O . TYR B 1 87 ? -8.727 6.016 17.719 1 88.81 87 TYR B O 1
ATOM 2752 N N . ARG B 1 88 ? -9.492 6.59 15.656 1 88.88 88 ARG B N 1
ATOM 2753 C CA . ARG B 1 88 ? -10.617 5.664 15.805 1 88.88 88 ARG B CA 1
ATOM 2754 C C . ARG B 1 88 ? -11.047 5.117 14.453 1 88.88 88 ARG B C 1
ATOM 2756 O O . ARG B 1 88 ? -10.875 5.77 13.422 1 88.88 88 ARG B O 1
ATOM 2763 N N . MET B 1 89 ? -11.555 3.941 14.531 1 89.94 89 MET B N 1
ATOM 2764 C CA . MET B 1 89 ? -12.133 3.316 13.344 1 89.94 89 MET B CA 1
ATOM 2765 C C . MET B 1 89 ? -13.547 3.832 13.094 1 89.94 89 MET B C 1
ATOM 2767 O O . MET B 1 89 ? -14.32 4.016 14.031 1 89.94 89 MET B O 1
ATOM 2771 N N . ARG B 1 90 ? -13.836 4.137 11.883 1 89.44 90 ARG B N 1
ATOM 2772 C CA . ARG B 1 90 ? -15.18 4.547 11.484 1 89.44 90 ARG B CA 1
ATOM 2773 C C . ARG B 1 90 ? -15.883 3.436 10.711 1 89.44 90 ARG B C 1
ATOM 2775 O O . ARG B 1 90 ? -15.234 2.643 10.023 1 89.44 90 ARG B O 1
ATOM 2782 N N . THR B 1 91 ? -17.234 3.352 10.844 1 87.56 91 THR B N 1
ATOM 2783 C CA . THR B 1 91 ? -17.953 2.264 10.195 1 87.56 91 THR B CA 1
ATOM 2784 C C . THR B 1 91 ? -19.203 2.789 9.492 1 87.56 91 THR B C 1
ATOM 2786 O O . THR B 1 91 ? -19.656 3.898 9.773 1 87.56 91 THR B O 1
ATOM 2789 N N . GLY B 1 92 ? -19.656 1.955 8.508 1 88.62 92 GLY B N 1
ATOM 2790 C CA . GLY B 1 92 ? -20.906 2.246 7.828 1 88.62 92 GLY B CA 1
ATOM 2791 C C . GLY B 1 92 ? -20.922 3.607 7.16 1 88.62 92 GLY B C 1
ATOM 2792 O O . GLY B 1 92 ? -20 3.941 6.398 1 88.62 92 GLY B O 1
ATOM 2793 N N . THR B 1 93 ? -21.891 4.359 7.512 1 90.94 93 THR B N 1
ATOM 2794 C CA . THR B 1 93 ? -22.125 5.664 6.898 1 90.94 93 THR B CA 1
ATOM 2795 C C . THR B 1 93 ? -21.047 6.656 7.309 1 90.94 93 THR B C 1
ATOM 2797 O O . THR B 1 93 ? -20.625 7.492 6.508 1 90.94 93 THR B O 1
ATOM 2800 N N . GLU B 1 94 ? -20.609 6.539 8.516 1 93.94 94 GLU B N 1
ATOM 2801 C CA . GLU B 1 94 ? -19.578 7.445 8.984 1 93.94 94 GLU B CA 1
ATOM 2802 C C . GLU B 1 94 ? -18.297 7.281 8.18 1 93.94 94 GLU B C 1
ATOM 2804 O O . GLU B 1 94 ? -17.625 8.266 7.863 1 93.94 94 GLU B O 1
ATOM 2809 N N . ALA B 1 95 ? -17.969 6.039 7.883 1 93.12 95 ALA B N 1
ATOM 2810 C CA . ALA B 1 95 ? -16.781 5.785 7.062 1 93.12 95 ALA B CA 1
ATOM 2811 C C . ALA B 1 95 ? -16.953 6.375 5.664 1 93.12 95 ALA B C 1
ATOM 2813 O O . ALA B 1 95 ? -16.016 6.984 5.125 1 93.12 95 ALA B O 1
ATOM 2814 N N . ARG B 1 96 ? -18.094 6.23 5.125 1 93.5 96 ARG B N 1
ATOM 2815 C CA . ARG B 1 96 ? -18.375 6.746 3.791 1 93.5 96 ARG B CA 1
ATOM 2816 C C . ARG B 1 96 ? -18.266 8.266 3.752 1 93.5 96 ARG B C 1
ATOM 2818 O O . ARG B 1 96 ? -17.734 8.828 2.789 1 93.5 96 ARG B O 1
ATOM 2825 N N . ASP B 1 97 ? -18.688 8.859 4.801 1 95.81 97 ASP B N 1
ATOM 2826 C CA . ASP B 1 97 ? -18.672 10.32 4.871 1 95.81 97 ASP B CA 1
ATOM 2827 C C . ASP B 1 97 ? -17.25 10.828 5.152 1 95.81 97 ASP B C 1
ATOM 2829 O O . ASP B 1 97 ? -16.906 11.945 4.762 1 95.81 97 ASP B O 1
ATOM 2833 N N . PHE B 1 98 ? -16.547 10.039 5.836 1 97.31 98 PHE B N 1
ATOM 2834 C CA . PHE B 1 98 ? -15.203 10.461 6.227 1 97.31 98 PHE B CA 1
ATOM 2835 C C . PHE B 1 98 ? -14.234 10.32 5.059 1 97.31 98 PHE B C 1
ATOM 2837 O O . PHE B 1 98 ? -13.492 11.25 4.75 1 97.31 98 PHE B O 1
ATOM 2844 N N . PHE B 1 99 ? -14.281 9.164 4.445 1 98 99 PHE B N 1
ATOM 2845 C CA . PHE B 1 99 ? -13.312 8.859 3.4 1 98 99 PHE B CA 1
ATOM 2846 C C . PHE B 1 99 ? -13.781 9.383 2.049 1 98 99 PHE B C 1
ATOM 2848 O O . PHE B 1 99 ? -14.18 8.602 1.181 1 98 99 PHE B O 1
ATOM 2855 N N . VAL B 1 100 ? -13.641 10.641 1.881 1 98.19 100 VAL B N 1
ATOM 2856 C CA . VAL B 1 100 ? -14 11.32 0.637 1 98.19 100 VAL B CA 1
ATOM 2857 C C . VAL B 1 100 ? -12.773 12.039 0.07 1 98.19 100 VAL B C 1
ATOM 2859 O O . VAL B 1 100 ? -11.82 12.312 0.796 1 98.19 100 VAL B O 1
ATOM 2862 N N . VAL B 1 101 ? -12.828 12.258 -1.182 1 98.56 101 VAL B N 1
ATOM 2863 C CA . VAL B 1 101 ? -11.727 12.945 -1.849 1 98.56 101 VAL B CA 1
ATOM 2864 C C . VAL B 1 101 ? -11.422 14.258 -1.126 1 98.56 101 VAL B C 1
ATOM 2866 O O . VAL B 1 101 ? -12.336 15.023 -0.81 1 98.56 101 VAL B O 1
ATOM 2869 N N . GLY B 1 102 ? -10.117 14.492 -0.819 1 98.88 102 GLY B N 1
ATOM 2870 C CA . GLY B 1 102 ? -9.688 15.711 -0.148 1 98.88 102 GLY B CA 1
ATOM 2871 C C . GLY B 1 102 ? -9.539 15.547 1.353 1 98.88 102 GLY B C 1
ATOM 2872 O O . GLY B 1 102 ? -8.969 16.406 2.023 1 98.88 102 GLY B O 1
ATOM 2873 N N . ARG B 1 103 ? -10.055 14.438 1.931 1 98.81 103 ARG B N 1
ATOM 2874 C CA . ARG B 1 103 ? -9.883 14.188 3.355 1 98.81 103 ARG B CA 1
ATOM 2875 C C . ARG B 1 103 ? -8.406 13.969 3.693 1 98.81 103 ARG B C 1
ATOM 2877 O O . ARG B 1 103 ? -7.707 13.242 2.99 1 98.81 103 ARG B O 1
ATOM 2884 N N . VAL B 1 104 ? -7.941 14.68 4.703 1 98.75 104 VAL B N 1
ATOM 2885 C CA . VAL B 1 104 ? -6.594 14.492 5.23 1 98.75 104 VAL B CA 1
ATOM 2886 C C . VAL B 1 104 ? -6.664 13.805 6.594 1 98.75 104 VAL B C 1
ATOM 2888 O O . VAL B 1 104 ? -7.422 14.234 7.473 1 98.75 104 VAL B O 1
ATOM 2891 N N . PHE B 1 105 ? -5.914 12.734 6.793 1 97.94 105 PHE B N 1
ATOM 2892 C CA . PHE B 1 105 ? -5.965 11.984 8.039 1 97.94 105 PHE B CA 1
ATOM 2893 C C . PHE B 1 105 ? -4.602 11.391 8.367 1 97.94 105 PHE B C 1
ATOM 2895 O O . PHE B 1 105 ? -3.705 11.375 7.523 1 97.94 105 PHE B O 1
ATOM 2902 N N . ALA B 1 106 ? -4.395 11.109 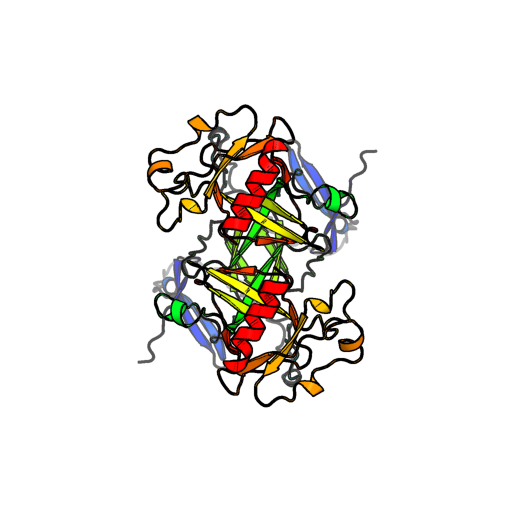9.602 1 95.94 106 ALA B N 1
ATOM 2903 C CA . ALA B 1 106 ? -3.223 10.383 10.078 1 95.94 106 ALA B CA 1
ATOM 2904 C C . ALA B 1 106 ? -3.594 8.961 10.5 1 95.94 106 ALA B C 1
ATOM 2906 O O . ALA B 1 106 ? -4.715 8.719 10.953 1 95.94 106 ALA B O 1
ATOM 2907 N N . MET B 1 107 ? -2.652 8.055 10.305 1 93.56 107 MET B N 1
ATOM 2908 C CA . MET B 1 107 ? -2.871 6.672 10.711 1 93.56 107 MET B CA 1
ATOM 2909 C C . MET B 1 107 ? -1.547 5.98 11.031 1 93.56 107 MET B C 1
ATOM 2911 O O . MET B 1 107 ? -0.48 6.492 10.68 1 93.56 107 MET B O 1
ATOM 2915 N N . LEU B 1 108 ? -1.699 4.887 11.742 1 89.75 108 LEU B N 1
ATOM 2916 C CA . LEU B 1 108 ? -0.552 4 11.898 1 89.75 108 LEU B CA 1
ATOM 2917 C C . LEU B 1 108 ? -0.341 3.166 10.641 1 89.75 108 LEU B C 1
ATOM 2919 O O . LEU B 1 108 ? -1.249 2.457 10.203 1 89.75 108 LEU B O 1
ATOM 2923 N N . TYR B 1 109 ? 0.735 3.295 10.031 1 90.44 109 TYR B N 1
ATOM 2924 C CA . TYR B 1 109 ? 1.063 2.598 8.797 1 90.44 109 TYR B CA 1
ATOM 2925 C C . TYR B 1 109 ? 2.275 1.692 8.984 1 90.44 109 TYR B C 1
ATOM 2927 O O . TYR B 1 109 ? 3.297 2.117 9.523 1 90.44 109 TYR B O 1
ATOM 2935 N N . SER B 1 110 ? 2.137 0.455 8.555 1 87.44 110 SER B N 1
ATOM 2936 C CA . SER B 1 110 ? 3.193 -0.541 8.711 1 87.44 110 SER B CA 1
ATOM 2937 C C . SER B 1 110 ? 3.699 -1.025 7.355 1 87.44 110 SER B C 1
ATOM 2939 O O . SER B 1 110 ? 2.908 -1.293 6.449 1 87.44 110 SER B O 1
ATOM 2941 N N . GLU B 1 111 ? 4.973 -1.122 7.238 1 86.62 111 GLU B N 1
ATOM 2942 C CA . GLU B 1 111 ? 5.609 -1.616 6.02 1 86.62 111 GL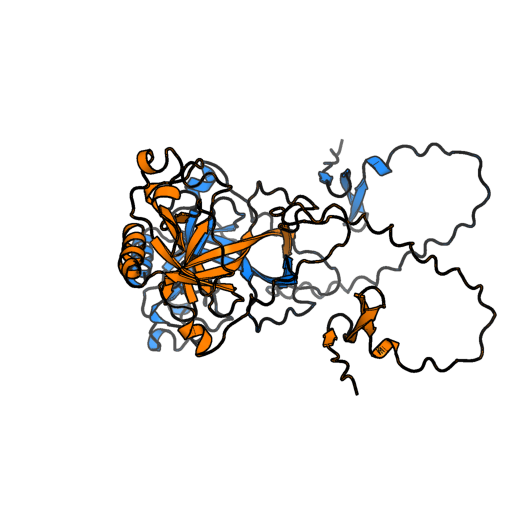U B CA 1
ATOM 2943 C C . GLU B 1 111 ? 6.809 -2.504 6.34 1 86.62 111 GLU B C 1
ATOM 2945 O O . GLU B 1 111 ? 7.363 -2.432 7.438 1 86.62 111 GLU B O 1
ATOM 2950 N N . ALA B 1 112 ? 7.062 -3.412 5.43 1 81.12 112 ALA B N 1
ATOM 2951 C CA . ALA B 1 112 ? 8.258 -4.238 5.578 1 81.12 112 ALA B CA 1
ATOM 2952 C C . ALA B 1 112 ? 9.516 -3.379 5.68 1 81.12 112 ALA B C 1
ATOM 2954 O O . ALA B 1 112 ? 9.672 -2.416 4.926 1 81.12 112 ALA B O 1
ATOM 2955 N N . ALA B 1 113 ? 10.305 -3.764 6.664 1 79.75 113 ALA B N 1
ATOM 2956 C CA . ALA B 1 113 ? 11.562 -3.027 6.805 1 79.75 113 ALA B CA 1
ATOM 2957 C C . ALA B 1 113 ? 12.555 -3.418 5.711 1 79.75 113 ALA B C 1
ATOM 2959 O O . ALA B 1 113 ? 12.648 -4.59 5.344 1 79.75 113 ALA B O 1
ATOM 2960 N N . GLY B 1 114 ? 13.031 -2.418 5.035 1 72.38 114 GLY B N 1
ATOM 2961 C CA . GLY B 1 114 ? 14.062 -2.699 4.051 1 72.38 114 GLY B CA 1
ATOM 2962 C C . GLY B 1 114 ? 15.289 -3.375 4.648 1 72.38 114 GLY B C 1
ATOM 2963 O O . GLY B 1 114 ? 15.414 -3.471 5.871 1 72.38 114 GLY B O 1
ATOM 2964 N N . GLY B 1 115 ? 16.047 -3.988 3.766 1 63.06 115 GLY B N 1
ATOM 2965 C CA . GLY B 1 115 ? 17.234 -4.719 4.148 1 63.06 115 GLY B CA 1
ATOM 2966 C C . GLY B 1 115 ? 18.188 -3.906 5.012 1 63.06 115 GLY B C 1
ATOM 2967 O O . GLY B 1 115 ? 18.922 -4.465 5.824 1 63.06 115 GLY B O 1
ATOM 2968 N N . THR B 1 116 ? 18.125 -2.672 4.82 1 58.06 116 THR B N 1
ATOM 2969 C CA . THR B 1 116 ? 19.094 -1.855 5.543 1 58.06 116 THR B CA 1
ATOM 2970 C C . THR B 1 116 ? 18.516 -1.396 6.883 1 58.06 116 THR B C 1
ATOM 2972 O O . THR B 1 116 ? 19.203 -0.735 7.664 1 58.06 116 THR B O 1
ATOM 2975 N N . ALA B 1 117 ? 17.266 -1.717 6.996 1 59.28 117 ALA B N 1
ATOM 2976 C CA . ALA B 1 117 ? 16.656 -1.262 8.242 1 59.28 117 ALA B CA 1
ATOM 2977 C C . ALA B 1 117 ? 17.188 -2.057 9.438 1 59.28 117 ALA B C 1
ATOM 2979 O O . ALA B 1 117 ? 17.281 -3.285 9.375 1 59.28 117 ALA B O 1
ATOM 2980 N N . GLN B 1 118 ? 18.125 -1.454 10.234 1 51.25 118 GLN B N 1
ATOM 2981 C CA . GLN B 1 118 ? 18.578 -2.057 11.477 1 51.25 118 GLN B CA 1
ATOM 2982 C C . GLN B 1 118 ? 17.609 -1.772 12.617 1 51.25 118 GLN B C 1
ATOM 2984 O O . GLN B 1 118 ? 17.359 -0.613 12.961 1 51.25 118 GLN B O 1
ATOM 2989 N N . ALA B 1 119 ? 16.719 -2.773 12.859 1 53.81 119 ALA B N 1
ATOM 2990 C CA . ALA B 1 119 ? 15.875 -2.615 14.047 1 53.81 119 ALA B CA 1
ATOM 2991 C C . ALA B 1 119 ? 16.719 -2.293 15.273 1 53.81 119 ALA B C 1
ATOM 2993 O O . ALA B 1 119 ? 17.625 -3.051 15.633 1 53.81 119 ALA B O 1
ATOM 2994 N N . GLN B 1 120 ? 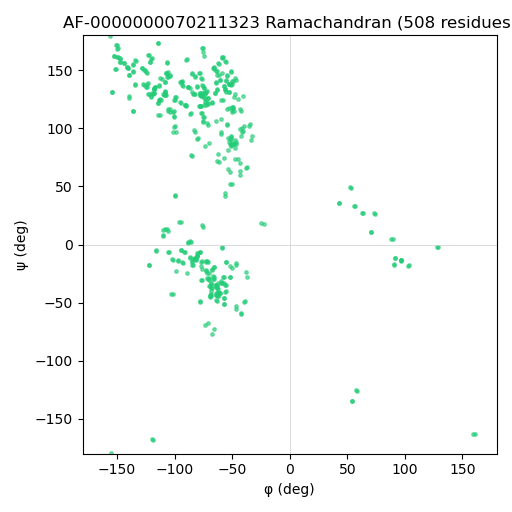16.859 -1.034 15.523 1 51.56 120 GLN B N 1
ATOM 2995 C CA . GLN B 1 120 ? 17.516 -0.754 16.797 1 51.56 120 GLN B CA 1
ATOM 2996 C C . GLN B 1 120 ? 16.625 -1.174 17.969 1 51.56 120 GLN B C 1
ATOM 2998 O O . GLN B 1 120 ? 15.414 -0.986 17.938 1 51.56 120 GLN B O 1
ATOM 3003 N N . PRO B 1 121 ? 17.109 -2.062 18.859 1 48.25 121 PRO B N 1
ATOM 3004 C CA . PRO B 1 121 ? 16.359 -2.609 20 1 48.25 121 PRO B CA 1
ATOM 3005 C C . PRO B 1 121 ? 15.445 -1.573 20.656 1 48.25 121 PRO B C 1
ATOM 3007 O O . PRO B 1 121 ? 14.367 -1.914 21.141 1 48.25 121 PRO B O 1
ATOM 3010 N N . ASN B 1 122 ? 15.906 -0.316 20.516 1 48.12 122 ASN B N 1
ATOM 3011 C CA . ASN B 1 122 ? 15.133 0.677 21.266 1 48.12 122 ASN B CA 1
ATOM 3012 C C . ASN B 1 122 ? 14.258 1.512 20.328 1 48.12 122 ASN B C 1
ATOM 3014 O O . ASN B 1 122 ? 13.656 2.498 20.75 1 48.12 122 ASN B O 1
ATOM 3018 N N . ASP B 1 123 ? 14.281 0.909 19.141 1 60.34 123 ASP B N 1
ATOM 3019 C CA . ASP B 1 123 ? 13.422 1.668 18.234 1 60.34 123 ASP B CA 1
ATOM 3020 C C . ASP B 1 123 ? 12.039 1.02 18.109 1 60.34 123 ASP B C 1
ATOM 3022 O O . ASP B 1 123 ? 11.891 0.006 17.422 1 60.34 123 ASP B O 1
ATOM 3026 N N . ASP B 1 124 ? 11.102 1.53 18.891 1 66 124 ASP B N 1
ATOM 3027 C CA . ASP B 1 124 ? 9.75 1.004 18.984 1 66 124 ASP B CA 1
ATOM 3028 C C . ASP B 1 124 ? 9.062 1.019 17.609 1 66 124 ASP B C 1
ATOM 3030 O O . ASP B 1 124 ? 7.984 0.452 17.438 1 66 124 ASP B O 1
ATOM 3034 N N . ALA B 1 125 ? 9.82 1.55 16.688 1 76.44 125 ALA B N 1
ATOM 3035 C CA . ALA B 1 125 ? 9.211 1.623 15.367 1 76.44 125 ALA B CA 1
ATOM 3036 C C . ALA B 1 125 ? 9.391 0.31 14.609 1 76.44 125 ALA B C 1
ATOM 3038 O O . ALA B 1 125 ? 8.695 0.06 13.617 1 76.44 125 ALA B O 1
ATOM 3039 N N . TYR B 1 126 ? 10.258 -0.49 15.117 1 78.88 126 TYR B N 1
ATOM 3040 C CA . TYR B 1 126 ? 10.523 -1.756 14.445 1 78.88 126 TYR B CA 1
ATOM 3041 C C . TYR B 1 126 ? 10.039 -2.932 15.281 1 78.88 126 TYR B C 1
ATOM 3043 O O . TYR B 1 126 ? 10.305 -3 16.484 1 78.88 126 TYR B O 1
ATOM 3051 N N . THR B 1 127 ? 9.258 -3.732 14.742 1 79.25 127 THR B N 1
ATOM 3052 C CA . THR B 1 127 ? 8.68 -4.875 15.438 1 79.25 127 THR B CA 1
ATOM 3053 C C . THR B 1 127 ? 8.914 -6.164 14.656 1 79.25 127 THR B C 1
ATOM 3055 O O . THR B 1 127 ? 8.797 -6.18 13.43 1 79.25 127 THR B O 1
ATOM 3058 N N . LEU B 1 128 ? 9.234 -7.141 15.391 1 78.31 128 LEU B N 1
ATOM 3059 C CA . LEU B 1 128 ? 9.344 -8.461 14.781 1 78.31 128 LEU B CA 1
ATOM 3060 C C . LEU B 1 128 ? 7.957 -9.047 14.508 1 78.31 128 LEU B C 1
ATOM 3062 O O . LEU B 1 128 ? 7.062 -8.953 15.352 1 78.31 128 LEU B O 1
ATOM 3066 N N . VAL B 1 129 ? 7.836 -9.5 13.289 1 78.12 129 VAL B N 1
ATOM 3067 C CA . VAL B 1 129 ? 6.566 -10.117 12.914 1 78.12 129 VAL B CA 1
ATOM 3068 C C . VAL B 1 129 ? 6.793 -11.57 12.508 1 78.12 129 VAL B C 1
ATOM 3070 O O . VAL B 1 129 ? 7.848 -12.148 12.797 1 78.12 129 VAL B O 1
ATOM 3073 N N . ARG B 1 130 ? 5.707 -12.062 11.93 1 77 130 ARG B N 1
ATOM 3074 C CA . ARG B 1 130 ? 5.738 -13.461 11.484 1 77 130 ARG B CA 1
ATOM 3075 C C . ARG B 1 130 ? 6.992 -13.742 10.664 1 77 130 ARG B C 1
ATOM 3077 O O . ARG B 1 130 ? 7.402 -12.922 9.844 1 77 130 ARG B O 1
ATOM 3084 N N . PHE B 1 131 ? 7.629 -15.031 10.883 1 79.06 131 PHE B N 1
ATOM 3085 C CA . PHE B 1 131 ? 8.789 -15.516 10.148 1 79.06 131 PHE B CA 1
ATOM 3086 C C . PHE B 1 131 ? 10.039 -14.734 10.531 1 79.06 131 PHE B C 1
ATOM 3088 O O . PHE B 1 131 ? 11 -14.672 9.758 1 79.06 131 PHE B O 1
ATOM 3095 N N . ASN B 1 132 ? 9.93 -13.953 11.547 1 76.69 132 ASN B N 1
ATOM 3096 C CA . ASN B 1 132 ? 11.055 -13.203 12.102 1 76.69 132 ASN B CA 1
ATOM 3097 C C . ASN B 1 132 ? 11.453 -12.039 11.203 1 76.69 132 ASN B C 1
ATOM 3099 O O . ASN B 1 132 ? 12.633 -11.695 11.109 1 76.69 132 ASN B O 1
ATOM 3103 N N . GLU B 1 133 ? 10.5 -11.656 10.555 1 82 133 GLU B N 1
ATOM 3104 C CA . GLU B 1 133 ? 10.727 -10.469 9.742 1 82 133 GLU B CA 1
ATOM 3105 C C . GLU B 1 133 ? 10.414 -9.195 10.516 1 82 133 GLU B C 1
ATOM 3107 O O . GLU B 1 133 ? 9.75 -9.242 11.555 1 82 133 GLU B O 1
ATOM 3112 N N . VAL B 1 134 ? 11 -8.148 10.016 1 81.44 134 VAL B N 1
ATOM 3113 C CA . VAL B 1 134 ? 10.859 -6.883 10.734 1 81.44 134 VAL B CA 1
ATOM 3114 C C . VAL B 1 134 ? 9.938 -5.949 9.961 1 81.44 134 VAL B C 1
ATOM 3116 O O . VAL B 1 134 ? 10.055 -5.812 8.742 1 81.44 134 VAL B O 1
ATOM 3119 N N . VAL B 1 135 ? 9.031 -5.414 10.68 1 84.44 135 VAL B N 1
ATOM 3120 C CA . VAL B 1 135 ? 8.133 -4.41 10.109 1 84.44 135 VAL B CA 1
ATOM 3121 C C . VAL B 1 135 ? 8.398 -3.057 10.766 1 84.44 135 VAL B C 1
ATOM 3123 O O . VAL B 1 135 ? 8.633 -2.98 11.977 1 84.44 135 VAL B O 1
ATOM 3126 N N . HIS B 1 136 ? 8.438 -2.055 9.922 1 86.5 136 HIS B N 1
ATOM 3127 C CA . HIS B 1 136 ? 8.531 -0.673 10.375 1 86.5 136 HIS B CA 1
ATOM 3128 C C . HIS B 1 136 ? 7.148 -0.033 10.484 1 86.5 136 HIS B C 1
ATOM 3130 O O . HIS B 1 136 ? 6.379 -0.038 9.523 1 86.5 136 HIS B O 1
ATOM 3136 N N . THR B 1 137 ? 6.863 0.421 11.664 1 86.31 137 THR B N 1
ATOM 3137 C CA . THR B 1 137 ? 5.559 1.027 11.914 1 86.31 137 THR B CA 1
ATOM 3138 C C . THR B 1 137 ? 5.715 2.475 12.375 1 86.31 137 THR B C 1
ATOM 3140 O O . THR B 1 137 ? 6.492 2.762 13.281 1 86.31 137 THR B O 1
ATOM 3143 N N . ASN B 1 138 ? 5.016 3.379 11.688 1 85.94 138 ASN B N 1
ATOM 3144 C CA . ASN B 1 138 ? 5.02 4.789 12.062 1 85.94 138 ASN B CA 1
ATOM 3145 C C . ASN B 1 138 ? 3.701 5.469 11.711 1 85.94 138 ASN B C 1
ATOM 3147 O O . ASN B 1 138 ? 2.902 4.926 10.945 1 85.94 138 ASN B O 1
ATOM 3151 N N . ILE B 1 139 ? 3.475 6.621 12.367 1 89.25 139 ILE B N 1
ATOM 3152 C CA . ILE B 1 139 ? 2.309 7.418 12.008 1 89.25 139 ILE B CA 1
ATOM 3153 C C . ILE B 1 139 ? 2.57 8.156 10.695 1 89.25 139 ILE B C 1
ATOM 3155 O O . ILE B 1 139 ? 3.613 8.797 10.539 1 89.25 139 ILE B O 1
ATOM 3159 N N . ARG B 1 140 ? 1.669 7.996 9.781 1 93.75 140 ARG B N 1
ATOM 3160 C CA . ARG B 1 140 ? 1.76 8.68 8.492 1 93.75 140 ARG B CA 1
ATOM 3161 C C . ARG B 1 140 ? 0.482 9.461 8.203 1 93.75 140 ARG B C 1
ATOM 3163 O O . ARG B 1 140 ? -0.591 9.117 8.695 1 93.75 140 ARG B O 1
ATOM 3170 N N . ARG B 1 141 ? 0.688 10.508 7.473 1 97.44 141 ARG B N 1
ATOM 3171 C CA . ARG B 1 141 ? -0.442 11.32 7.039 1 97.44 141 ARG B CA 1
ATOM 3172 C C . ARG B 1 141 ? -0.737 11.102 5.559 1 97.44 141 ARG B C 1
ATOM 3174 O O . ARG B 1 141 ? 0.184 10.953 4.75 1 97.44 141 ARG B O 1
ATOM 3181 N N . PHE B 1 142 ? -2.049 11.133 5.223 1 98.44 142 PHE B N 1
ATOM 3182 C CA . PHE B 1 142 ? -2.498 10.891 3.857 1 98.44 142 PHE B CA 1
ATOM 3183 C C . PHE B 1 142 ? -3.57 11.898 3.453 1 98.44 142 PHE B C 1
ATOM 3185 O O . PHE B 1 142 ? -4.254 12.461 4.309 1 98.44 142 PHE B O 1
ATOM 3192 N N . VAL B 1 143 ? -3.652 12.109 2.18 1 98.88 143 VAL B N 1
ATOM 3193 C CA . VAL B 1 143 ? -4.77 12.836 1.588 1 98.88 143 VAL B CA 1
ATOM 3194 C C . VAL B 1 143 ? -5.465 11.961 0.547 1 98.88 143 VAL B C 1
ATOM 3196 O O . VAL B 1 143 ? -4.809 11.383 -0.325 1 98.88 143 VAL B O 1
ATOM 3199 N N . VAL B 1 144 ? -6.762 11.844 0.646 1 98.81 144 VAL B N 1
ATOM 3200 C CA . VAL B 1 144 ? -7.535 10.984 -0.242 1 98.81 144 VAL B CA 1
ATOM 3201 C C . VAL B 1 144 ? -7.641 11.633 -1.622 1 98.81 144 VAL B C 1
ATOM 3203 O O . VAL B 1 144 ? -7.988 12.805 -1.74 1 98.81 144 VAL B O 1
ATOM 3206 N N . VAL B 1 145 ? -7.422 10.836 -2.668 1 98.62 145 VAL B N 1
ATOM 3207 C CA . VAL B 1 145 ? -7.465 11.391 -4.016 1 98.62 145 VAL B CA 1
ATOM 3208 C C . VAL B 1 145 ? -8.508 10.656 -4.848 1 98.62 145 VAL B C 1
ATOM 3210 O O . VAL B 1 145 ? -8.93 11.141 -5.898 1 98.62 145 VAL B O 1
ATOM 3213 N N . GLU B 1 146 ? -8.906 9.5 -4.398 1 97.94 146 GLU B N 1
ATOM 3214 C CA . GLU B 1 146 ? -9.945 8.75 -5.102 1 97.94 146 GLU B CA 1
ATOM 3215 C C . GLU B 1 146 ? -10.688 7.812 -4.152 1 97.94 146 GLU B C 1
ATOM 3217 O O . GLU B 1 146 ? -10.062 7.121 -3.342 1 97.94 146 GLU B O 1
ATOM 3222 N N . ASP B 1 147 ? -12.016 7.879 -4.234 1 96.25 147 ASP B N 1
ATOM 3223 C CA . ASP B 1 147 ? -12.867 6.98 -3.459 1 96.25 147 ASP B CA 1
ATOM 3224 C C . ASP B 1 147 ? -13.18 5.711 -4.242 1 96.25 147 ASP B C 1
ATOM 3226 O O . ASP B 1 147 ? -13.695 5.777 -5.363 1 96.25 147 ASP B O 1
ATOM 3230 N N . LYS B 1 148 ? -12.805 4.551 -3.727 1 94.69 148 LYS B N 1
ATOM 3231 C CA . LYS B 1 148 ? -13.078 3.242 -4.309 1 94.69 148 LYS B CA 1
ATOM 3232 C C . LYS B 1 148 ? -14.008 2.424 -3.412 1 94.69 148 LYS B C 1
ATOM 3234 O O . LYS B 1 148 ? -14.383 2.877 -2.33 1 94.69 148 LYS B O 1
ATOM 3239 N N . HIS B 1 149 ? -14.422 1.278 -3.908 1 88.62 149 HIS B N 1
ATOM 3240 C CA . HIS B 1 149 ? -15.273 0.398 -3.109 1 88.62 149 HIS B CA 1
ATOM 3241 C C . HIS B 1 149 ? -14.461 -0.311 -2.027 1 88.62 149 HIS B C 1
ATOM 3243 O O . HIS B 1 149 ? -13.648 -1.184 -2.33 1 88.62 149 HIS B O 1
ATOM 3249 N N . GLY B 1 150 ? -14.711 0.091 -0.777 1 89.5 150 GLY B N 1
ATOM 3250 C CA . GLY B 1 150 ? -14.102 -0.581 0.36 1 89.5 150 GLY B CA 1
ATOM 3251 C C . GLY B 1 150 ? -12.766 0.022 0.768 1 89.5 150 GLY B C 1
ATOM 3252 O O . GLY B 1 150 ? -12.273 -0.241 1.864 1 89.5 150 GLY B O 1
ATOM 3253 N N . PHE B 1 151 ? -12.211 0.783 -0.126 1 94.62 151 PHE B N 1
ATOM 3254 C CA . PHE B 1 151 ? -10.93 1.423 0.155 1 94.62 151 PHE B CA 1
ATOM 3255 C C . PHE B 1 151 ? -10.805 2.742 -0.599 1 94.62 151 PHE B C 1
ATOM 3257 O O . PHE B 1 151 ? -11.688 3.1 -1.382 1 94.62 151 PHE B O 1
ATOM 3264 N N . VAL B 1 152 ? -9.734 3.523 -0.286 1 97.81 152 VAL B N 1
ATOM 3265 C CA . VAL B 1 152 ? -9.453 4.758 -1.014 1 97.81 152 VAL B CA 1
ATOM 3266 C C . VAL B 1 152 ? -8 4.75 -1.491 1 97.81 152 VAL B C 1
ATOM 3268 O O . VAL B 1 152 ? -7.148 4.078 -0.903 1 97.81 152 VAL B O 1
ATOM 3271 N N . TYR B 1 153 ? -7.805 5.418 -2.527 1 98 153 TYR B N 1
ATOM 3272 C CA . TYR B 1 153 ? -6.438 5.781 -2.883 1 98 153 TYR B CA 1
ATOM 3273 C C . TYR B 1 153 ? -6.039 7.102 -2.23 1 98 153 TYR B C 1
ATOM 3275 O O . TYR B 1 153 ? -6.816 8.055 -2.219 1 98 153 TYR B O 1
ATOM 3283 N N . ALA B 1 154 ? -4.898 7.117 -1.707 1 98.56 154 ALA B N 1
ATOM 3284 C CA . ALA B 1 154 ? -4.418 8.312 -1.016 1 98.56 154 ALA B CA 1
ATOM 3285 C C . ALA B 1 154 ? -2.934 8.539 -1.281 1 98.56 154 ALA B C 1
ATOM 3287 O O . ALA B 1 154 ? -2.195 7.594 -1.572 1 98.56 154 ALA B O 1
ATOM 3288 N N . CYS B 1 155 ? -2.551 9.773 -1.201 1 98.56 155 CYS B N 1
ATOM 3289 C CA . CYS B 1 155 ? -1.148 10.164 -1.318 1 98.56 155 CYS B CA 1
ATOM 3290 C C . CYS B 1 155 ? -0.562 10.508 0.046 1 98.56 155 CYS B C 1
ATOM 3292 O O . CYS B 1 155 ? -1.246 11.086 0.892 1 98.56 155 CYS B O 1
ATOM 3294 N N . GLY B 1 156 ? 0.702 10.172 0.161 1 97.81 156 GLY B N 1
ATOM 3295 C CA . GLY B 1 156 ? 1.368 10.438 1.427 1 97.81 156 GLY B CA 1
ATOM 3296 C C . GLY B 1 156 ? 1.776 11.883 1.598 1 97.81 156 GLY B C 1
ATOM 3297 O O . GLY B 1 156 ? 2.111 12.562 0.622 1 97.81 156 GLY B O 1
ATOM 3298 N N . ILE B 1 157 ? 1.74 12.32 2.807 1 97.94 157 ILE B N 1
ATOM 3299 C CA . ILE B 1 157 ? 2.242 13.625 3.223 1 97.94 157 ILE B CA 1
ATOM 3300 C C . ILE B 1 157 ? 3.455 13.445 4.133 1 97.94 157 ILE B C 1
ATOM 3302 O O . ILE B 1 157 ? 3.373 12.766 5.16 1 97.94 157 ILE B O 1
ATOM 3306 N N . GLY B 1 158 ? 4.562 14.047 3.771 1 95.56 158 GLY B N 1
ATOM 3307 C CA . GLY B 1 158 ? 5.773 13.883 4.559 1 95.56 158 GLY B CA 1
ATOM 3308 C C . GLY B 1 158 ? 6.664 15.109 4.555 1 95.56 158 GLY B C 1
ATOM 3309 O O . GLY B 1 158 ? 6.492 16 3.719 1 95.56 158 GLY B O 1
ATOM 3310 N N . THR B 1 159 ? 7.555 15.156 5.566 1 95.75 159 THR B N 1
ATOM 3311 C CA . THR B 1 159 ? 8.484 16.281 5.684 1 95.75 159 THR B CA 1
ATOM 3312 C C . THR B 1 159 ? 9.875 15.875 5.191 1 95.75 159 THR B C 1
ATOM 3314 O O . THR B 1 159 ? 10.75 16.734 5.016 1 95.75 159 THR B O 1
ATOM 3317 N N . TYR B 1 160 ? 10.047 14.562 5.016 1 91.69 160 TYR B N 1
ATOM 3318 C CA . TYR B 1 160 ? 11.344 14.008 4.637 1 91.69 160 TYR B CA 1
ATOM 3319 C C . TYR B 1 160 ? 12.438 14.492 5.578 1 91.69 160 TYR B C 1
ATOM 3321 O O . TYR B 1 160 ? 13.469 15 5.129 1 91.69 160 TYR B O 1
ATOM 3329 N N . SER B 1 161 ? 12.133 14.344 6.82 1 89.19 161 SER B N 1
ATOM 3330 C CA . SER B 1 161 ? 13.039 14.734 7.895 1 89.19 161 SER B CA 1
ATOM 3331 C C . SER B 1 161 ? 13.445 16.203 7.773 1 89.19 161 SER B C 1
ATOM 3333 O O . SER B 1 161 ? 14.609 16.547 7.957 1 89.19 161 SER B O 1
ATOM 3335 N N . GLY B 1 162 ? 12.586 16.969 7.312 1 92.81 162 GLY B N 1
ATOM 3336 C CA . GLY B 1 162 ? 12.789 18.406 7.242 1 92.81 162 GLY B CA 1
ATOM 3337 C C . GLY B 1 162 ? 13.469 18.859 5.961 1 92.81 162 GLY B C 1
ATOM 3338 O O . GLY B 1 162 ? 13.719 20.047 5.77 1 92.81 162 GLY B O 1
ATOM 3339 N N . ARG B 1 163 ? 13.711 17.938 5.027 1 93.19 163 ARG B N 1
ATOM 3340 C CA . ARG B 1 163 ? 14.43 18.281 3.803 1 93.19 163 ARG B CA 1
ATOM 3341 C C . ARG B 1 163 ? 13.461 18.562 2.658 1 93.19 163 ARG B C 1
ATOM 3343 O O . ARG B 1 163 ? 13.859 19.078 1.616 1 93.19 163 ARG B O 1
ATOM 3350 N N . GLY B 1 164 ? 12.203 18.188 2.865 1 94.75 164 GLY B N 1
ATOM 3351 C CA . GLY B 1 164 ? 11.266 18.328 1.763 1 94.75 164 GLY B CA 1
ATOM 3352 C C . GLY B 1 164 ? 11.727 17.641 0.491 1 94.75 164 GLY B C 1
ATOM 3353 O O . GLY B 1 164 ? 12.172 16.5 0.527 1 94.75 164 GLY B O 1
ATOM 3354 N N . THR B 1 165 ? 11.578 18.359 -0.609 1 95.56 165 THR B N 1
ATOM 3355 C CA . THR B 1 165 ? 11.891 17.734 -1.89 1 95.56 165 THR B CA 1
ATOM 3356 C C . THR B 1 165 ? 13.383 17.859 -2.203 1 95.56 165 THR B C 1
ATOM 3358 O O . THR B 1 165 ? 13.828 17.469 -3.279 1 95.56 165 THR B O 1
ATOM 3361 N N . LEU B 1 166 ? 14.156 18.453 -1.291 1 94.25 166 LEU B N 1
ATOM 3362 C CA . LEU B 1 166 ? 15.602 18.516 -1.442 1 94.25 166 LEU B CA 1
ATOM 3363 C C . LEU B 1 166 ? 16.25 17.203 -1.022 1 94.25 166 LEU B C 1
ATOM 3365 O O . LEU B 1 166 ? 17.469 17.031 -1.206 1 94.25 166 LEU B O 1
ATOM 3369 N N . LYS B 1 167 ? 15.492 16.375 -0.45 1 92.12 167 LYS B N 1
ATOM 3370 C CA . LYS B 1 167 ? 15.992 15.047 -0.133 1 92.12 167 LYS B CA 1
ATOM 3371 C C . LYS B 1 167 ? 16.531 14.352 -1.38 1 92.12 167 LYS B C 1
ATOM 3373 O O . LYS B 1 167 ? 15.906 14.398 -2.443 1 92.12 167 LYS B O 1
ATOM 3378 N N . GLU B 1 168 ? 17.578 13.656 -1.212 1 89.31 168 GLU B N 1
ATOM 3379 C CA . GLU B 1 168 ? 18.188 12.938 -2.332 1 89.31 168 GLU B CA 1
ATOM 3380 C C . GLU B 1 168 ? 17.234 11.875 -2.873 1 89.31 168 GLU B C 1
ATOM 3382 O O . GLU B 1 168 ? 16.594 11.156 -2.104 1 89.31 168 GLU B O 1
ATOM 3387 N N . GLY B 1 169 ? 17.094 11.82 -4.223 1 87.5 169 GLY B N 1
ATOM 3388 C CA . GLY B 1 169 ? 16.266 10.805 -4.855 1 87.5 169 GLY B CA 1
ATOM 3389 C C . GLY B 1 169 ? 14.828 11.25 -5.059 1 87.5 169 GLY B C 1
ATOM 3390 O O . GLY B 1 169 ? 14.07 10.602 -5.785 1 87.5 169 GLY B O 1
ATOM 3391 N N . CYS B 1 170 ? 14.523 12.312 -4.461 1 90.81 170 CYS B N 1
ATOM 3392 C CA . CYS B 1 170 ? 13.172 12.836 -4.602 1 90.81 170 CYS B CA 1
ATOM 3393 C C . CYS B 1 170 ? 12.984 13.508 -5.957 1 90.81 170 CYS B C 1
ATOM 3395 O O . CYS B 1 170 ? 13.906 14.148 -6.465 1 90.81 170 CYS B O 1
ATOM 3397 N N . VAL B 1 171 ? 11.797 13.328 -6.516 1 94.56 171 VAL B N 1
ATOM 3398 C CA . VAL B 1 171 ? 11.414 14.047 -7.727 1 94.56 171 VAL B CA 1
ATOM 3399 C C . VAL B 1 171 ? 10.523 15.234 -7.363 1 94.56 171 VAL B C 1
ATOM 3401 O O . VAL B 1 171 ? 9.32 15.07 -7.145 1 94.56 171 VAL B O 1
ATOM 3404 N N . PRO B 1 172 ? 11.086 16.406 -7.363 1 96.12 172 PRO B N 1
ATOM 3405 C CA . PRO B 1 172 ? 10.359 17.562 -6.867 1 96.12 172 PRO B CA 1
ATOM 3406 C C . PRO B 1 172 ? 9.055 17.812 -7.625 1 96.12 172 PRO B C 1
ATOM 3408 O O . PRO B 1 172 ? 8.055 18.219 -7.027 1 96.12 172 PRO B O 1
ATOM 3411 N N . GLU B 1 173 ? 8.992 17.516 -8.883 1 96.19 173 GLU B N 1
ATOM 3412 C CA . GLU B 1 173 ? 7.836 17.781 -9.727 1 96.19 173 GLU B CA 1
ATOM 3413 C C . GLU B 1 173 ? 6.629 16.953 -9.297 1 96.19 173 GLU B C 1
ATOM 3415 O O . GLU B 1 173 ? 5.488 17.281 -9.625 1 96.19 173 GLU B O 1
ATOM 3420 N N . GLU B 1 174 ? 6.855 15.906 -8.562 1 96.75 174 GLU B N 1
ATOM 3421 C CA . GLU B 1 174 ? 5.777 15.031 -8.109 1 96.75 174 GLU B CA 1
ATOM 3422 C C . GLU B 1 174 ? 5.195 15.516 -6.785 1 96.75 174 GLU B C 1
ATOM 3424 O O . GLU B 1 174 ? 4.316 14.867 -6.211 1 96.75 174 GLU B O 1
ATOM 3429 N N . HIS B 1 175 ? 5.711 16.609 -6.297 1 97.88 175 HIS B N 1
ATOM 3430 C CA . HIS B 1 175 ? 5.328 17.062 -4.965 1 97.88 175 HIS B CA 1
ATOM 3431 C C . HIS B 1 175 ? 4.742 18.469 -5.004 1 97.88 175 HIS B C 1
ATOM 3433 O O . HIS B 1 175 ? 4.93 19.203 -5.98 1 97.88 175 HIS B O 1
ATOM 3439 N N . THR B 1 176 ? 4.082 18.797 -3.963 1 98.19 176 THR B N 1
ATOM 3440 C CA . THR B 1 176 ? 3.697 20.188 -3.699 1 98.19 176 THR B CA 1
ATOM 3441 C C . THR B 1 176 ? 3.621 20.453 -2.197 1 98.19 176 THR B C 1
ATOM 3443 O O . THR B 1 176 ? 3.666 19.516 -1.396 1 98.19 176 THR B O 1
ATOM 3446 N N . ILE B 1 177 ? 3.527 21.688 -1.872 1 98.06 177 ILE B N 1
ATOM 3447 C CA . ILE B 1 177 ? 3.346 22.141 -0.495 1 98.06 177 ILE B CA 1
ATOM 3448 C C . ILE B 1 177 ? 1.904 21.891 -0.058 1 98.06 177 ILE B C 1
ATOM 3450 O O . ILE B 1 177 ? 0.968 22.109 -0.829 1 98.06 177 ILE B O 1
ATOM 3454 N N . VAL B 1 178 ? 1.707 21.406 1.118 1 98.69 178 VAL B N 1
ATOM 3455 C CA . VAL B 1 178 ? 0.413 21.359 1.791 1 98.69 178 VAL B CA 1
ATOM 3456 C C . VAL B 1 178 ? 0.471 22.188 3.074 1 98.69 178 VAL B C 1
ATOM 3458 O O . VAL B 1 178 ? 1.448 22.109 3.822 1 98.69 178 VAL B O 1
ATOM 3461 N N . TYR B 1 179 ? -0.542 23 3.287 1 98.25 179 TYR B N 1
ATOM 3462 C CA . TYR B 1 179 ? -0.543 23.922 4.426 1 98.25 179 TYR B CA 1
ATOM 3463 C C . TYR B 1 179 ? -1.945 24.062 5.004 1 98.25 179 TYR B C 1
ATOM 3465 O O . TYR B 1 179 ? -2.936 23.766 4.332 1 98.25 179 TYR B O 1
ATOM 3473 N N . LEU B 1 180 ? -1.989 24.453 6.273 1 98.12 180 LEU B N 1
ATOM 3474 C CA . LEU B 1 180 ? -3.279 24.672 6.922 1 98.12 180 LEU B CA 1
ATOM 3475 C C . LEU B 1 180 ? -3.801 26.078 6.648 1 98.12 180 LEU B C 1
ATOM 3477 O O . LEU B 1 180 ? -3.018 27.031 6.559 1 98.12 180 LEU B O 1
ATOM 3481 N N . SER B 1 181 ? -5.109 26.125 6.578 1 97.69 181 SER B N 1
ATOM 3482 C CA . SER B 1 181 ? -5.738 27.438 6.457 1 97.69 181 SER B CA 1
ATOM 3483 C C . SER B 1 181 ? -5.223 28.391 7.52 1 97.69 181 SER B C 1
ATOM 3485 O O . SER B 1 181 ? -5.062 28.016 8.68 1 97.69 181 SER B O 1
ATOM 3487 N N . GLY B 1 182 ? -4.953 29.656 7.113 1 95.12 182 GLY B N 1
ATOM 3488 C CA . GLY B 1 182 ? -4.402 30.656 8.016 1 95.12 182 GLY B CA 1
ATOM 3489 C C . GLY B 1 182 ? -2.895 30.797 7.91 1 95.12 182 GLY B C 1
ATOM 3490 O O . GLY B 1 182 ? -2.309 31.719 8.461 1 95.12 182 GLY B O 1
ATOM 3491 N N . THR B 1 183 ? -2.303 29.844 7.27 1 95.56 183 THR B N 1
ATOM 3492 C CA . THR B 1 183 ? -0.862 29.875 7.039 1 95.56 183 THR B CA 1
ATOM 3493 C C . THR B 1 183 ? -0.546 30.484 5.676 1 95.56 183 THR B C 1
ATOM 3495 O O . THR B 1 183 ? -1.236 30.203 4.691 1 95.56 183 THR B O 1
ATOM 3498 N N . ASP B 1 184 ? 0.472 31.281 5.578 1 95.75 184 ASP B N 1
ATOM 3499 C CA . ASP B 1 184 ? 0.962 31.781 4.301 1 95.75 184 ASP B CA 1
ATOM 3500 C C . ASP B 1 184 ? 1.744 30.703 3.549 1 95.75 184 ASP B C 1
ATOM 3502 O O . ASP B 1 184 ? 2.822 30.297 3.986 1 95.75 184 ASP B O 1
ATOM 3506 N N . PRO B 1 185 ? 1.22 30.25 2.441 1 94.75 185 PRO B N 1
ATOM 3507 C CA . PRO B 1 185 ? 1.926 29.203 1.706 1 94.75 185 PRO B CA 1
ATOM 3508 C C . PRO B 1 185 ? 3.322 29.625 1.258 1 94.75 185 PRO B C 1
ATOM 3510 O O . PRO B 1 185 ? 4.215 28.797 1.114 1 94.75 185 PRO B O 1
ATOM 3513 N N . GLY B 1 186 ? 3.568 30.906 0.965 1 94.31 186 GLY B N 1
ATOM 3514 C CA . GLY B 1 186 ? 4.883 31.406 0.593 1 94.31 186 GLY B CA 1
ATOM 3515 C C . GLY B 1 186 ? 5.945 31.141 1.641 1 94.31 186 GLY B C 1
ATOM 3516 O O . GLY B 1 186 ? 7.121 30.969 1.311 1 94.31 186 GLY B O 1
ATOM 3517 N N . SER B 1 187 ? 5.496 31.062 2.885 1 94.19 187 SER B N 1
ATOM 3518 C CA . SER B 1 187 ? 6.422 30.828 3.986 1 94.19 187 SER B CA 1
ATOM 3519 C C . SER B 1 187 ? 6.789 29.344 4.098 1 94.19 187 SER B C 1
ATOM 3521 O O . SER B 1 187 ? 7.672 28.984 4.875 1 94.19 187 SER B O 1
ATOM 3523 N N . CYS B 1 188 ? 6.152 28.531 3.336 1 95.5 188 CYS B N 1
ATOM 3524 C CA . CYS B 1 188 ? 6.324 27.094 3.463 1 95.5 188 CYS B CA 1
ATOM 3525 C C . CYS B 1 188 ? 7.375 26.578 2.488 1 95.5 188 CYS B C 1
ATOM 3527 O O . CYS B 1 188 ? 7.777 25.422 2.557 1 95.5 188 CYS B O 1
ATOM 3529 N N . TYR B 1 189 ? 7.902 27.438 1.628 1 94.81 189 TYR B N 1
ATOM 3530 C CA . TYR B 1 189 ? 8.938 27.016 0.688 1 94.81 189 TYR B CA 1
ATOM 3531 C C . TYR B 1 189 ? 10.289 26.891 1.379 1 94.81 189 TYR B C 1
ATOM 3533 O O . TYR B 1 189 ? 10.695 27.797 2.115 1 94.81 189 TYR B O 1
ATOM 3541 N N . LEU B 1 190 ? 10.875 25.781 1.174 1 95.88 190 LEU B N 1
ATOM 3542 C CA . LEU B 1 190 ? 12.289 25.672 1.521 1 95.88 190 LEU B CA 1
ATOM 3543 C C . LEU B 1 190 ? 13.164 26.234 0.404 1 95.88 190 LEU B C 1
ATOM 3545 O O . LEU B 1 190 ? 12.859 26.062 -0.777 1 95.88 190 LEU B O 1
ATOM 3549 N N . ARG B 1 191 ? 14.234 26.828 0.835 1 94.31 191 ARG B N 1
ATOM 3550 C CA . ARG B 1 191 ? 15.133 27.406 -0.161 1 94.31 191 ARG B CA 1
ATOM 3551 C C . ARG B 1 191 ? 15.641 26.344 -1.12 1 94.31 191 ARG B C 1
ATOM 3553 O O . ARG B 1 191 ? 16.172 25.312 -0.689 1 94.31 191 ARG B O 1
ATOM 3560 N N . GLY B 1 192 ? 15.406 26.594 -2.451 1 94.94 192 GLY B N 1
ATOM 3561 C CA . GLY B 1 192 ? 15.93 25.672 -3.455 1 94.94 192 GLY B CA 1
ATOM 3562 C C . GLY B 1 192 ? 14.867 24.75 -4.027 1 94.94 192 GLY B C 1
ATOM 3563 O O . GLY B 1 192 ? 15.047 24.188 -5.109 1 94.94 192 GLY B O 1
ATOM 3564 N N . GLU B 1 193 ? 13.672 24.547 -3.406 1 95 193 GLU B N 1
ATOM 3565 C CA . GLU B 1 193 ? 12.672 23.578 -3.83 1 95 193 GLU B CA 1
ATOM 3566 C C . GLU B 1 193 ? 12.023 23.984 -5.148 1 95 193 GLU B C 1
ATOM 3568 O O . GLU B 1 193 ? 11.828 23.156 -6.039 1 95 193 GLU B O 1
ATOM 3573 N N . TYR B 1 194 ? 11.734 25.281 -5.176 1 94.19 194 TYR B N 1
ATOM 3574 C CA . TYR B 1 194 ? 11.117 25.781 -6.395 1 94.19 194 TYR B CA 1
ATOM 3575 C C . TYR B 1 194 ? 12.062 25.641 -7.582 1 94.19 194 TYR B C 1
ATOM 3577 O O . TYR B 1 194 ? 11.672 25.172 -8.648 1 94.19 194 TYR B O 1
ATOM 3585 N N . GLN B 1 195 ? 13.312 25.969 -7.426 1 94.5 195 GLN B N 1
ATOM 3586 C CA . GLN B 1 195 ? 14.336 25.906 -8.469 1 94.5 195 GLN B CA 1
ATOM 3587 C C . GLN B 1 195 ? 14.609 24.469 -8.883 1 94.5 195 GLN B C 1
ATOM 3589 O O . GLN B 1 195 ? 14.992 24.219 -10.031 1 94.5 195 GLN B O 1
ATOM 3594 N N . SER B 1 196 ? 14.352 23.609 -7.93 1 94.25 196 SER B N 1
ATOM 3595 C CA . SER B 1 196 ? 14.625 22.203 -8.211 1 94.25 196 SER B CA 1
ATOM 3596 C C . SER B 1 196 ? 13.469 21.547 -8.969 1 94.25 196 SER B C 1
ATOM 3598 O O . SER B 1 196 ? 13.57 20.391 -9.391 1 94.25 196 SER B O 1
ATOM 3600 N N . GLY B 1 197 ? 12.281 22.25 -9.047 1 95.56 197 GLY B N 1
ATOM 3601 C CA . GLY B 1 197 ? 11.242 21.703 -9.906 1 95.56 197 GLY B CA 1
ATOM 3602 C C . GLY B 1 197 ? 9.898 21.562 -9.211 1 95.56 197 GLY B C 1
ATOM 3603 O O . GLY B 1 197 ? 8.93 21.094 -9.812 1 95.56 197 GLY B O 1
ATOM 3604 N N . MET B 1 198 ? 9.781 21.891 -7.941 1 96.81 198 MET B N 1
ATOM 3605 C CA . MET B 1 198 ? 8.477 21.875 -7.293 1 96.81 198 MET B CA 1
ATOM 3606 C C . MET B 1 198 ? 7.691 23.141 -7.609 1 96.81 198 MET B C 1
ATOM 3608 O O . MET B 1 198 ? 7.66 24.078 -6.805 1 96.81 198 MET B O 1
ATOM 3612 N N . VAL B 1 199 ? 6.945 23.094 -8.625 1 95.69 199 VAL B N 1
ATOM 3613 C CA . VAL B 1 199 ? 6.367 24.328 -9.141 1 95.69 199 VAL B CA 1
ATOM 3614 C C . VAL B 1 199 ? 4.844 24.281 -9.016 1 95.69 199 VAL B C 1
ATOM 3616 O O . VAL B 1 199 ? 4.16 25.25 -9.328 1 95.69 199 VAL B O 1
ATOM 3619 N N . LYS B 1 200 ? 4.309 23.172 -8.594 1 97.31 200 LYS B N 1
ATOM 3620 C CA . LYS B 1 200 ? 2.865 23.078 -8.398 1 97.31 200 LYS B CA 1
ATOM 3621 C C . LYS B 1 200 ? 2.395 24.031 -7.305 1 97.31 200 LYS B C 1
ATOM 3623 O O . LYS B 1 200 ? 3.061 24.188 -6.277 1 97.31 200 LYS B O 1
ATOM 3628 N N . GLU B 1 201 ? 1.277 24.656 -7.566 1 97.69 201 GLU B N 1
ATOM 3629 C CA . GLU B 1 201 ? 0.705 25.531 -6.555 1 97.69 201 GLU B CA 1
ATOM 3630 C C . GLU B 1 201 ? 0.384 24.766 -5.273 1 97.69 201 GLU B C 1
ATOM 3632 O O . GLU B 1 201 ? -0.101 23.641 -5.328 1 97.69 201 GLU B O 1
ATOM 3637 N N . PRO B 1 202 ? 0.619 25.391 -4.16 1 98.38 202 PRO B N 1
ATOM 3638 C CA . PRO B 1 202 ? 0.372 24.75 -2.873 1 98.38 202 PRO B CA 1
ATOM 3639 C C . PRO B 1 202 ? -1.097 24.375 -2.668 1 98.38 202 PRO B C 1
ATOM 3641 O O . PRO B 1 202 ? -1.979 25 -3.277 1 98.38 202 PRO B O 1
ATOM 3644 N N . ILE B 1 203 ? -1.363 23.391 -1.828 1 98.88 203 ILE B N 1
ATOM 3645 C CA . ILE B 1 203 ? -2.707 22.922 -1.517 1 98.88 203 ILE B CA 1
ATOM 3646 C C . ILE B 1 203 ? -3.078 23.312 -0.09 1 98.88 203 ILE B C 1
ATOM 3648 O O . ILE B 1 203 ? -2.332 23.031 0.853 1 98.88 203 ILE B O 1
ATOM 3652 N N . GLU B 1 204 ? -4.215 23.922 0.051 1 98.81 204 GLU B N 1
ATOM 3653 C CA . GLU B 1 204 ? -4.711 24.375 1.346 1 98.81 204 GLU B CA 1
ATOM 3654 C C . GLU B 1 204 ? -5.605 23.328 1.996 1 98.81 204 GLU B C 1
ATOM 3656 O O . GLU B 1 204 ? -6.473 22.75 1.338 1 98.81 204 GLU B O 1
ATOM 3661 N N . VAL B 1 205 ? -5.418 23.109 3.299 1 98.81 205 VAL B N 1
ATOM 3662 C CA . VAL B 1 205 ? -6.242 22.203 4.09 1 98.81 205 VAL B CA 1
ATOM 3663 C C . VAL B 1 205 ? -6.941 22.969 5.207 1 98.81 205 VAL B C 1
ATOM 3665 O O . VAL B 1 205 ? -6.305 23.75 5.922 1 98.81 205 VAL B O 1
ATOM 3668 N N . VAL B 1 206 ? -8.203 22.766 5.289 1 98.75 206 VAL B N 1
ATOM 3669 C CA . VAL B 1 206 ? -8.977 23.281 6.414 1 98.75 206 VAL B CA 1
ATOM 3670 C C . VAL B 1 206 ? -8.93 22.297 7.574 1 98.75 206 VAL B C 1
ATOM 3672 O O . VAL B 1 206 ? -9.469 21.188 7.48 1 98.75 206 VAL B O 1
ATOM 3675 N N . PRO B 1 207 ? -8.281 22.719 8.656 1 98.06 207 PRO B N 1
ATOM 3676 C CA . PRO B 1 207 ? -8.188 21.766 9.773 1 98.06 207 PRO B CA 1
ATOM 3677 C C . PRO B 1 207 ? -9.547 21.469 10.406 1 98.06 207 PRO B C 1
ATOM 3679 O O . PRO B 1 207 ? -10.445 22.312 10.383 1 98.06 207 PRO B O 1
ATOM 3682 N N . VAL B 1 208 ? -9.68 20.266 10.984 1 96.88 208 VAL B N 1
ATOM 3683 C CA . VAL B 1 208 ? -10.938 19.844 11.602 1 96.88 208 VAL B CA 1
ATOM 3684 C C . VAL B 1 208 ? -11.195 20.672 12.859 1 96.88 208 VAL B C 1
ATOM 3686 O O . VAL B 1 208 ? -12.344 20.953 13.211 1 96.88 208 VAL B O 1
ATOM 3689 N N . ASP B 1 209 ? -10.125 21.016 13.516 1 94.94 209 ASP B N 1
ATOM 3690 C CA . ASP B 1 209 ? -10.227 21.891 14.688 1 94.94 209 ASP B CA 1
ATOM 3691 C C . ASP B 1 209 ? -8.914 22.625 14.938 1 94.94 209 ASP B C 1
ATOM 3693 O O . ASP B 1 209 ? -7.938 22.438 14.211 1 94.94 209 ASP B O 1
ATOM 3697 N N . ALA B 1 210 ? -8.852 23.438 15.938 1 93.94 210 ALA B N 1
ATOM 3698 C CA . ALA B 1 210 ? -7.754 24.359 16.172 1 93.94 210 ALA B CA 1
ATOM 3699 C C . ALA B 1 210 ? -6.531 23.641 16.734 1 93.94 210 ALA B C 1
ATOM 3701 O O . ALA B 1 210 ? -5.426 24.188 16.734 1 93.94 210 ALA B O 1
ATOM 3702 N N . SER B 1 211 ? -6.672 22.422 17.203 1 92.69 211 SER B N 1
ATOM 3703 C CA . SER B 1 211 ? -5.562 21.703 17.828 1 92.69 211 SER B CA 1
ATOM 3704 C C . SER B 1 211 ? -4.664 21.062 16.766 1 92.69 211 SER B C 1
ATOM 3706 O O . SER B 1 211 ? -3.551 20.625 17.078 1 92.69 211 SER B O 1
ATOM 3708 N N . ILE B 1 212 ? -5.16 21.031 15.547 1 95 212 ILE B N 1
ATOM 3709 C CA . ILE B 1 212 ? -4.426 20.391 14.469 1 95 212 ILE B CA 1
ATOM 3710 C C . ILE B 1 212 ? -3.227 21.25 14.078 1 95 212 ILE B C 1
ATOM 3712 O O . ILE B 1 212 ? -3.352 22.469 13.922 1 95 212 ILE B O 1
ATOM 3716 N N . THR B 1 213 ? -2.051 20.609 13.984 1 93.75 213 THR B N 1
ATOM 3717 C CA . THR B 1 213 ? -0.851 21.281 13.5 1 93.75 213 THR B CA 1
ATOM 3718 C C . THR B 1 213 ? -0.257 20.516 12.312 1 93.75 213 THR B C 1
ATOM 3720 O O . THR B 1 213 ? -0.418 19.312 12.203 1 93.75 213 THR B O 1
ATOM 3723 N N . LEU B 1 214 ? 0.331 21.25 11.438 1 94.81 214 LEU B N 1
ATOM 3724 C CA . LEU B 1 214 ? 1.058 20.719 10.289 1 94.81 214 LEU B CA 1
ATOM 3725 C C . LEU B 1 214 ? 2.344 21.516 10.055 1 94.81 214 LEU B C 1
ATOM 3727 O O . LEU B 1 214 ? 2.32 22.75 9.992 1 94.81 214 LEU B O 1
ATOM 3731 N N . ARG B 1 215 ? 3.463 20.812 9.961 1 95.81 215 ARG B N 1
ATOM 3732 C CA . ARG B 1 215 ? 4.742 21.484 9.75 1 95.81 215 ARG B CA 1
ATOM 3733 C C . ARG B 1 215 ? 4.77 22.203 8.398 1 95.81 215 ARG B C 1
ATOM 3735 O O . ARG B 1 215 ? 4.18 21.719 7.43 1 95.81 215 ARG B O 1
ATOM 3742 N N . TYR B 1 216 ? 5.516 23.281 8.359 1 95.62 216 TYR B N 1
ATOM 3743 C CA . TYR B 1 216 ? 5.586 24.094 7.145 1 95.62 216 TYR B CA 1
ATOM 3744 C C . TYR B 1 216 ? 6.297 23.328 6.027 1 95.62 216 TYR B C 1
ATOM 3746 O O . TYR B 1 216 ? 6.098 23.625 4.848 1 95.62 216 TYR B O 1
ATOM 3754 N N . ASP B 1 217 ? 7.125 22.312 6.375 1 96.75 217 ASP B N 1
ATOM 3755 C CA . ASP B 1 217 ? 7.895 21.562 5.375 1 96.75 217 ASP B CA 1
ATOM 3756 C C . ASP B 1 217 ? 7.156 20.297 4.945 1 96.75 217 ASP B C 1
ATOM 3758 O O . ASP B 1 217 ? 7.77 19.375 4.418 1 96.75 217 ASP B O 1
ATOM 3762 N N . SER B 1 218 ? 5.84 20.25 5.184 1 97.5 218 SER B N 1
ATOM 3763 C CA . SER B 1 218 ? 5.02 19.109 4.754 1 97.5 218 SER B CA 1
ATOM 3764 C C . SER B 1 218 ? 4.77 19.156 3.25 1 97.5 218 SER B C 1
ATOM 3766 O O . SER B 1 218 ? 4.414 20.203 2.703 1 97.5 218 SER B O 1
ATOM 3768 N N . ARG B 1 219 ? 5.016 18.031 2.58 1 98.5 219 ARG B N 1
ATOM 3769 C CA . ARG B 1 219 ? 4.836 17.906 1.138 1 98.5 219 ARG B CA 1
ATOM 3770 C C . ARG B 1 219 ? 3.904 16.734 0.804 1 98.5 219 ARG B C 1
ATOM 3772 O O . ARG B 1 219 ? 3.979 15.68 1.428 1 98.5 219 ARG B O 1
ATOM 3779 N N . ILE B 1 220 ? 2.951 16.938 -0.121 1 98.5 220 ILE B N 1
ATOM 3780 C CA . ILE B 1 220 ? 2.201 15.836 -0.712 1 98.5 220 ILE B CA 1
ATOM 3781 C C . ILE B 1 220 ? 3.01 15.211 -1.848 1 98.5 220 ILE B C 1
ATOM 3783 O O . ILE B 1 220 ? 3.539 15.922 -2.705 1 98.5 220 ILE B O 1
ATOM 3787 N N . ARG B 1 221 ? 3.162 13.938 -1.838 1 97.81 221 ARG B N 1
ATOM 3788 C CA . ARG B 1 221 ? 3.771 13.219 -2.951 1 97.81 221 ARG B CA 1
ATOM 3789 C C . ARG B 1 221 ? 2.711 12.57 -3.836 1 97.81 221 ARG B C 1
ATOM 3791 O O . ARG B 1 221 ? 2.113 11.562 -3.461 1 97.81 221 ARG B O 1
ATOM 3798 N N . PHE B 1 222 ? 2.559 13.094 -5.039 1 97.81 222 PHE B N 1
ATOM 3799 C CA . PHE B 1 222 ? 1.535 12.602 -5.949 1 97.81 222 PHE B CA 1
ATOM 3800 C C . PHE B 1 222 ? 2.045 11.391 -6.727 1 97.81 222 PHE B C 1
ATOM 3802 O O . PHE B 1 222 ? 1.253 10.625 -7.281 1 97.81 222 PHE B O 1
ATOM 3809 N N . GLY B 1 223 ? 3.291 11.211 -6.75 1 95.69 223 GLY B N 1
ATOM 3810 C CA . GLY B 1 223 ? 3.893 10.172 -7.574 1 95.69 223 GLY B CA 1
ATOM 3811 C C . GLY B 1 223 ? 3.777 8.789 -6.969 1 95.69 223 GLY B C 1
ATOM 3812 O O . GLY B 1 223 ? 4.219 7.805 -7.566 1 95.69 223 GLY B O 1
ATOM 3813 N N . LYS B 1 224 ? 3.301 8.633 -5.789 1 96.38 224 LYS B N 1
ATOM 3814 C CA . LYS B 1 224 ? 3.119 7.355 -5.113 1 96.38 224 LYS B CA 1
ATOM 3815 C C . LYS B 1 224 ? 1.77 7.293 -4.406 1 96.38 224 LYS B C 1
ATOM 3817 O O . LYS B 1 224 ? 1.521 8.047 -3.463 1 96.38 224 LYS B O 1
ATOM 3822 N N . THR B 1 225 ? 0.94 6.391 -4.887 1 97.25 225 THR B N 1
ATOM 3823 C CA . THR B 1 225 ? -0.424 6.258 -4.387 1 97.25 225 THR B CA 1
ATOM 3824 C C . THR B 1 225 ? -0.577 4.984 -3.561 1 97.25 225 THR B C 1
ATOM 3826 O O . THR B 1 225 ? -0.059 3.928 -3.936 1 97.25 225 THR B O 1
ATOM 3829 N N . TYR B 1 226 ? -1.317 5.117 -2.477 1 97 226 TYR B N 1
ATOM 3830 C CA . TYR B 1 226 ? -1.525 4 -1.559 1 97 226 TYR B CA 1
ATOM 3831 C C . TYR B 1 226 ? -3 3.623 -1.484 1 97 226 TYR B C 1
ATOM 3833 O O . TYR B 1 226 ? -3.865 4.492 -1.371 1 97 226 TYR B O 1
ATOM 3841 N N . PRO B 1 227 ? -3.299 2.336 -1.559 1 97.06 227 PRO B N 1
ATOM 3842 C CA . PRO B 1 227 ? -4.652 1.909 -1.192 1 97.06 227 PRO B CA 1
ATOM 3843 C C . PRO B 1 227 ? -4.859 1.834 0.318 1 97.06 227 PRO B C 1
ATOM 3845 O O . PRO B 1 227 ? -4.133 1.114 1.01 1 97.06 227 PRO B O 1
ATOM 3848 N N . ILE B 1 228 ? -5.73 2.555 0.852 1 96.06 228 ILE B N 1
ATOM 3849 C CA . ILE B 1 228 ? -6.004 2.566 2.285 1 96.06 228 ILE B CA 1
ATOM 3850 C C . ILE B 1 228 ? -7.41 2.039 2.549 1 96.06 228 ILE B C 1
ATOM 3852 O O . ILE B 1 228 ? -8.391 2.58 2.031 1 96.06 228 ILE B O 1
ATOM 3856 N N . GLU B 1 229 ? -7.473 0.977 3.348 1 93.38 229 GLU B N 1
ATOM 3857 C CA . GLU B 1 229 ? -8.773 0.415 3.709 1 93.38 229 GLU B CA 1
ATOM 3858 C C . GLU B 1 229 ? -9.578 1.389 4.566 1 93.38 229 GLU B C 1
ATOM 3860 O O . GLU B 1 229 ? -9.008 2.129 5.371 1 93.38 229 GLU B O 1
ATOM 3865 N N . LYS B 1 230 ? -10.883 1.266 4.48 1 93.94 230 LYS B N 1
ATOM 3866 C CA . LYS B 1 230 ? -11.742 2.193 5.207 1 93.94 230 LYS B CA 1
ATOM 3867 C C . LYS B 1 230 ? -12 1.704 6.633 1 93.94 230 LYS B C 1
ATOM 3869 O O . LYS B 1 230 ? -12.508 2.451 7.469 1 93.94 230 LYS B O 1
ATOM 3874 N N . ASN B 1 231 ? -11.633 0.476 6.91 1 89.62 231 ASN B N 1
ATOM 3875 C CA . ASN B 1 231 ? -11.875 -0.099 8.227 1 89.62 231 ASN B CA 1
ATOM 3876 C C . ASN B 1 231 ? -10.625 -0.054 9.102 1 89.62 231 ASN B C 1
ATOM 3878 O O . ASN B 1 231 ? -10.289 -1.037 9.758 1 89.62 231 ASN B O 1
ATOM 3882 N N . VAL B 1 232 ? -9.898 1.01 9.117 1 90.5 232 VAL B N 1
ATOM 3883 C CA . VAL B 1 232 ? -8.703 1.222 9.914 1 90.5 232 VAL B CA 1
ATOM 3884 C C . VAL B 1 232 ? -8.891 2.432 10.828 1 90.5 232 VAL B C 1
ATOM 3886 O O . VAL B 1 232 ? -9.758 3.277 10.57 1 90.5 232 VAL B O 1
ATOM 3889 N N . LYS B 1 233 ? -8.094 2.49 11.867 1 90.19 233 LYS B N 1
ATOM 3890 C CA . LYS B 1 233 ? -8.148 3.639 12.766 1 90.19 233 LYS B CA 1
ATOM 3891 C C . LYS B 1 233 ? -7.422 4.84 12.172 1 90.19 233 LYS B C 1
ATOM 3893 O O . LYS B 1 233 ? -6.281 4.719 11.719 1 90.19 233 LYS B O 1
ATOM 3898 N N . VAL B 1 234 ? -8.133 5.926 12.164 1 94.38 234 VAL B N 1
ATOM 3899 C CA . VAL B 1 234 ? -7.547 7.137 11.602 1 94.38 234 VAL B CA 1
ATOM 3900 C C . VAL B 1 234 ? -7.848 8.328 12.508 1 94.38 234 VAL B C 1
ATOM 3902 O O . VAL B 1 234 ? -8.812 8.312 13.273 1 94.38 234 VAL B O 1
ATOM 3905 N N . LYS B 1 235 ? -6.949 9.281 12.539 1 95 235 LYS B N 1
ATOM 3906 C CA . LYS B 1 235 ? -7.16 10.594 13.141 1 95 235 LYS B CA 1
ATOM 3907 C C . LYS B 1 235 ? -7.504 11.633 12.086 1 95 235 LYS B C 1
ATOM 3909 O O . LYS B 1 235 ? -6.785 11.789 11.094 1 95 235 LYS B O 1
ATOM 3914 N N . ASP B 1 236 ? -8.555 12.297 12.297 1 96.88 236 ASP B N 1
ATOM 3915 C CA . ASP B 1 236 ? -9 13.336 11.383 1 96.88 236 ASP B CA 1
ATOM 3916 C C . ASP B 1 236 ? -8.117 14.578 11.492 1 96.88 236 ASP B C 1
ATOM 3918 O O . ASP B 1 236 ? -7.977 15.156 12.57 1 96.88 236 ASP B O 1
ATOM 3922 N N . ILE B 1 237 ? -7.57 14.969 10.453 1 97.56 237 ILE B N 1
ATOM 3923 C CA . ILE B 1 237 ? -6.734 16.156 10.422 1 97.56 237 ILE B CA 1
ATOM 3924 C C . ILE B 1 237 ? -7.512 17.312 9.797 1 97.56 237 ILE B C 1
ATOM 3926 O O . ILE B 1 237 ? -7.426 18.453 10.273 1 97.56 237 ILE B O 1
ATOM 3930 N N . GLY B 1 238 ? -8.219 17 8.719 1 98.38 238 GLY B N 1
ATOM 3931 C CA . GLY B 1 238 ? -8.977 18.047 8.039 1 98.38 238 GLY B CA 1
ATOM 3932 C C . GLY B 1 238 ? -9.344 17.688 6.613 1 98.38 238 GLY B C 1
ATOM 3933 O O . GLY B 1 238 ? -9.352 16.516 6.242 1 98.38 238 GLY B O 1
ATOM 3934 N N . GLN B 1 239 ? -9.719 18.766 5.867 1 98.69 239 GLN B N 1
ATOM 3935 C CA . GLN B 1 239 ? -10.164 18.625 4.484 1 98.69 239 GLN B CA 1
ATOM 3936 C C . GLN B 1 239 ? -9.5 19.672 3.586 1 98.69 239 GLN B C 1
ATOM 3938 O O . GLN B 1 239 ? -9.367 20.828 3.969 1 98.69 239 GLN B O 1
ATOM 3943 N N . VAL B 1 240 ? -9.109 19.141 2.461 1 98.88 240 VAL B N 1
ATOM 3944 C CA . VAL B 1 240 ? -8.617 20.094 1.468 1 98.88 240 VAL B CA 1
ATOM 3945 C C . VAL B 1 240 ? -9.695 21.125 1.17 1 98.88 240 VAL B C 1
ATOM 3947 O O . VAL B 1 240 ? -10.875 20.797 1.031 1 98.88 240 VAL B O 1
ATOM 3950 N N . HIS B 1 241 ? -9.234 22.391 1.097 1 98.75 241 HIS B N 1
ATOM 3951 C CA . HIS B 1 241 ? -10.172 23.453 0.752 1 98.75 241 HIS B CA 1
ATOM 3952 C C . HIS B 1 241 ? -10.922 23.125 -0.535 1 98.75 241 HIS B C 1
ATOM 3954 O O . HIS B 1 241 ? -10.32 22.688 -1.514 1 98.75 241 HIS B O 1
ATOM 3960 N N . PRO B 1 242 ? -12.203 23.391 -0.58 1 97.94 242 PRO B N 1
ATOM 3961 C CA . PRO B 1 242 ? -13.023 23.031 -1.745 1 97.94 242 PRO B CA 1
ATOM 3962 C C . PRO B 1 242 ? -12.484 23.625 -3.043 1 97.94 242 PRO B C 1
ATOM 3964 O O . PRO B 1 242 ? -12.523 22.984 -4.09 1 97.94 242 PRO B O 1
ATOM 3967 N N . SER B 1 243 ? -11.938 24.766 -2.988 1 98.06 243 SER B N 1
ATOM 3968 C CA . SER B 1 243 ? -11.43 25.422 -4.191 1 98.06 243 SER B CA 1
ATOM 3969 C C . SER B 1 243 ? -10.148 24.75 -4.688 1 98.06 243 SER B C 1
ATOM 3971 O O . SER B 1 243 ? -9.703 25.016 -5.805 1 98.06 243 SER B O 1
ATOM 3973 N N . HIS B 1 244 ? -9.5 23.906 -3.85 1 98.62 244 HIS B N 1
ATOM 3974 C CA . HIS B 1 244 ? -8.234 23.281 -4.219 1 98.62 244 HIS B CA 1
ATOM 3975 C C . HIS B 1 244 ? -8.438 21.812 -4.574 1 98.62 244 HIS B C 1
ATOM 3977 O O . HIS B 1 244 ? -7.492 21.125 -4.996 1 98.62 244 HIS B O 1
ATOM 3983 N N . THR B 1 245 ? -9.625 21.281 -4.387 1 98.19 245 THR B N 1
ATOM 3984 C CA . THR B 1 245 ? -9.867 19.859 -4.609 1 98.19 245 THR B CA 1
ATOM 3985 C C . THR B 1 245 ? -9.625 19.5 -6.07 1 98.19 245 THR B C 1
ATOM 3987 O O . THR B 1 245 ? -9.047 18.438 -6.363 1 98.19 245 THR B O 1
ATOM 3990 N N . GLY B 1 246 ? -10.109 20.312 -6.969 1 97.69 246 GLY B N 1
ATOM 3991 C CA . GLY B 1 246 ? -9.852 20.078 -8.383 1 97.69 246 GLY B CA 1
ATOM 3992 C C . GLY B 1 246 ? -8.375 20.016 -8.719 1 97.69 246 GLY B C 1
ATOM 3993 O O . GLY B 1 246 ? -7.941 19.125 -9.469 1 97.69 246 GLY B O 1
ATOM 3994 N N . LYS B 1 247 ? -7.645 20.953 -8.188 1 97.69 247 LYS B N 1
ATOM 3995 C CA . LYS B 1 247 ? -6.199 21 -8.375 1 97.69 247 LYS B CA 1
ATOM 3996 C C . LYS B 1 247 ? -5.531 19.734 -7.812 1 97.69 247 LYS B C 1
ATOM 3998 O O . LYS B 1 247 ? -4.637 19.172 -8.438 1 97.69 247 LYS B O 1
ATOM 4003 N N . LEU B 1 248 ? -6.004 19.344 -6.672 1 98.5 248 LEU B N 1
ATOM 4004 C CA . LEU B 1 248 ? -5.484 18.141 -6.039 1 98.5 248 LEU B CA 1
ATOM 4005 C C . LEU B 1 248 ? -5.625 16.938 -6.965 1 98.5 248 LEU B C 1
ATOM 4007 O O . LEU B 1 248 ? -4.648 16.219 -7.219 1 98.5 248 LEU B O 1
ATOM 4011 N N . VAL B 1 249 ? -6.773 16.75 -7.465 1 98.25 249 VAL B N 1
ATOM 4012 C CA . VAL B 1 249 ? -7.07 15.594 -8.305 1 98.25 249 VAL B CA 1
ATOM 4013 C C . VAL B 1 249 ? -6.309 15.711 -9.625 1 98.25 249 VAL B C 1
ATOM 4015 O O . VAL B 1 249 ? -5.797 14.711 -10.141 1 98.25 249 VAL B O 1
ATOM 4018 N N . GLN B 1 250 ? -6.207 16.906 -10.125 1 98 250 GLN B N 1
ATOM 4019 C CA . GLN B 1 250 ? -5.469 17.125 -11.367 1 98 250 GLN B CA 1
ATOM 4020 C C . GLN B 1 250 ? -3.992 16.766 -11.195 1 98 250 GLN B C 1
ATOM 4022 O O . GLN B 1 250 ? -3.406 16.109 -12.055 1 98 250 GLN B O 1
ATOM 4027 N N . TYR B 1 251 ? -3.393 17.297 -10.094 1 98.19 251 TYR B N 1
ATOM 4028 C CA . TYR B 1 251 ? -1.992 16.984 -9.828 1 98.19 251 TYR B CA 1
ATOM 4029 C C . TYR B 1 251 ? -1.765 15.477 -9.766 1 98.19 251 TYR B C 1
ATOM 4031 O O . TYR B 1 251 ? -0.78 14.969 -10.312 1 98.19 251 TYR B O 1
ATOM 4039 N N . TRP B 1 252 ? -2.703 14.781 -9.148 1 97.69 252 TRP B N 1
ATOM 4040 C CA . TRP B 1 252 ? -2.598 13.328 -9 1 97.69 252 TRP B CA 1
ATOM 4041 C C . TRP B 1 252 ? -2.756 12.633 -10.352 1 97.69 252 TRP B C 1
ATOM 4043 O O . TRP B 1 252 ? -1.962 11.758 -10.703 1 97.69 252 TRP B O 1
ATOM 4053 N N . THR B 1 253 ? -3.707 13.023 -11.141 1 95.12 253 THR B N 1
ATOM 4054 C CA . THR B 1 253 ? -3.982 12.43 -12.445 1 95.12 253 THR B CA 1
ATOM 4055 C C . THR B 1 253 ? -2.812 12.648 -13.398 1 95.12 253 THR B C 1
ATOM 4057 O O . THR B 1 253 ? -2.482 11.766 -14.195 1 95.12 253 THR B O 1
ATOM 4060 N N . ASP B 1 254 ? -2.189 13.773 -13.266 1 93.31 254 ASP B N 1
ATOM 4061 C CA . ASP B 1 254 ? -1.046 14.086 -14.117 1 93.31 254 ASP B CA 1
ATOM 4062 C C . ASP B 1 254 ? 0.125 13.148 -13.836 1 93.31 254 ASP B C 1
ATOM 4064 O O . ASP B 1 254 ? 0.955 12.898 -14.711 1 93.31 254 ASP B O 1
ATOM 4068 N N . GLN B 1 255 ? 0.224 12.672 -12.609 1 88.38 255 GLN B N 1
ATOM 4069 C CA . GLN B 1 255 ? 1.354 11.844 -12.203 1 88.38 255 GLN B CA 1
ATOM 4070 C C . GLN B 1 255 ? 1.031 10.359 -12.367 1 88.38 255 GLN B C 1
ATOM 4072 O O . GLN B 1 255 ? 1.924 9.516 -12.297 1 88.38 255 GLN B O 1
ATOM 4077 N N . SER B 1 256 ? -0.25 9.984 -12.531 1 79.56 256 SER B N 1
ATOM 4078 C CA . SER B 1 256 ? -0.687 8.594 -12.625 1 79.56 256 SER B CA 1
ATOM 4079 C C . SER B 1 256 ? -0.693 8.109 -14.07 1 79.56 256 SER B C 1
ATOM 4081 O O . SER B 1 256 ? -0.887 8.906 -14.992 1 79.56 256 SER B O 1
#

Sequence (512 aa):
MSSTNWIWSAQYNDYYCVTYDEYNRPVYHWSKQTATALPRQDSGPQQDYGSNVALMPDPAPPQFRSLRGAIQGTPQTGWYDLLDLSYRMRTGTEARDFFVVGRVFAMLYSEAAGGTAQAQPNDDAYTLVRFNEVVHTNIRRFVVVEDKHGFVYACGIGTYSGRGTLKEGCVPEEHTIVYLSGTDPGSCYLRGEYQSGMVKEPIEVVPVDASITLRYDSRIRFGKTYPIEKNVKVKDIGQVHPSHTGKLVQYWTDQSMSSTNWIWSAQYNDYYCVTYDEYNRPVYHWSKQTATALPRQDSGPQQDYGSNVALMPDPAPPQFRSLRGAIQGTPQTGWYDLLDLSYRMRTGTEARDFFVVGRVFAMLYSEAAGGTAQAQPNDDAYTLVRFNEVVHTNIRRFVVVEDKHGFVYACGIGTYSGRGTLKEGCVPEEHTIVYLSGTDPGSCYLRGEYQSGMVKEPIEVVPVDASITLRYDSRIRFGKTYPIEKNVKVKDIGQVHPSHTGKLVQYWTDQS

Organism: Alternaria alternata (NCBI:txid5599)

Radius of gyration: 27.89 Å; Cα contacts (8 Å, |Δi|>4): 862; chains: 2; bounding box: 62×71×84 Å

InterPro domains:
  IPR046497 Domain of unknown function DUF6590 [PF20233] (96-249)

pLDDT: mean 74.47, std 27.39, range [21.08, 98.88]

Secondary structure (DSSP, 8-state):
-----PEEETTTTEEEEEEE-TT--EEEEETTTTS-------S------------PPPPPPGGGG--SS-----SSS----PPPTTEEE--HHHHHHHS-TTEEEEEEEEEEPPTT----TT-TTEEE-GGG-EEEEEEEEEEEEEE-SSEEEEEEEE-TTTTGGGSTT--GGGEEEEEETTS-GGGGPPTTTTTTT--SPPEEEEESSTT----TT-EEEEEEEEEEESSSEEEEEEEE-HHHHHHHHHHHHHH-/-----PEEETTTTEEEEEEE-TT--EEEEETTTTS-------S-------------PPPPPGGGG--SS-----SSS----PPPTTEEE--HHHHHHHS-TTEEEEEEEEEEPPTT----TT-TTEEE-GGG-EEEEEEEEEEEEEE-SSEEEEEEEE-TTTTGGGSTT--GGGEEEEEETTS-GGGGPPTTTTTTT--SPPEEEEESSTT----TT-EEEEEEEEEEESSSEEEEEEEE-HHHHHHHHHHHHHH-

Solvent-accessible surface area (backbone atoms only — not comparable to full-atom values): 29811 Å² total; per-residue (Å²): 128,85,77,76,69,66,46,81,35,78,90,71,73,32,39,32,30,75,42,60,47,103,81,68,42,79,39,81,43,48,55,71,75,64,55,78,78,69,79,78,79,77,82,75,85,68,77,76,71,72,75,78,65,74,74,71,77,77,79,76,75,81,74,78,68,67,66,83,81,59,78,72,75,64,82,78,68,82,69,66,55,59,68,58,85,65,45,42,65,41,58,74,67,57,26,59,68,54,63,33,65,31,28,28,34,34,31,74,43,52,40,70,41,37,82,81,57,70,72,45,94,82,35,67,38,42,33,72,39,63,36,73,33,50,31,35,43,45,80,44,35,35,34,29,62,39,70,53,92,72,28,28,36,24,25,43,44,44,30,60,91,72,41,37,54,69,36,87,90,50,61,23,67,38,27,30,45,39,46,49,68,95,58,63,68,81,75,32,62,56,93,61,37,56,82,64,40,31,70,51,74,66,42,47,25,39,54,70,49,88,85,60,81,77,61,55,45,27,27,37,34,42,68,49,57,38,68,42,64,50,50,39,51,34,24,80,40,26,31,40,33,77,89,39,40,64,56,52,43,48,55,32,56,72,56,100,131,84,77,76,66,65,45,78,35,77,90,69,71,32,37,32,30,76,43,60,44,104,81,68,42,81,39,80,42,47,54,70,75,65,55,79,75,67,79,78,78,78,82,75,87,68,78,77,72,73,75,78,65,74,73,72,78,77,79,76,75,80,73,80,68,68,63,83,80,57,78,73,74,62,80,80,65,82,68,66,54,58,67,58,84,65,46,41,65,43,58,74,66,57,26,58,68,55,62,34,66,31,27,27,33,34,30,75,44,51,38,68,41,39,82,80,57,70,71,46,94,83,35,67,39,43,35,72,38,64,36,71,34,49,32,36,42,48,81,44,34,36,35,29,62,39,70,54,93,73,29,28,35,24,26,43,44,42,30,61,91,72,42,38,56,70,34,88,89,52,63,24,66,40,26,31,45,39,44,49,68,94,58,64,68,81,74,34,62,57,93,61,36,56,84,64,40,31,71,53,75,66,41,46,24,39,55,71,51,89,84,60,80,75,61,56,44,27,27,38,35,42,69,50,58,39,67,42,64,49,48,40,51,34,25,79,41,27,31,41,33,76,90,40,41,64,56,51,43,47,54,34,55,71,54,100

Foldseek 3Di:
DPPQDWDQDPVVRWTWGWDAPPVGHTDIDTPVVPPDPPPPPDDDPPPPPPPVPVPDPDDDDPPVPPPPPPPPLPQPPPPPPDDDPLWDADDDPRLVVQQDAFFKWKAKDKDFDDPVDDPDVSPPQWDQDPPRGIMGIDIWMWGFQADDVQWTKTWTKDLLVVCAQVPPPHDLQQKAWEDEPPDDLVVLDDPPSVVSHNPQDYWYWYFPDDVADDHSSIMTGLLDMDIGGSRGIIRGGTGTDPVCSVVSNVSNVVND/DPPQPWDQDPVVRWTWGWDAPPVGHTDIDTPVVPPDPPPPPDDDPPPPPPPVPVPQPDDPDPPVPPPPPDPPLPQRPPPPPDDDPLWDADDDPRLVVQQDAQFKWKAKDKDFDDPVDDPDPSPPQWDQDPPRTIIGIDIWMWGFQADDVQWTKTWTKDLLVVCAQVPPPHDLQQKAWEDEPPDDLVVLDDPPSVVSHNVQDYWYWYFPDDVADDHSSIMTGLLDMDIGGSRGIIRGGTGTDPVCSVVSNVSNVVND

Nearest PDB structures (foldseek):
  4mzm-assembly2_C  TM=6.594E-01  e=7.514E-03  Staphylococcus aureus subsp. aureus N315
  9g2a-assembly1_B  TM=5.979E-01  e=7.972E-03  Staphylococcus aureus subsp. aureus N315
  9g2g-assembly1_B  TM=6.265E-01  e=7.972E-03  Staphylococcus aureus
  7du4-assembly1_B  TM=6.455E-01  e=2.608E-02  Mycobacterium tuberculosis H37Rv
  6a6x-assembly1_B  TM=6.004E-01  e=2.458E-02  Mycobacterium tuberculosis